Protein AF-0000000082410812 (afdb_homodimer)

Solvent-accessible surface area (backbone atoms only — not comparable to full-atom values): 37397 Å² total; per-residue (Å²): 118,30,39,42,39,27,34,66,45,66,64,83,30,23,78,47,32,60,33,93,83,22,49,48,76,76,46,41,68,58,47,40,52,38,39,37,50,42,36,74,34,64,33,52,24,26,42,24,51,59,56,39,42,32,26,64,50,54,48,31,41,26,45,66,68,47,85,70,40,26,38,31,32,47,42,56,70,76,71,50,49,39,64,60,51,23,28,41,50,34,37,49,21,53,49,58,69,60,34,55,31,34,27,48,40,79,65,75,78,70,58,47,46,77,61,73,43,82,67,60,76,76,54,44,55,61,51,38,50,54,39,51,52,49,22,52,50,44,33,68,69,31,46,58,24,88,37,85,44,34,71,42,60,45,54,48,55,86,96,56,74,69,49,32,29,28,60,42,84,49,73,68,33,24,46,47,34,21,70,65,37,34,25,48,41,42,51,47,63,43,55,71,58,47,32,53,53,49,52,54,39,51,50,27,7,48,75,59,75,41,71,62,81,39,31,33,32,32,34,28,47,40,65,29,93,37,45,67,57,13,46,50,53,56,42,44,58,52,62,71,52,28,44,68,52,51,37,49,55,48,23,52,51,38,19,62,74,49,73,61,78,33,37,47,84,66,55,79,45,90,45,69,67,40,34,49,54,45,50,38,30,63,72,64,38,75,82,53,63,79,76,30,55,73,46,76,60,28,27,52,33,72,40,53,74,26,53,62,52,46,74,71,80,58,50,60,9,28,21,40,60,18,18,48,65,61,49,49,51,37,51,49,52,38,25,73,71,53,59,49,33,32,37,39,36,40,42,68,31,51,58,65,41,46,52,44,40,30,71,53,38,43,66,55,35,49,62,41,115,118,31,39,41,38,26,34,67,45,66,65,83,29,24,77,46,32,59,34,92,83,22,49,49,75,76,48,40,68,58,47,39,52,40,39,39,50,42,36,74,33,63,34,52,23,26,40,26,50,52,59,40,43,33,26,64,50,54,48,30,40,27,46,67,68,46,86,70,41,26,38,32,32,47,41,55,72,77,71,52,49,38,64,61,52,23,28,40,50,34,39,51,21,53,49,57,69,59,34,54,30,34,27,49,41,83,61,77,78,69,58,46,46,77,61,74,45,81,67,60,76,76,56,44,56,61,50,34,49,53,40,52,53,49,22,53,51,44,32,70,70,31,45,58,25,87,36,85,43,34,70,41,60,44,53,49,54,87,95,56,76,68,50,33,28,29,58,44,84,49,73,68,33,23,45,46,32,22,68,64,36,35,24,47,40,42,51,46,63,42,55,70,58,46,32,52,52,50,50,52,41,51,50,28,6,47,74,59,75,40,72,62,80,40,31,34,31,34,34,30,48,38,68,28,95,36,47,68,56,14,44,51,54,56,41,46,57,51,62,71,51,28,45,68,52,52,37,50,54,48,23,52,50,39,19,63,76,48,71,60,78,32,39,49,85,67,56,80,45,89,45,69,68,41,33,47,54,44,51,38,30,64,73,64,36,74,82,54,63,78,76,31,53,72,46,77,61,28,26,52,31,73,39,55,76,27,53,62,48,50,75,71,78,59,46,61,8,29,22,42,60,18,18,48,65,62,49,50,51,39,50,50,52,38,26,74,69,51,58,49,35,31,38,38,35,41,42,66,31,51,59,65,39,46,52,43,42,28,72,53,38,44,67,55,33,50,62,41,115

Nearest PDB structures (foldseek):
  7k64-assembly2_H  TM=8.471E-01  e=2.464E-27  Pseudomonas fluorescens Pf0-1
  7k64-assembly2_F  TM=8.508E-01  e=7.189E-27  Pseudomonas fluorescens Pf0-1
  7k64-assembly1_B  TM=8.126E-01  e=2.945E-27  Pseudomonas fluorescens Pf0-1
  7k14-assembly2_H  TM=8.073E-01  e=6.014E-27  Pseudomonas fluorescens Pf0-1
  7jv3-assembly2_E  TM=8.345E-01  e=5.867E-25  Pseudomonas fluorescens Pf0-1

Structure (mmCIF, N/CA/C/O backbone):
data_AF-0000000082410812-model_v1
#
loop_
_entity.id
_entity.type
_entity.pdbx_description
1 polymer 'LLM class flavin-dependent oxidoreductase'
#
loop_
_atom_site.group_PDB
_atom_site.id
_atom_site.type_symbol
_atom_site.label_atom_id
_atom_site.label_alt_id
_atom_site.label_comp_id
_atom_site.label_asym_id
_atom_site.label_entity_id
_atom_site.label_seq_id
_atom_site.pdbx_PDB_ins_code
_atom_site.Cartn_x
_atom_site.Cartn_y
_atom_site.Cartn_z
_atom_site.occupancy
_atom_site.B_iso_or_equiv
_atom_site.auth_seq_id
_atom_site.auth_comp_id
_atom_site.auth_asym_id
_atom_site.auth_atom_id
_atom_site.pdbx_PDB_model_num
ATOM 1 N N . MET A 1 1 ? -19.688 15.008 23.188 1 74.69 1 MET A N 1
ATOM 2 C CA . MET A 1 1 ? -18.547 14.18 22.781 1 74.69 1 MET A CA 1
ATOM 3 C C . MET A 1 1 ? -17.266 15.008 22.719 1 74.69 1 MET A C 1
ATOM 5 O O . MET A 1 1 ? -17.312 16.219 22.516 1 74.69 1 MET A O 1
ATOM 9 N N . GLY A 1 2 ? -16.141 14.523 23.172 1 93 2 GLY A N 1
ATOM 10 C CA . GLY A 1 2 ? -14.859 15.211 23.281 1 93 2 GLY A CA 1
ATOM 11 C C . GLY A 1 2 ? -14.25 15.539 21.938 1 93 2 GLY A C 1
ATOM 12 O O . GLY A 1 2 ? -14.93 15.508 20.906 1 93 2 GLY A O 1
ATOM 13 N N . VAL A 1 3 ? -13.172 16.172 21.938 1 98.12 3 VAL A N 1
ATOM 14 C CA . VAL A 1 3 ? -12.414 16.516 20.734 1 98.12 3 VAL A CA 1
ATOM 15 C C . VAL A 1 3 ? -11.461 15.367 20.391 1 98.12 3 VAL A C 1
ATOM 17 O O . VAL A 1 3 ? -10.617 14.984 21.203 1 98.12 3 VAL A O 1
ATOM 20 N N . LYS A 1 4 ? -11.633 14.844 19.188 1 97.94 4 LYS A N 1
ATOM 21 C CA . LYS A 1 4 ? -10.734 13.805 18.703 1 97.94 4 LYS A CA 1
ATOM 22 C C . LYS A 1 4 ? -9.359 14.383 18.359 1 97.94 4 LYS A C 1
ATOM 24 O O . LYS A 1 4 ? -9.266 15.359 17.625 1 97.94 4 LYS A O 1
ATOM 29 N N . THR A 1 5 ? -8.367 13.766 18.875 1 98.81 5 THR A N 1
ATOM 30 C CA . THR A 1 5 ? -7.016 14.242 18.609 1 98.81 5 THR A CA 1
ATOM 31 C C . THR A 1 5 ? -6.324 13.344 17.578 1 98.81 5 THR A C 1
ATOM 33 O O . THR A 1 5 ? -6.238 12.133 17.766 1 98.81 5 THR A O 1
ATOM 36 N N . PHE A 1 6 ? -5.883 13.93 16.516 1 98.88 6 PHE A N 1
ATOM 37 C CA . PHE A 1 6 ? -5.047 13.289 15.516 1 98.88 6 PHE A CA 1
ATOM 38 C C . PHE A 1 6 ? -3.627 13.844 15.555 1 98.88 6 PHE A C 1
ATOM 40 O O . PHE A 1 6 ? -3.406 14.961 16.031 1 98.88 6 PHE A O 1
ATOM 47 N N . TRP A 1 7 ? -2.701 13.07 15.141 1 98.62 7 TRP A N 1
ATOM 48 C CA . TRP A 1 7 ? -1.301 13.453 15.016 1 98.62 7 TRP A CA 1
ATOM 49 C C . TRP A 1 7 ? -0.818 13.305 13.578 1 98.62 7 TRP A C 1
ATOM 51 O O . TRP A 1 7 ? -1.601 12.969 12.688 1 98.62 7 TRP A O 1
ATOM 61 N N . TYR A 1 8 ? 0.387 13.672 13.336 1 96.56 8 TYR A N 1
ATOM 62 C CA . TYR A 1 8 ? 0.984 13.469 12.016 1 96.56 8 TYR A CA 1
ATOM 63 C C . TYR A 1 8 ? 1.777 12.172 11.969 1 96.56 8 TYR A C 1
ATOM 65 O O . TYR A 1 8 ? 2.484 11.828 12.922 1 96.56 8 TYR A O 1
ATOM 73 N N . LEU A 1 9 ? 1.591 11.492 10.953 1 96.81 9 LEU A N 1
ATOM 74 C CA . LEU A 1 9 ? 2.43 10.352 10.602 1 96.81 9 LEU A CA 1
ATOM 75 C C . LEU A 1 9 ? 3.166 10.602 9.289 1 96.81 9 LEU A C 1
ATOM 77 O O . LEU A 1 9 ? 2.596 10.438 8.211 1 96.81 9 LEU A O 1
ATOM 81 N N . THR A 1 10 ? 4.418 11.047 9.383 1 92.88 10 THR A N 1
ATOM 82 C CA . THR A 1 10 ? 5.195 11.438 8.211 1 92.88 10 THR A CA 1
ATOM 83 C C . THR A 1 10 ? 6.688 11.211 8.453 1 92.88 10 THR A C 1
ATOM 85 O O . THR A 1 10 ? 7.137 11.164 9.594 1 92.88 10 THR A O 1
ATOM 88 N N . GLN A 1 11 ? 7.402 11.086 7.348 1 92 11 GLN A N 1
ATOM 89 C CA . GLN A 1 11 ? 8.852 10.953 7.398 1 92 11 GLN A CA 1
ATOM 90 C C . GLN A 1 11 ? 9.531 12.32 7.465 1 92 11 GLN A C 1
ATOM 92 O O . GLN A 1 11 ? 10.727 12.414 7.766 1 92 11 GLN A O 1
ATOM 97 N N . ALA A 1 12 ? 8.828 13.375 7.168 1 90.38 12 ALA A N 1
ATOM 98 C CA . ALA A 1 12 ? 9.375 14.727 7.273 1 90.38 12 ALA A CA 1
ATOM 99 C C . ALA A 1 12 ? 9.516 15.148 8.734 1 90.38 12 ALA A C 1
ATOM 101 O O . ALA A 1 12 ? 8.75 15.984 9.219 1 90.38 12 ALA A O 1
ATOM 102 N N . ASP A 1 13 ? 10.523 14.617 9.391 1 92 13 ASP A N 1
ATOM 103 C CA . ASP A 1 13 ? 10.711 14.758 10.828 1 92 13 ASP A CA 1
ATOM 104 C C . ASP A 1 13 ? 12.18 15.039 11.164 1 92 13 ASP A C 1
ATOM 106 O O . ASP A 1 13 ? 13.055 14.883 10.312 1 92 13 ASP A O 1
ATOM 110 N N . GLY A 1 14 ? 12.328 15.531 12.273 1 93.25 14 GLY A N 1
ATOM 111 C CA . GLY A 1 14 ? 13.625 15.898 12.805 1 93.25 14 GLY A CA 1
ATOM 112 C C . GLY A 1 14 ? 13.539 16.844 13.992 1 93.25 14 GLY A C 1
ATOM 113 O O . GLY A 1 14 ? 12.453 17.328 14.32 1 93.25 14 GLY A O 1
ATOM 114 N N . ASP A 1 15 ? 14.688 17.125 14.617 1 92.06 15 ASP A N 1
ATOM 115 C CA . ASP A 1 15 ? 14.703 18.078 15.719 1 92.06 15 ASP A CA 1
ATOM 116 C C . ASP A 1 15 ? 14.375 19.484 15.227 1 92.06 15 ASP A C 1
ATOM 118 O O . ASP A 1 15 ? 13.617 20.219 15.867 1 92.06 15 ASP A O 1
ATOM 122 N N . TYR A 1 16 ? 14.953 19.812 14.133 1 90.88 16 TYR A N 1
ATOM 123 C CA . TYR A 1 16 ? 14.719 21.047 13.398 1 90.88 16 TYR A CA 1
ATOM 124 C C . TYR A 1 16 ? 14.688 20.797 11.898 1 90.88 16 TYR A C 1
ATOM 126 O O . TYR A 1 16 ? 15.617 21.172 11.18 1 90.88 16 TYR A O 1
ATOM 134 N N . PRO A 1 17 ? 13.57 20.172 11.422 1 88.94 17 PRO A N 1
ATOM 135 C CA . PRO A 1 17 ? 13.562 19.594 10.07 1 88.94 17 PRO A CA 1
ATOM 136 C C . PRO A 1 17 ? 13.68 20.656 8.984 1 88.94 17 PRO A C 1
ATOM 138 O O . PRO A 1 17 ? 14.023 20.344 7.84 1 88.94 17 PRO A O 1
ATOM 141 N N . TRP A 1 18 ? 13.43 21.938 9.25 1 86.31 18 TRP A N 1
ATOM 142 C CA . TRP A 1 18 ? 13.516 23.031 8.273 1 86.31 18 TRP A CA 1
ATOM 143 C C . TRP A 1 18 ? 14.945 23.547 8.172 1 86.31 18 TRP A C 1
ATOM 145 O O . TRP A 1 18 ? 15.234 24.422 7.344 1 86.31 18 TRP A O 1
ATOM 155 N N . SER A 1 19 ? 15.844 23.031 8.984 1 87.94 19 SER A N 1
ATOM 156 C CA . SER A 1 19 ? 17.266 23.375 8.914 1 87.94 19 SER A CA 1
ATOM 157 C C . SER A 1 19 ? 18.016 22.453 7.961 1 87.94 19 SER A C 1
ATOM 159 O O . SER A 1 19 ? 17.609 21.312 7.762 1 87.94 19 SER A O 1
ATOM 161 N N . PRO A 1 20 ? 19.078 23.031 7.398 1 84.38 20 PRO A N 1
ATOM 162 C CA . PRO A 1 20 ? 19.891 22.141 6.57 1 84.38 20 PRO A CA 1
ATOM 163 C C . PRO A 1 20 ? 20.359 20.906 7.328 1 84.38 20 PRO A C 1
ATOM 165 O O . PRO A 1 20 ? 20.953 21.016 8.406 1 84.38 20 PRO A O 1
ATOM 168 N N . GLY A 1 21 ? 20.047 19.781 6.777 1 86.62 21 GLY A N 1
ATOM 169 C CA . GLY A 1 21 ? 20.453 18.531 7.41 1 86.62 21 GLY A CA 1
ATOM 170 C C . GLY A 1 21 ? 19.594 18.172 8.609 1 86.62 21 GLY A C 1
ATOM 171 O O . GLY A 1 21 ? 19.922 17.25 9.352 1 86.62 21 GLY A O 1
ATOM 172 N N . GLY A 1 22 ? 18.578 18.906 8.828 1 89.88 22 GLY A N 1
ATOM 173 C CA . GLY A 1 22 ? 17.781 18.734 10.023 1 89.88 22 GLY A CA 1
ATOM 174 C C . GLY A 1 22 ? 16.781 17.594 9.914 1 89.88 22 GLY A C 1
ATOM 175 O O . GLY A 1 22 ? 16.219 17.156 10.922 1 89.88 22 GLY A O 1
ATOM 176 N N . LEU A 1 23 ? 16.609 17 8.727 1 91.69 23 LEU A N 1
ATOM 177 C CA . LEU A 1 23 ? 15.68 15.891 8.516 1 91.69 23 LEU A CA 1
ATOM 178 C C . LEU A 1 23 ? 16.312 14.57 8.93 1 91.69 23 LEU A C 1
ATOM 180 O O . LEU A 1 23 ? 17.484 14.32 8.648 1 91.69 23 LEU A O 1
ATOM 184 N N . PHE A 1 24 ? 15.562 13.812 9.688 1 93.5 24 PHE A N 1
ATOM 185 C CA . PHE A 1 24 ? 15.961 12.422 9.867 1 93.5 24 PHE A CA 1
ATOM 186 C C . PHE A 1 24 ? 15.906 11.664 8.539 1 93.5 24 PHE A C 1
ATOM 188 O O . PHE A 1 24 ? 15.125 12.016 7.652 1 93.5 24 PHE A O 1
ATOM 195 N N . PRO A 1 25 ? 16.766 10.641 8.398 1 91.44 25 PRO A N 1
ATOM 196 C CA . PRO A 1 25 ? 16.625 9.797 7.215 1 91.44 25 PRO A CA 1
ATOM 197 C C . PRO A 1 25 ? 15.289 9.039 7.188 1 91.44 25 PRO A C 1
ATOM 199 O O . PRO A 1 25 ? 14.711 8.773 8.242 1 91.44 25 PRO A O 1
ATOM 202 N N . VAL A 1 26 ? 14.82 8.75 5.996 1 93.25 26 VAL A N 1
ATOM 203 C CA . VAL A 1 26 ? 13.664 7.883 5.855 1 93.25 26 VAL A CA 1
ATOM 204 C C . VAL A 1 26 ? 13.945 6.527 6.504 1 93.25 26 VAL A C 1
ATOM 206 O O . VAL A 1 26 ? 14.977 5.906 6.227 1 93.25 26 VAL A O 1
ATOM 209 N N . ASP A 1 27 ? 13.062 6.137 7.398 1 93.88 27 ASP A N 1
ATOM 210 C CA . ASP A 1 27 ? 13.32 4.953 8.211 1 93.88 27 ASP A CA 1
ATOM 211 C C . ASP A 1 27 ? 12.016 4.262 8.602 1 93.88 27 ASP A C 1
ATOM 213 O O . ASP A 1 27 ? 11.227 4.805 9.375 1 93.88 27 ASP A O 1
ATOM 217 N N . GLY A 1 28 ? 11.891 2.996 8.18 1 95.62 28 GLY A N 1
ATOM 218 C CA . GLY A 1 28 ? 10.688 2.234 8.492 1 95.62 28 GLY A CA 1
ATOM 219 C C . GLY A 1 28 ? 10.539 1.927 9.969 1 95.62 28 GLY A C 1
ATOM 220 O O . GLY A 1 28 ? 9.43 1.908 10.492 1 95.62 28 GLY A O 1
ATOM 221 N N . ALA A 1 29 ? 11.609 1.678 10.633 1 97.19 29 ALA A N 1
ATOM 222 C CA . ALA A 1 29 ? 11.562 1.378 12.062 1 97.19 29 ALA A CA 1
ATOM 223 C C . ALA A 1 29 ? 11.086 2.588 12.859 1 97.19 29 ALA A C 1
ATOM 225 O O . ALA A 1 29 ? 10.32 2.447 13.82 1 97.19 29 ALA A O 1
ATOM 226 N N . ARG A 1 30 ? 11.523 3.754 12.5 1 96.5 30 ARG A N 1
ATOM 227 C CA . ARG A 1 30 ? 11.07 4.965 13.18 1 96.5 30 ARG A CA 1
ATOM 228 C C . ARG A 1 30 ? 9.586 5.207 12.93 1 96.5 30 ARG A C 1
ATOM 230 O O . ARG A 1 30 ? 8.875 5.688 13.82 1 96.5 30 ARG A O 1
ATOM 237 N N . GLN A 1 31 ? 9.148 4.902 11.703 1 96.69 31 GLN A N 1
ATOM 238 C CA . GLN A 1 31 ? 7.73 5.016 11.398 1 96.69 31 GLN A CA 1
ATOM 239 C C . GLN A 1 31 ? 6.895 4.141 12.328 1 96.69 31 GLN A C 1
ATOM 241 O O . GLN A 1 31 ? 5.824 4.555 12.781 1 96.69 31 GLN A O 1
ATOM 246 N N . ILE A 1 32 ? 7.34 2.926 12.562 1 98.38 32 ILE A N 1
ATOM 247 C CA . ILE A 1 32 ? 6.648 2.004 13.453 1 98.38 32 ILE A CA 1
ATOM 248 C C . ILE A 1 32 ? 6.629 2.576 14.867 1 98.38 32 ILE A C 1
ATOM 250 O O . ILE A 1 32 ? 5.59 2.562 15.539 1 98.38 32 ILE A O 1
ATOM 254 N N . GLU A 1 33 ? 7.762 3.092 15.336 1 98.62 33 GLU A N 1
ATOM 255 C CA . GLU A 1 33 ? 7.832 3.676 16.672 1 98.62 33 GLU A CA 1
ATOM 256 C C . GLU A 1 33 ? 6.867 4.848 16.812 1 98.62 33 GLU A C 1
ATOM 258 O O . GLU A 1 33 ? 6.164 4.965 17.828 1 98.62 33 GLU A O 1
ATOM 263 N N . LEU A 1 34 ? 6.848 5.68 15.812 1 98.5 34 LEU A N 1
ATOM 264 C CA . LEU A 1 34 ? 5.922 6.809 15.82 1 98.5 34 LEU A CA 1
ATOM 265 C C . LEU A 1 34 ? 4.477 6.32 15.867 1 98.5 34 LEU A C 1
ATOM 267 O O . LEU A 1 34 ? 3.68 6.812 16.672 1 98.5 34 LEU A O 1
ATOM 271 N N . ALA A 1 35 ? 4.156 5.352 15.055 1 98.81 35 ALA A N 1
ATOM 272 C CA . ALA A 1 35 ? 2.801 4.812 15 1 98.81 35 ALA A CA 1
ATOM 273 C C . ALA A 1 35 ? 2.395 4.223 16.359 1 98.81 35 ALA A C 1
ATOM 275 O O . ALA A 1 35 ? 1.283 4.461 16.828 1 98.81 35 ALA A O 1
ATOM 276 N N . LYS A 1 36 ? 3.281 3.471 16.969 1 98.88 36 LYS A N 1
ATOM 277 C CA . LYS A 1 36 ? 3 2.877 18.266 1 98.88 36 LYS A CA 1
ATOM 278 C C . LYS A 1 36 ? 2.807 3.953 19.328 1 98.88 36 LYS A C 1
ATOM 280 O O . LYS A 1 36 ? 1.947 3.82 20.203 1 98.88 36 LYS A O 1
ATOM 285 N N . THR A 1 37 ? 3.631 4.988 19.25 1 98.88 37 THR A N 1
ATOM 286 C CA . THR A 1 37 ? 3.502 6.094 20.203 1 98.88 37 THR A CA 1
ATOM 287 C C . THR A 1 37 ? 2.129 6.746 20.078 1 98.88 37 THR A C 1
ATOM 289 O O . THR A 1 37 ? 1.483 7.031 21.094 1 98.88 37 THR A O 1
ATOM 292 N N . ILE A 1 38 ? 1.674 6.945 18.906 1 98.88 38 ILE A N 1
ATOM 293 C CA . ILE A 1 38 ? 0.365 7.539 18.656 1 98.88 38 ILE A CA 1
ATOM 294 C C . ILE A 1 38 ? -0.733 6.594 19.141 1 98.88 38 ILE A C 1
ATOM 296 O O . ILE A 1 38 ? -1.642 7.008 19.859 1 98.88 38 ILE A O 1
ATOM 300 N N . ASP A 1 39 ? -0.643 5.348 18.75 1 98.88 39 ASP A N 1
ATOM 301 C CA . ASP A 1 39 ? -1.636 4.332 19.094 1 98.88 39 ASP A CA 1
ATOM 302 C C . ASP A 1 39 ? -1.779 4.18 20.609 1 98.88 39 ASP A C 1
ATOM 304 O O . ASP A 1 39 ? -2.893 4.207 21.125 1 98.88 39 ASP A O 1
ATOM 308 N N . ASP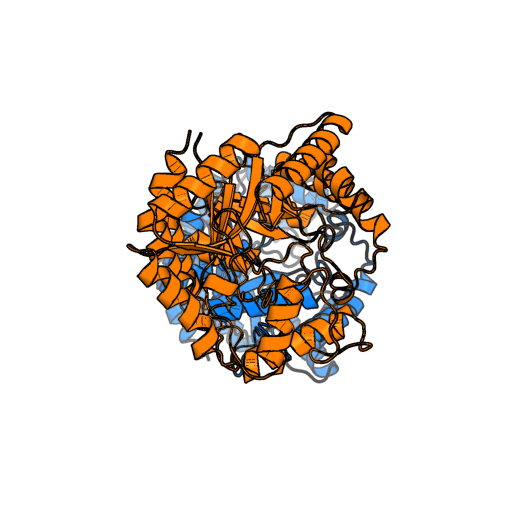 A 1 40 ? -0.657 4.094 21.312 1 98.69 40 ASP A N 1
ATOM 309 C CA . ASP A 1 40 ? -0.627 3.904 22.766 1 98.69 40 ASP A CA 1
ATOM 310 C C . ASP A 1 40 ? -1.013 5.188 23.5 1 98.69 40 ASP A C 1
ATOM 312 O O . ASP A 1 40 ? -1.482 5.145 24.625 1 98.69 40 ASP A O 1
ATOM 316 N N . GLY A 1 41 ? -0.809 6.289 22.781 1 98.81 41 GLY A N 1
ATOM 317 C CA . GLY A 1 41 ? -1.01 7.586 23.406 1 98.81 41 GLY A CA 1
ATOM 318 C C . GLY A 1 41 ? -2.467 8 23.469 1 98.81 41 GLY A C 1
ATOM 319 O O . GLY A 1 41 ? -2.801 9.047 24.031 1 98.81 41 GLY A O 1
ATOM 320 N N . GLY A 1 42 ? -3.32 7.242 22.797 1 98.38 42 GLY A N 1
ATOM 321 C CA . GLY A 1 42 ? -4.746 7.52 22.875 1 98.38 42 GLY A CA 1
ATOM 322 C C . GLY A 1 42 ? -5.23 8.445 21.781 1 98.38 42 GLY A C 1
ATOM 323 O O . GLY A 1 42 ? -6.379 8.898 21.797 1 98.38 42 GLY A O 1
ATOM 324 N N . PHE A 1 43 ? -4.418 8.781 20.859 1 98.88 43 PHE A N 1
ATOM 325 C CA . PHE A 1 43 ? -4.867 9.531 19.703 1 98.88 43 PHE A CA 1
ATOM 326 C C . PHE A 1 43 ? -5.926 8.758 18.922 1 98.88 43 PHE A C 1
ATOM 328 O O . PHE A 1 43 ? -5.879 7.527 18.859 1 98.88 43 PHE A O 1
ATOM 335 N N . GLU A 1 44 ? -6.848 9.523 18.344 1 98.56 44 GLU A N 1
ATOM 336 C CA . GLU A 1 44 ? -7.855 8.906 17.484 1 98.56 44 GLU A CA 1
ATOM 337 C C . GLU A 1 44 ? -7.23 8.367 16.203 1 98.56 44 GLU A C 1
ATOM 339 O O . GLU A 1 44 ? -7.664 7.336 15.688 1 98.56 44 GLU A O 1
ATOM 344 N N . GLY A 1 45 ? -6.262 9.055 15.703 1 98.75 45 GLY A N 1
ATOM 345 C CA . GLY A 1 45 ? -5.609 8.656 14.461 1 98.75 45 GLY A CA 1
ATOM 346 C C . GLY A 1 45 ? -4.465 9.57 14.07 1 98.75 45 GLY A C 1
ATOM 347 O O . GLY A 1 45 ? -3.955 10.328 14.891 1 98.75 45 GLY A O 1
ATOM 348 N N . ALA A 1 46 ? -4.059 9.422 12.812 1 98.75 46 ALA A N 1
ATOM 349 C CA . ALA A 1 46 ? -2.947 10.227 12.32 1 98.75 46 ALA A CA 1
ATOM 350 C C . ALA A 1 46 ? -3.141 10.578 10.852 1 98.75 46 ALA A C 1
ATOM 352 O O . ALA A 1 46 ? -3.617 9.758 10.062 1 98.75 46 ALA A O 1
ATOM 353 N N . LEU A 1 47 ? -2.752 11.797 10.531 1 97.69 47 LEU A N 1
ATOM 354 C CA . LEU A 1 47 ? -2.684 12.234 9.141 1 97.69 47 LEU A CA 1
ATOM 355 C C . LEU A 1 47 ? -1.433 11.688 8.461 1 97.69 47 LEU A C 1
ATOM 357 O O . LEU A 1 47 ? -0.315 11.938 8.914 1 97.69 47 LEU A O 1
ATOM 361 N N . VAL A 1 48 ? -1.677 10.938 7.426 1 96.44 48 VAL A N 1
ATOM 362 C CA . VAL A 1 48 ? -0.575 10.336 6.68 1 96.44 48 VAL A CA 1
ATOM 363 C C . VAL A 1 48 ? -0.265 11.18 5.445 1 96.44 48 VAL A C 1
ATOM 365 O O . VAL A 1 48 ? -1.084 11.273 4.531 1 96.44 48 VAL A O 1
ATOM 368 N N . ALA A 1 49 ? 0.88 11.773 5.496 1 84.19 49 ALA A N 1
ATOM 369 C CA . ALA A 1 49 ? 1.255 12.703 4.43 1 84.19 49 ALA A CA 1
ATOM 370 C C . ALA A 1 49 ? 1.679 11.953 3.174 1 84.19 49 ALA A C 1
ATOM 372 O O . ALA A 1 49 ? 2.115 10.797 3.248 1 84.19 49 ALA A O 1
ATOM 373 N N . THR A 1 50 ? 1.453 12.711 2.096 1 76 50 THR A N 1
ATOM 374 C CA . THR A 1 50 ? 1.949 12.211 0.817 1 76 50 THR A CA 1
ATOM 375 C C . THR A 1 50 ? 3.326 12.797 0.509 1 76 50 THR A C 1
ATOM 377 O O . THR A 1 50 ? 3.787 13.711 1.196 1 76 50 THR A O 1
ATOM 380 N N . TRP A 1 51 ? 4.121 12.297 -0.478 1 72.75 51 TRP A N 1
ATOM 381 C CA . TRP A 1 51 ? 5.367 12.625 -1.168 1 72.75 51 TRP A CA 1
ATOM 382 C C . TRP A 1 51 ? 6.469 12.961 -0.171 1 72.75 51 TRP A C 1
ATOM 384 O O . TRP A 1 51 ? 6.27 13.773 0.736 1 72.75 51 TRP A O 1
ATOM 394 N N . PRO A 1 52 ? 7.402 12.375 -0.353 1 81.25 52 PRO A N 1
ATOM 395 C CA . PRO A 1 52 ? 7.73 11.508 -1.485 1 81.25 52 PRO A CA 1
ATOM 396 C C . PRO A 1 52 ? 7.281 10.062 -1.271 1 81.25 52 PRO A C 1
ATOM 398 O O . PRO A 1 52 ? 7.344 9.25 -2.197 1 81.25 52 PRO A O 1
ATOM 401 N N . ASN A 1 53 ? 6.82 9.812 -0.064 1 88.38 53 ASN A N 1
ATOM 402 C CA . ASN A 1 53 ? 6.387 8.445 0.191 1 88.38 53 ASN A CA 1
ATOM 403 C C . ASN A 1 53 ? 4.977 8.188 -0.341 1 88.38 53 ASN A C 1
ATOM 405 O O . ASN A 1 53 ? 4.164 9.109 -0.411 1 88.38 53 ASN A O 1
ATOM 409 N N . ASP A 1 54 ? 4.711 6.969 -0.687 1 94.19 54 ASP A N 1
ATOM 410 C CA . ASP A 1 54 ? 3.338 6.547 -0.942 1 94.19 54 ASP A CA 1
ATOM 411 C C . ASP A 1 54 ? 2.541 6.453 0.357 1 94.19 54 ASP A C 1
ATOM 413 O O . ASP A 1 54 ? 2.934 5.738 1.282 1 94.19 54 ASP A O 1
ATOM 417 N N . PRO A 1 55 ? 1.459 7.113 0.424 1 95.31 55 PRO A N 1
ATOM 418 C CA . PRO A 1 55 ? 0.772 7.203 1.715 1 95.31 55 PRO A CA 1
ATOM 419 C C . PRO A 1 55 ? 0.126 5.887 2.135 1 95.31 55 PRO A C 1
ATOM 421 O O . PRO A 1 55 ? 0.047 5.586 3.33 1 95.31 55 PRO A O 1
ATOM 424 N N . PHE A 1 56 ? -0.351 5.051 1.178 1 97.19 56 PHE A N 1
ATOM 425 C CA . PHE A 1 56 ? -0.97 3.783 1.548 1 97.19 56 PHE A CA 1
ATOM 426 C C . PHE A 1 56 ? 0.073 2.805 2.074 1 97.19 56 PHE A C 1
ATOM 428 O O . PHE A 1 56 ? -0.19 2.057 3.02 1 97.19 56 PHE A O 1
ATOM 435 N N . ILE A 1 57 ? 1.212 2.811 1.429 1 97.69 57 ILE A N 1
ATOM 436 C CA . ILE A 1 57 ? 2.275 1.928 1.897 1 97.69 57 ILE A CA 1
ATOM 437 C C . ILE A 1 57 ? 2.734 2.365 3.287 1 97.69 57 ILE A C 1
ATOM 439 O O . ILE A 1 57 ? 2.885 1.537 4.188 1 97.69 57 ILE A O 1
ATOM 443 N N . SER A 1 58 ? 2.881 3.658 3.461 1 97.38 58 SER A N 1
ATOM 444 C CA . SER A 1 58 ? 3.264 4.207 4.758 1 97.38 58 SER A CA 1
ATOM 445 C C . SER A 1 58 ? 2.232 3.867 5.828 1 97.38 58 SER A C 1
ATOM 447 O O . SER A 1 58 ? 2.59 3.441 6.93 1 97.38 58 SER A O 1
ATOM 449 N N . ALA A 1 59 ? 1.011 4.062 5.523 1 98.62 59 ALA A N 1
ATOM 450 C CA . ALA A 1 59 ? -0.075 3.768 6.453 1 98.62 59 ALA A CA 1
ATOM 451 C C . ALA A 1 59 ? -0.133 2.275 6.773 1 98.62 59 ALA A C 1
ATOM 453 O O . ALA A 1 59 ? -0.309 1.888 7.93 1 98.62 59 ALA A O 1
ATOM 454 N N . THR A 1 60 ? 0.014 1.448 5.738 1 98.75 60 THR A N 1
ATOM 455 C CA . THR A 1 60 ? -0.066 0.004 5.926 1 98.75 60 THR A CA 1
ATOM 456 C C . THR A 1 60 ? 1.064 -0.488 6.824 1 98.75 60 THR A C 1
ATOM 458 O O . THR A 1 60 ? 0.838 -1.296 7.73 1 98.75 60 THR A O 1
ATOM 461 N N . TRP A 1 61 ? 2.277 0.002 6.57 1 98.62 61 TRP A N 1
ATOM 462 C CA . TRP A 1 61 ? 3.445 -0.332 7.379 1 98.62 61 TRP A CA 1
ATOM 463 C C . TRP A 1 61 ? 3.186 -0.045 8.852 1 98.62 61 TRP A C 1
ATOM 465 O O . TRP A 1 61 ? 3.494 -0.871 9.719 1 98.62 61 TRP A O 1
ATOM 475 N N . ALA A 1 62 ? 2.553 1.076 9.117 1 98.69 62 ALA A N 1
ATOM 476 C CA . ALA A 1 62 ? 2.232 1.49 10.477 1 98.69 62 ALA A CA 1
ATOM 477 C C . ALA A 1 62 ? 1.071 0.676 11.039 1 98.69 62 ALA A C 1
ATOM 479 O O . ALA A 1 62 ? 1.118 0.225 12.188 1 98.69 62 ALA A O 1
ATOM 480 N N . ALA A 1 63 ? 0.039 0.471 10.258 1 98.75 63 ALA A N 1
ATOM 481 C CA . ALA A 1 63 ? -1.176 -0.213 10.695 1 98.75 63 ALA A CA 1
ATOM 482 C C . ALA A 1 63 ? -0.872 -1.644 11.133 1 98.75 63 ALA A C 1
ATOM 484 O O . ALA A 1 63 ? -1.499 -2.16 12.062 1 98.75 63 ALA A O 1
ATOM 485 N N . ALA A 1 64 ? 0.088 -2.248 10.5 1 98.5 64 ALA A N 1
ATOM 486 C CA . ALA A 1 64 ? 0.449 -3.635 10.789 1 98.5 64 ALA A CA 1
ATOM 487 C C . ALA A 1 64 ? 0.997 -3.779 12.203 1 98.5 64 ALA A C 1
ATOM 489 O O . ALA A 1 64 ? 1.124 -4.895 12.719 1 98.5 64 ALA A O 1
ATOM 490 N N . HIS A 1 65 ? 1.287 -2.648 12.906 1 98.44 65 HIS A N 1
ATOM 491 C CA . HIS A 1 65 ? 1.87 -2.699 14.242 1 98.44 65 HIS A CA 1
ATOM 492 C C . HIS A 1 65 ? 1.012 -1.938 15.242 1 98.44 65 HIS A C 1
ATOM 494 O O . HIS A 1 65 ? 1.478 -1.6 16.328 1 98.44 65 HIS A O 1
ATOM 500 N N . THR A 1 66 ? -0.174 -1.517 14.859 1 98.62 66 THR A N 1
ATOM 501 C CA . THR A 1 66 ? -1.084 -0.787 15.742 1 98.62 66 THR A CA 1
ATOM 502 C C . THR A 1 66 ? -2.459 -1.448 15.766 1 98.62 66 THR A C 1
ATOM 504 O O . THR A 1 66 ? -2.754 -2.307 14.93 1 98.62 66 THR A O 1
ATOM 507 N N . VAL A 1 67 ? -3.363 -1.034 16.719 1 97.56 67 VAL A N 1
ATOM 508 C CA . VAL A 1 67 ? -4.609 -1.78 16.859 1 97.56 67 VAL A CA 1
ATOM 509 C C . VAL A 1 67 ? -5.785 -0.809 16.969 1 97.56 67 VAL A C 1
ATOM 511 O O . VAL A 1 67 ? -6.938 -1.195 16.766 1 97.56 67 VAL A O 1
ATOM 514 N N . ARG A 1 68 ? -5.57 0.501 17.25 1 98 68 ARG A N 1
ATOM 515 C CA . ARG A 1 68 ? -6.707 1.364 17.562 1 98 68 ARG A CA 1
ATOM 516 C C . ARG A 1 68 ? -6.734 2.58 16.641 1 98 68 ARG A C 1
ATOM 518 O O . ARG A 1 68 ? -7.797 2.955 16.141 1 98 68 ARG A O 1
ATOM 525 N N . MET A 1 69 ? -5.566 3.191 16.453 1 98.62 69 MET A N 1
ATOM 526 C CA . MET A 1 69 ? -5.539 4.477 15.758 1 98.62 69 MET A CA 1
ATOM 527 C C . MET A 1 69 ? -6.051 4.332 14.328 1 98.62 69 MET A C 1
ATOM 529 O O . MET A 1 69 ? -5.848 3.293 13.695 1 98.62 69 MET A O 1
ATOM 533 N N . LYS A 1 70 ? -6.684 5.305 13.852 1 98.75 70 LYS A N 1
ATOM 534 C CA . LYS A 1 70 ? -7.129 5.387 12.469 1 98.75 70 LYS A CA 1
ATOM 535 C C . LYS A 1 70 ? -6.102 6.105 11.602 1 98.75 70 LYS A C 1
ATOM 537 O O . LYS A 1 70 ? -5.191 6.758 12.117 1 98.75 70 LYS A O 1
ATOM 542 N N . PHE A 1 71 ? -6.238 5.902 10.328 1 98.81 71 PHE A N 1
ATOM 543 C CA . PHE A 1 71 ? -5.277 6.461 9.383 1 98.81 71 PHE A CA 1
ATOM 544 C C . PHE A 1 71 ? -5.973 7.379 8.383 1 98.81 71 PHE A C 1
ATOM 546 O O . PHE A 1 71 ? -6.762 6.922 7.559 1 98.81 71 PHE A O 1
ATOM 553 N N . LEU A 1 72 ? -5.746 8.656 8.469 1 98.75 72 LEU A N 1
ATOM 554 C CA . LEU A 1 72 ? -6.234 9.656 7.527 1 98.75 72 LEU A CA 1
ATOM 555 C C . LEU A 1 72 ? -5.273 9.82 6.355 1 98.75 72 LEU A C 1
ATOM 557 O O . LEU A 1 72 ? -4.348 10.633 6.418 1 98.75 72 LEU A O 1
ATOM 561 N N . VAL A 1 73 ? -5.539 9.047 5.305 1 98.06 73 VAL A N 1
ATOM 562 C CA . VAL A 1 73 ? -4.602 8.914 4.195 1 98.06 73 VAL A CA 1
ATOM 563 C C . VAL A 1 73 ? -4.891 9.984 3.145 1 98.06 73 VAL A C 1
ATOM 565 O O . VAL A 1 73 ? -6.008 10.078 2.637 1 98.06 73 VAL A O 1
ATOM 568 N N . ALA A 1 74 ? -3.889 10.773 2.809 1 94.75 74 ALA A N 1
ATOM 569 C CA . ALA A 1 74 ? -4.047 11.82 1.804 1 94.75 74 ALA A CA 1
ATOM 570 C C . ALA A 1 74 ? -4.137 11.227 0.401 1 94.75 74 ALA A C 1
ATOM 572 O O . ALA A 1 74 ? -3.285 10.43 0.004 1 94.75 74 ALA A O 1
ATOM 573 N N . VAL A 1 75 ? -5.168 11.602 -0.303 1 92.69 75 VAL A N 1
ATOM 574 C CA . VAL A 1 75 ? -5.402 11.086 -1.649 1 92.69 75 VAL A CA 1
ATOM 575 C C . VAL A 1 75 ? -5.797 12.234 -2.578 1 92.69 75 VAL A C 1
ATOM 577 O O . VAL A 1 75 ? -6.648 13.055 -2.234 1 92.69 75 VAL A O 1
ATOM 580 N N . TYR A 1 76 ? -5.152 12.336 -3.74 1 87.62 76 TYR A N 1
ATOM 581 C CA . TYR A 1 76 ? -5.586 13.227 -4.812 1 87.62 76 TYR A CA 1
ATOM 582 C C . TYR A 1 76 ? -6.605 12.539 -5.711 1 87.62 76 TYR A C 1
ATOM 584 O O . TYR A 1 76 ? -6.316 11.5 -6.309 1 87.62 76 TYR A O 1
ATOM 592 N N . ALA A 1 77 ? -7.734 13.18 -5.77 1 87.12 77 ALA A N 1
ATOM 593 C CA . ALA A 1 77 ? -8.766 12.617 -6.637 1 87.12 77 ALA A CA 1
ATOM 594 C C . ALA A 1 77 ? -8.273 12.508 -8.078 1 87.12 77 ALA A C 1
ATOM 596 O O . ALA A 1 77 ? -7.582 13.406 -8.57 1 87.12 77 ALA A O 1
ATOM 597 N N . ASN A 1 78 ? -8.57 11.461 -8.75 1 82.5 78 ASN A N 1
ATOM 598 C CA . ASN A 1 78 ? -8.359 11.219 -10.172 1 82.5 78 ASN A CA 1
ATOM 599 C C . ASN A 1 78 ? -6.91 10.867 -10.477 1 82.5 78 ASN A C 1
ATOM 601 O O . ASN A 1 78 ? -6.547 10.656 -11.633 1 82.5 78 ASN A O 1
ATOM 605 N N . MET A 1 79 ? -6.109 10.852 -9.453 1 83.69 79 MET A N 1
ATOM 606 C CA . MET A 1 79 ? -4.734 10.414 -9.68 1 83.69 79 MET A CA 1
ATOM 607 C C . MET A 1 79 ? -4.699 8.953 -10.133 1 83.69 79 MET A C 1
ATOM 609 O O . MET A 1 79 ? -3.838 8.562 -10.914 1 83.69 79 MET A O 1
ATOM 613 N N . THR A 1 80 ? -5.562 8.156 -9.617 1 86.75 80 THR A N 1
ATOM 614 C CA . THR A 1 80 ? -5.816 6.781 -10.031 1 86.75 80 THR A CA 1
ATOM 615 C C . THR A 1 80 ? -7.309 6.543 -10.234 1 86.75 80 THR A C 1
ATOM 617 O O . THR A 1 80 ? -8.141 7.309 -9.734 1 86.75 80 THR A O 1
ATOM 620 N N . PRO A 1 81 ? -7.629 5.48 -10.984 1 87.94 81 PRO A N 1
ATOM 621 C CA . PRO A 1 81 ? -9.055 5.191 -11.117 1 87.94 81 PRO A CA 1
ATOM 622 C C . PRO A 1 81 ? -9.734 4.934 -9.773 1 87.94 81 PRO A C 1
ATOM 624 O O . PRO A 1 81 ? -9.125 4.344 -8.875 1 87.94 81 PRO A O 1
ATOM 627 N N . ALA A 1 82 ? -11.008 5.383 -9.68 1 92.56 82 ALA A N 1
ATOM 628 C CA . ALA A 1 82 ? -11.773 5.227 -8.445 1 92.56 82 ALA A CA 1
ATOM 629 C C . ALA A 1 82 ? -11.828 3.768 -8.008 1 92.56 82 ALA A C 1
ATOM 631 O O . ALA A 1 82 ? -11.789 3.467 -6.812 1 92.56 82 ALA A O 1
ATOM 632 N N . ARG A 1 83 ? -11.883 2.875 -8.953 1 92.44 83 ARG A N 1
ATOM 633 C CA . ARG A 1 83 ? -11.945 1.452 -8.641 1 92.44 83 ARG A CA 1
ATOM 634 C C . ARG A 1 83 ? -10.664 0.986 -7.953 1 92.44 83 ARG A C 1
ATOM 636 O O . ARG A 1 83 ? -10.711 0.213 -6.996 1 92.44 83 ARG A O 1
ATOM 643 N N . LEU A 1 84 ? -9.5 1.423 -8.461 1 92.75 84 LEU A N 1
ATOM 644 C CA . LEU A 1 84 ? -8.227 1.053 -7.848 1 92.75 84 LEU A CA 1
ATOM 645 C C . LEU A 1 84 ? -8.148 1.572 -6.418 1 92.75 84 LEU A C 1
ATOM 647 O O . LEU A 1 84 ? -7.664 0.871 -5.527 1 92.75 84 LEU A O 1
ATOM 651 N N . LEU A 1 85 ? -8.633 2.805 -6.23 1 95.25 85 LEU A N 1
ATOM 652 C CA . LEU A 1 85 ? -8.641 3.34 -4.871 1 95.25 85 LEU A CA 1
ATOM 653 C C . LEU A 1 85 ? -9.547 2.516 -3.969 1 95.25 85 LEU A C 1
ATOM 655 O O . LEU A 1 85 ? -9.211 2.254 -2.811 1 95.25 85 LEU A O 1
ATOM 659 N N . ALA A 1 86 ? -10.695 2.146 -4.484 1 96.19 86 ALA A N 1
ATOM 660 C CA . ALA A 1 86 ? -11.625 1.34 -3.699 1 96.19 86 ALA A CA 1
ATOM 661 C C . ALA A 1 86 ? -11 -0.002 -3.322 1 96.19 86 ALA A C 1
ATOM 663 O O . ALA A 1 86 ? -11.164 -0.472 -2.193 1 96.19 86 ALA A O 1
ATOM 664 N N . GLU A 1 87 ? -10.297 -0.613 -4.246 1 94.62 87 GLU A N 1
ATOM 665 C CA . GLU A 1 87 ? -9.617 -1.876 -3.967 1 94.62 87 GLU A CA 1
ATOM 666 C C . GLU A 1 87 ? -8.562 -1.707 -2.879 1 94.62 87 GLU A C 1
ATOM 668 O O . GLU A 1 87 ? -8.438 -2.555 -1.993 1 94.62 87 GLU A O 1
ATOM 673 N N . LYS A 1 88 ? -7.859 -0.626 -2.943 1 96.56 88 LYS A N 1
ATOM 674 C CA . LYS A 1 88 ? -6.883 -0.311 -1.905 1 96.56 88 LYS A CA 1
ATOM 675 C C . LYS A 1 88 ? -7.559 -0.145 -0.547 1 96.56 88 LYS A C 1
ATOM 677 O O . LYS A 1 88 ? -7.109 -0.715 0.449 1 96.56 88 LYS A O 1
ATOM 682 N N . ALA A 1 89 ? -8.602 0.605 -0.587 1 98.19 89 ALA A N 1
ATOM 683 C CA . ALA A 1 89 ? -9.328 0.9 0.644 1 98.19 89 ALA A CA 1
ATOM 684 C C . ALA A 1 89 ? -9.898 -0.373 1.263 1 98.19 89 ALA A C 1
ATOM 686 O O . ALA A 1 89 ? -9.781 -0.591 2.471 1 98.19 89 ALA A O 1
ATOM 687 N N . LEU A 1 90 ? -10.492 -1.171 0.421 1 97.56 90 LEU A N 1
ATOM 688 C CA . LEU A 1 90 ? -11.086 -2.414 0.894 1 97.56 90 LEU A CA 1
ATOM 689 C C . LEU A 1 90 ? -10.023 -3.342 1.475 1 97.56 90 LEU A C 1
ATOM 691 O O . LEU A 1 90 ? -10.234 -3.941 2.531 1 97.56 90 LEU A O 1
ATOM 695 N N . THR A 1 91 ? -8.906 -3.457 0.793 1 96.94 91 THR A N 1
ATOM 696 C CA . THR A 1 91 ? -7.82 -4.297 1.291 1 96.94 91 THR A CA 1
ATOM 697 C C . THR A 1 91 ? -7.305 -3.777 2.631 1 96.94 91 THR A C 1
ATOM 699 O O . THR A 1 91 ? -7.176 -4.539 3.59 1 96.94 91 THR A O 1
ATOM 702 N N . PHE A 1 92 ? -7.023 -2.471 2.695 1 98.31 92 PHE A N 1
ATOM 703 C CA . PHE A 1 92 ? -6.52 -1.845 3.914 1 98.31 92 PHE A CA 1
ATOM 704 C C . PHE A 1 92 ? -7.484 -2.07 5.074 1 98.31 92 PHE A C 1
ATOM 706 O O . PHE A 1 92 ? -7.066 -2.465 6.164 1 98.31 92 PHE A O 1
ATOM 713 N N . ASP A 1 93 ? -8.766 -1.867 4.84 1 98.19 93 ASP A N 1
ATOM 714 C CA . ASP A 1 93 ? -9.766 -1.972 5.898 1 98.19 93 ASP A CA 1
ATOM 715 C C . ASP A 1 93 ? -9.977 -3.426 6.312 1 98.19 93 ASP A C 1
ATOM 717 O O . ASP A 1 93 ? -10.211 -3.713 7.488 1 98.19 93 ASP A O 1
ATOM 721 N N . ALA A 1 94 ? -9.891 -4.285 5.355 1 96.56 94 ALA A N 1
ATOM 722 C CA . ALA A 1 94 ? -10.016 -5.699 5.699 1 96.56 94 ALA A CA 1
ATOM 723 C C . ALA A 1 94 ? -8.891 -6.137 6.633 1 96.56 94 ALA A C 1
ATOM 725 O O . ALA A 1 94 ? -9.102 -6.949 7.535 1 96.56 94 ALA A O 1
ATOM 726 N N . PHE A 1 95 ? -7.711 -5.648 6.426 1 97.06 95 PHE A N 1
ATOM 727 C CA . PHE A 1 95 ? -6.551 -6.047 7.215 1 97.06 95 PHE A CA 1
ATOM 728 C C . PHE A 1 95 ? -6.5 -5.281 8.531 1 97.06 95 PHE A C 1
ATOM 730 O O . PHE A 1 95 ? -6.148 -5.84 9.57 1 97.06 95 PHE A O 1
ATOM 737 N N . SER A 1 96 ? -6.883 -4.004 8.531 1 97.25 96 SER A N 1
ATOM 738 C CA . SER A 1 96 ? -6.699 -3.152 9.703 1 97.25 96 SER A CA 1
ATOM 739 C C . SER A 1 96 ? -7.949 -3.139 10.578 1 97.25 96 SER A C 1
ATOM 741 O O . SER A 1 96 ? -7.914 -2.666 11.711 1 97.25 96 SER A O 1
ATOM 743 N N . GLY A 1 97 ? -9.07 -3.639 10.062 1 96 97 GLY A N 1
ATOM 744 C CA . GLY A 1 97 ? -10.32 -3.645 10.805 1 96 97 GLY A CA 1
ATOM 745 C C . GLY A 1 97 ? -11.102 -2.35 10.664 1 96 97 GLY A C 1
ATOM 746 O O . GLY A 1 97 ? -11.68 -1.865 11.641 1 96 97 GLY A O 1
ATOM 747 N N . GLY A 1 98 ? -11.062 -1.755 9.492 1 97.69 98 GLY A N 1
ATOM 748 C CA . GLY A 1 98 ? -11.883 -0.58 9.227 1 97.69 98 GLY A CA 1
ATOM 749 C C . GLY A 1 98 ? -11.297 0.694 9.805 1 97.69 98 GLY A C 1
ATOM 750 O O . GLY A 1 98 ? -12.016 1.501 10.398 1 97.69 98 GLY A O 1
ATOM 751 N N . ARG A 1 99 ? -10.031 0.953 9.633 1 98.31 99 ARG A N 1
ATOM 752 C CA . ARG A 1 99 ? -9.375 2.076 10.297 1 98.31 99 ARG A CA 1
ATOM 753 C C . ARG A 1 99 ? -9 3.162 9.297 1 98.31 99 ARG A C 1
ATOM 755 O O . ARG A 1 99 ? -8.305 4.117 9.641 1 98.31 99 ARG A O 1
ATOM 762 N N . LEU A 1 100 ? -9.508 3.047 8.016 1 98.69 100 LEU A N 1
ATOM 763 C CA . LEU A 1 100 ? -9.148 4.004 6.977 1 98.69 100 LEU A CA 1
ATOM 764 C C . LEU A 1 100 ? -10.055 5.227 7.023 1 98.69 100 LEU A C 1
ATOM 766 O O . LEU A 1 100 ? -11.273 5.094 7.145 1 98.69 100 LEU A O 1
ATOM 770 N N . LEU A 1 101 ? -9.5 6.391 7.023 1 98.75 101 LEU A N 1
ATOM 771 C CA . LEU A 1 101 ? -10.062 7.66 6.59 1 98.75 101 LEU A CA 1
ATOM 772 C C . LEU A 1 101 ? -9.305 8.211 5.383 1 98.75 101 LEU A C 1
ATOM 774 O O . LEU A 1 101 ? -8.148 7.844 5.152 1 98.75 101 LEU A O 1
ATOM 778 N N . ILE A 1 102 ? -9.961 9.023 4.609 1 98.38 102 ILE A N 1
ATOM 779 C CA . ILE A 1 102 ? -9.281 9.617 3.463 1 98.38 102 ILE A CA 1
ATOM 780 C C . ILE A 1 102 ? -9.297 11.141 3.582 1 98.38 102 ILE A C 1
ATOM 782 O O . ILE A 1 102 ? -10.336 11.734 3.871 1 98.38 102 ILE A O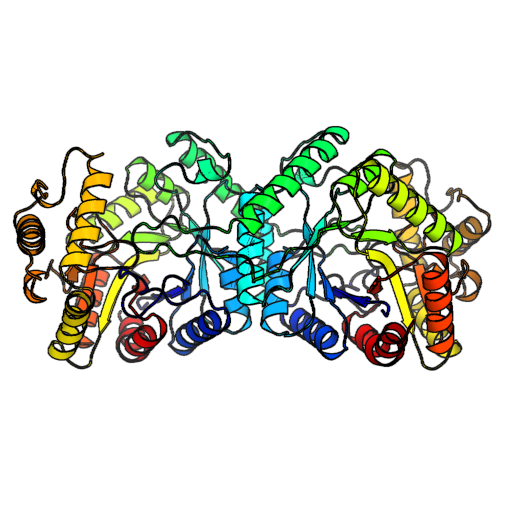 1
ATOM 786 N N . ASN A 1 103 ? -8.109 11.719 3.49 1 96.88 103 ASN A N 1
ATOM 787 C CA . ASN A 1 103 ? -7.98 13.164 3.305 1 96.88 103 ASN A CA 1
ATOM 788 C C . ASN A 1 103 ? -7.945 13.539 1.826 1 96.88 103 ASN A C 1
ATOM 790 O O . ASN A 1 103 ? -6.934 13.336 1.152 1 96.88 103 ASN A O 1
ATOM 794 N N . SER A 1 104 ? -9.102 14.008 1.387 1 94.25 104 SER A N 1
ATOM 795 C CA . SER A 1 104 ? -9.195 14.422 -0.011 1 94.25 104 SER A CA 1
ATOM 796 C C . SER A 1 104 ? -8.414 15.703 -0.263 1 94.25 104 SER A C 1
ATOM 798 O O . SER A 1 104 ? -8.797 16.766 0.224 1 94.25 104 SER A O 1
ATOM 800 N N . VAL A 1 105 ? -7.391 15.508 -1.032 1 86.38 105 VAL A N 1
ATOM 801 C CA . VAL A 1 105 ? -6.531 16.656 -1.298 1 86.38 105 VAL A CA 1
ATOM 802 C C . VAL A 1 105 ? -6.816 17.203 -2.693 1 86.38 105 VAL A C 1
ATOM 804 O O . VAL A 1 105 ? -6.973 16.438 -3.648 1 86.38 105 VAL A O 1
ATOM 807 N N . ASN A 1 106 ? -7.242 18.438 -2.814 1 70.06 106 ASN A N 1
ATOM 808 C CA . ASN A 1 106 ? -7.535 19.062 -4.102 1 70.06 106 ASN A CA 1
ATOM 809 C C . ASN A 1 106 ? -6.387 19.938 -4.574 1 70.06 106 ASN A C 1
ATOM 811 O O . ASN A 1 106 ? -6.117 20.984 -3.979 1 70.06 106 ASN A O 1
ATOM 815 N N . GLY A 1 107 ? -5.105 19.328 -4.426 1 57.03 107 GLY A N 1
ATOM 816 C CA . GLY A 1 107 ? -3.809 19.891 -4.762 1 57.03 107 GLY A CA 1
ATOM 817 C C . GLY A 1 107 ? -3.871 21.375 -5.098 1 57.03 107 GLY A C 1
ATOM 818 O O . GLY A 1 107 ? -4.941 21.906 -5.414 1 57.03 107 GLY A O 1
ATOM 819 N N . ARG A 1 108 ? -3.068 22.172 -4.43 1 50.97 108 ARG A N 1
ATOM 820 C CA . ARG A 1 108 ? -2.633 23.422 -5.047 1 50.97 108 ARG A CA 1
ATOM 821 C C . ARG A 1 108 ? -2.43 23.25 -6.547 1 50.97 108 ARG A C 1
ATOM 823 O O . ARG A 1 108 ? -2.699 22.188 -7.098 1 50.97 108 ARG A O 1
ATOM 830 N N . GLU A 1 109 ? -1.419 23.891 -7.062 1 52.19 109 GLU A N 1
ATOM 831 C CA . GLU A 1 109 ? -0.862 23.906 -8.414 1 52.19 109 GLU A CA 1
ATOM 832 C C . GLU A 1 109 ? -0.625 22.5 -8.93 1 52.19 109 GLU A C 1
ATOM 834 O O . GLU A 1 109 ? -0.85 21.516 -8.211 1 52.19 109 GLU A O 1
ATOM 839 N N . ASN A 1 110 ? 0.148 22.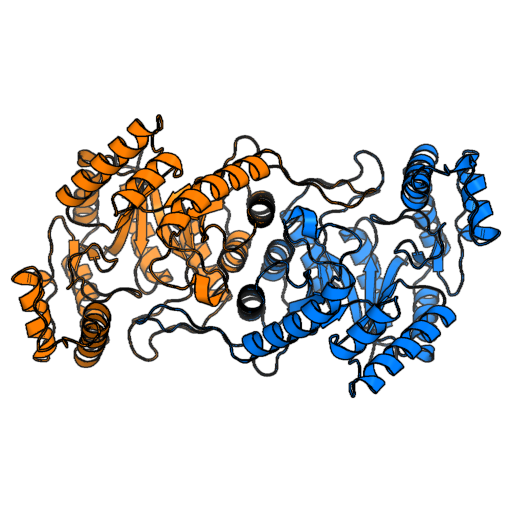188 -10.094 1 56.62 110 ASN A N 1
ATOM 840 C CA . ASN A 1 110 ? 0.376 21.312 -11.234 1 56.62 110 ASN A CA 1
ATOM 841 C C . ASN A 1 110 ? 1.016 19.984 -10.805 1 56.62 110 ASN A C 1
ATOM 843 O O . ASN A 1 110 ? 1.795 19.406 -11.555 1 56.62 110 ASN A O 1
ATOM 847 N N . ILE A 1 111 ? 0.562 19.484 -9.531 1 61.75 111 ILE A N 1
ATOM 848 C CA . ILE A 1 111 ? 1.253 18.234 -9.195 1 61.75 111 ILE A CA 1
ATOM 849 C C . ILE A 1 111 ? 0.796 17.125 -10.133 1 61.75 111 ILE A C 1
ATOM 851 O O . ILE A 1 111 ? 1.588 16.25 -10.508 1 61.75 111 ILE A O 1
ATOM 855 N N . LEU A 1 112 ? -0.455 17.203 -10.414 1 64.75 112 LEU A N 1
ATOM 856 C CA . LEU A 1 112 ? -0.997 16.156 -11.281 1 64.75 112 LEU A CA 1
ATOM 857 C C . LEU A 1 112 ? -0.308 16.172 -12.648 1 64.75 112 LEU A C 1
ATOM 859 O O . LEU A 1 112 ? -0.255 15.141 -13.328 1 64.75 112 LEU A O 1
ATOM 863 N N . THR A 1 113 ? 0.252 17.391 -12.781 1 67.75 113 THR A N 1
ATOM 864 C CA . THR A 1 113 ? 0.949 17.484 -14.062 1 67.75 113 THR A CA 1
ATOM 865 C C . THR A 1 113 ? 2.186 16.594 -14.07 1 67.75 113 THR A C 1
ATOM 867 O O . THR A 1 113 ? 2.578 16.078 -15.125 1 67.75 113 THR A O 1
ATOM 870 N N . LYS A 1 114 ? 2.668 16.406 -12.875 1 71 114 LYS A N 1
ATOM 871 C CA . LYS A 1 114 ? 3.84 15.555 -12.75 1 71 114 LYS A CA 1
ATOM 872 C C . LYS A 1 114 ? 3.494 14.102 -13.07 1 71 114 LYS A C 1
ATOM 874 O O . LYS A 1 114 ? 4.383 13.297 -13.352 1 71 114 LYS A O 1
ATOM 879 N N . TYR A 1 115 ? 2.211 13.891 -13.023 1 71.62 115 TYR A N 1
ATOM 880 C CA . TYR A 1 115 ? 1.762 12.523 -13.258 1 71.62 115 TYR A CA 1
ATOM 881 C C . TYR A 1 115 ? 0.989 12.414 -14.57 1 71.62 115 TYR A C 1
ATOM 883 O O . TYR A 1 115 ? 0.214 11.477 -14.766 1 71.62 115 TYR A O 1
ATOM 891 N N . ASP A 1 116 ? 1.13 13.438 -15.383 1 65.25 116 ASP A N 1
ATOM 892 C CA . ASP A 1 116 ? 0.577 13.547 -16.734 1 65.25 116 ASP A CA 1
ATOM 893 C C . ASP A 1 116 ? -0.943 13.688 -16.688 1 65.25 116 ASP A C 1
ATOM 895 O O . ASP A 1 116 ? -1.64 13.195 -17.578 1 65.25 116 ASP A O 1
ATOM 899 N N . MET A 1 117 ? -1.343 14.148 -15.594 1 68.12 117 MET A N 1
ATOM 900 C CA . MET A 1 117 ? -2.779 14.367 -15.453 1 68.12 117 MET A CA 1
ATOM 901 C C . MET A 1 117 ? -3.119 15.852 -15.562 1 68.12 117 MET A C 1
ATOM 903 O O . MET A 1 117 ? -3.104 16.562 -14.555 1 68.12 117 MET A O 1
ATOM 907 N N . ASN A 1 118 ? -3.271 16.234 -16.719 1 63.34 118 ASN A N 1
ATOM 908 C CA . ASN A 1 118 ? -3.5 17.656 -17 1 63.34 118 ASN A CA 1
ATOM 909 C C . ASN A 1 118 ? -4.988 17.984 -17.031 1 63.34 118 ASN A C 1
ATOM 911 O O . ASN A 1 118 ? -5.688 17.609 -17.984 1 63.34 118 ASN A O 1
ATOM 915 N N . VAL A 1 119 ? -5.559 18.188 -15.891 1 62.38 119 VAL A N 1
ATOM 916 C CA . VAL A 1 119 ? -6.953 18.625 -15.859 1 62.38 119 VAL A CA 1
ATOM 917 C C . VAL A 1 119 ? -7.035 20.094 -15.445 1 62.38 119 VAL A C 1
ATOM 919 O O . VAL A 1 119 ? -6.402 20.5 -14.469 1 62.38 119 VAL A O 1
ATOM 922 N N . PRO A 1 120 ? -7.789 20.906 -16.25 1 61.91 120 PRO A N 1
ATOM 923 C CA . PRO A 1 120 ? -7.969 22.297 -15.836 1 61.91 120 PRO A CA 1
ATOM 924 C C . PRO A 1 120 ? -8.57 22.422 -14.438 1 61.91 120 PRO A C 1
ATOM 926 O O . PRO A 1 120 ? -9.336 21.547 -14.008 1 61.91 120 PRO A O 1
ATOM 929 N N . HIS A 1 121 ? -8.289 23.484 -13.703 1 59.66 121 HIS A N 1
ATOM 930 C CA . HIS A 1 121 ? -8.586 23.75 -12.297 1 59.66 121 HIS A CA 1
ATOM 931 C C . HIS A 1 121 ? -10.07 23.531 -12.008 1 59.66 121 HIS A C 1
ATOM 933 O O . HIS A 1 121 ? -10.422 22.828 -11.062 1 59.66 121 HIS A O 1
ATOM 939 N N . ASP A 1 122 ? -10.914 24.172 -12.836 1 59.06 122 ASP A N 1
ATOM 940 C CA . ASP A 1 122 ? -12.336 24.141 -12.531 1 59.06 122 ASP A CA 1
ATOM 941 C C . ASP A 1 122 ? -12.945 22.781 -12.828 1 59.06 122 ASP A C 1
ATOM 943 O O . ASP A 1 122 ? -13.93 22.375 -12.203 1 59.06 122 ASP A O 1
ATOM 947 N N . ASP A 1 123 ? -12.312 22.094 -13.703 1 69.81 123 ASP A N 1
ATOM 948 C CA . ASP A 1 123 ? -12.836 20.781 -14.07 1 69.81 123 ASP A CA 1
ATOM 949 C C . ASP A 1 123 ? -12.492 19.734 -13.008 1 69.81 123 ASP A C 1
ATOM 951 O O . ASP A 1 123 ? -13.125 18.688 -12.938 1 69.81 123 ASP A O 1
ATOM 955 N N . ARG A 1 124 ? -11.68 20.25 -12.102 1 72.38 124 ARG A N 1
ATOM 956 C CA . ARG A 1 124 ? -11.203 19.312 -11.102 1 72.38 124 ARG A CA 1
ATOM 957 C C . ARG A 1 124 ? -12.281 19 -10.07 1 72.38 124 ARG A C 1
ATOM 959 O O . ARG A 1 124 ? -12.398 17.859 -9.602 1 72.38 124 ARG A O 1
ATOM 966 N N . TYR A 1 125 ? -13.117 20.031 -9.789 1 73.19 125 TYR A N 1
ATOM 967 C CA . TYR A 1 125 ? -14.133 19.828 -8.758 1 73.19 125 TYR A CA 1
ATOM 968 C C . TYR A 1 125 ? -15.25 18.922 -9.273 1 73.19 125 TYR A C 1
ATOM 970 O O . TYR A 1 125 ? -15.711 18.031 -8.555 1 73.19 125 TYR A O 1
ATOM 978 N N . GLU A 1 126 ? -15.609 19.203 -10.516 1 73.69 126 GLU A N 1
ATOM 979 C CA . GLU A 1 126 ? -16.641 18.328 -11.078 1 73.69 126 GLU A CA 1
ATOM 980 C C . GLU A 1 126 ? -16.141 16.891 -11.211 1 73.69 126 GLU A C 1
ATOM 982 O O . GLU A 1 126 ? -16.844 15.953 -10.859 1 73.69 126 GLU A O 1
ATOM 987 N N . LEU A 1 127 ? -14.945 16.797 -11.609 1 77.56 127 LEU A N 1
ATOM 988 C CA . LEU A 1 127 ? -14.344 15.484 -11.75 1 77.56 127 LEU A CA 1
ATOM 989 C C . LEU A 1 127 ? -14.141 14.828 -10.383 1 77.56 127 LEU A C 1
ATOM 991 O O . LEU A 1 127 ? -14.312 13.617 -10.234 1 77.56 127 LEU A O 1
ATOM 995 N N . GLY A 1 128 ? -13.93 15.664 -9.469 1 85.19 128 GLY A N 1
ATOM 996 C CA . GLY A 1 128 ? -13.758 15.156 -8.117 1 85.19 128 GLY A CA 1
ATOM 997 C C . GLY A 1 128 ? -15.047 14.633 -7.508 1 85.19 128 GLY A C 1
ATOM 998 O O . GLY A 1 128 ? -15.047 13.602 -6.84 1 85.19 128 GLY A O 1
ATOM 999 N N . GLU A 1 129 ? -16.125 15.359 -7.785 1 91.06 129 GLU A N 1
ATOM 1000 C CA . GLU A 1 129 ? -17.422 14.938 -7.27 1 91.06 129 GLU A CA 1
ATOM 1001 C C . GLU A 1 129 ? -17.797 13.547 -7.789 1 91.06 129 GLU A C 1
ATOM 1003 O O . GLU A 1 129 ? -18.156 12.672 -7.008 1 91.06 129 GLU A O 1
ATOM 1008 N N . GLN A 1 130 ? -17.688 13.398 -9.055 1 93 130 GLN A N 1
ATOM 1009 C CA . GLN A 1 130 ? -18 12.102 -9.641 1 93 130 GLN A CA 1
ATOM 1010 C C . GLN A 1 130 ? -17.031 11.023 -9.156 1 93 130 GLN A C 1
ATOM 1012 O O . GLN A 1 130 ? -17.453 9.891 -8.898 1 93 130 GLN A O 1
ATOM 1017 N N . TYR A 1 131 ? -15.812 11.359 -9.039 1 93 131 TYR A N 1
ATOM 1018 C CA . TYR A 1 131 ? -14.781 10.438 -8.586 1 93 131 TYR A CA 1
ATOM 1019 C C . TYR A 1 131 ? -15.117 9.867 -7.215 1 93 131 TYR A C 1
ATOM 1021 O O . TYR A 1 131 ? -15.102 8.648 -7.023 1 93 131 TYR A O 1
ATOM 1029 N N . TRP A 1 132 ? -15.477 10.68 -6.305 1 96.38 132 TRP A N 1
ATOM 1030 C CA . TRP A 1 132 ? -15.742 10.25 -4.938 1 96.38 132 TRP A CA 1
ATOM 1031 C C . TRP A 1 132 ? -17.062 9.492 -4.848 1 96.38 132 TRP A C 1
ATOM 1033 O O . TRP A 1 132 ? -17.203 8.562 -4.051 1 96.38 132 TRP A O 1
ATOM 1043 N N . ALA A 1 133 ? -18.016 9.906 -5.676 1 96.88 133 ALA A N 1
ATOM 1044 C CA . ALA A 1 133 ? -19.25 9.133 -5.754 1 96.88 133 ALA A CA 1
ATOM 1045 C C . ALA A 1 133 ? -18.969 7.707 -6.227 1 96.88 133 ALA A C 1
ATOM 1047 O O . ALA A 1 133 ? -19.5 6.746 -5.668 1 96.88 133 ALA A O 1
ATOM 1048 N N . ASP A 1 134 ? -18.156 7.602 -7.285 1 95.81 134 ASP A N 1
ATOM 1049 C CA . ASP A 1 134 ? -17.781 6.289 -7.805 1 95.81 134 ASP A CA 1
ATOM 1050 C C . ASP A 1 134 ? -17.031 5.48 -6.754 1 95.81 134 ASP A C 1
ATOM 1052 O O . ASP A 1 134 ? -17.297 4.293 -6.559 1 95.81 134 ASP A O 1
ATOM 1056 N N . PHE A 1 135 ? -16.094 6.109 -6.094 1 97.19 135 PHE A N 1
ATOM 1057 C CA . PHE A 1 135 ? -15.328 5.453 -5.035 1 97.19 135 PHE A CA 1
ATOM 1058 C C . PHE A 1 135 ? -16.266 4.879 -3.977 1 97.19 135 PHE A C 1
ATOM 1060 O O . PHE A 1 135 ? -16.156 3.701 -3.631 1 97.19 135 PHE A O 1
ATOM 1067 N N . ARG A 1 136 ? -17.188 5.699 -3.455 1 98 136 ARG A N 1
ATOM 1068 C CA . ARG A 1 136 ? -18.109 5.273 -2.406 1 98 136 ARG A CA 1
ATOM 1069 C C . ARG A 1 136 ? -18.969 4.109 -2.873 1 98 136 ARG A C 1
ATOM 1071 O O . ARG A 1 136 ? -19.203 3.156 -2.123 1 98 136 ARG A O 1
ATOM 1078 N N . ARG A 1 137 ? -19.422 4.23 -4.078 1 97.5 137 ARG A N 1
ATOM 1079 C CA . ARG A 1 137 ? -20.266 3.172 -4.629 1 97.5 137 ARG A CA 1
ATOM 1080 C C . ARG A 1 137 ? -19.5 1.854 -4.711 1 97.5 137 ARG A C 1
ATOM 1082 O O . ARG A 1 137 ? -19.984 0.821 -4.242 1 97.5 137 ARG A O 1
ATOM 1089 N N . ILE A 1 138 ? -18.328 1.871 -5.312 1 96.31 138 ILE A N 1
ATOM 1090 C CA . ILE A 1 138 ? -17.562 0.652 -5.516 1 96.31 138 ILE A CA 1
ATOM 1091 C C . ILE A 1 138 ? -17.125 0.082 -4.168 1 96.31 138 ILE A C 1
ATOM 1093 O O . ILE A 1 138 ? -17.188 -1.132 -3.953 1 96.31 138 ILE A O 1
ATOM 1097 N N . TYR A 1 139 ? -16.688 0.957 -3.27 1 98 139 TYR A N 1
ATOM 1098 C CA . TYR A 1 139 ? -16.328 0.512 -1.929 1 98 139 TYR A CA 1
ATOM 1099 C C . TYR A 1 139 ? -17.5 -0.206 -1.258 1 98 139 TYR A C 1
ATOM 1101 O O . TYR A 1 139 ? -17.312 -1.266 -0.653 1 98 139 TYR A O 1
ATOM 1109 N N . ALA A 1 140 ? -18.672 0.372 -1.331 1 97.62 140 ALA A N 1
ATOM 1110 C CA . ALA A 1 140 ? -19.859 -0.209 -0.709 1 97.62 140 ALA A CA 1
ATOM 1111 C C . ALA A 1 140 ? -20.219 -1.539 -1.361 1 97.62 140 ALA A C 1
ATOM 1113 O O . ALA A 1 140 ? -20.688 -2.463 -0.687 1 97.62 140 ALA A O 1
ATOM 1114 N N . GLU A 1 141 ? -20.031 -1.632 -2.646 1 96.25 141 GLU A N 1
ATOM 1115 C CA . GLU A 1 141 ? -20.359 -2.84 -3.396 1 96.25 141 GLU A CA 1
ATOM 1116 C C . GLU A 1 141 ? -19.375 -3.963 -3.104 1 96.25 141 GLU A C 1
ATOM 1118 O O . GLU A 1 141 ? -19.719 -5.141 -3.186 1 96.25 141 GLU A O 1
ATOM 1123 N N . GLY A 1 142 ? -18.188 -3.602 -2.732 1 95.44 142 GLY A N 1
ATOM 1124 C CA . GLY A 1 142 ? -17.109 -4.586 -2.625 1 95.44 142 GLY A CA 1
ATOM 1125 C C . GLY A 1 142 ? -16.5 -4.949 -3.963 1 95.44 142 GLY A C 1
ATOM 1126 O O . GLY A 1 142 ? -16.953 -4.473 -5.008 1 95.44 142 GLY A O 1
ATOM 1127 N N . THR A 1 143 ? -15.398 -5.652 -3.904 1 91.06 143 THR A N 1
ATOM 1128 C CA . THR A 1 143 ? -14.719 -6.082 -5.121 1 91.06 143 THR A CA 1
ATOM 1129 C C . THR A 1 143 ? -14.516 -7.594 -5.125 1 91.06 143 THR A C 1
ATOM 1131 O O . THR A 1 143 ? -14.461 -8.219 -4.062 1 91.06 143 THR A O 1
ATOM 1134 N N . GLU A 1 144 ? -14.422 -8.148 -6.289 1 88.31 144 GLU A N 1
ATOM 1135 C CA . GLU A 1 144 ? -14.25 -9.586 -6.449 1 88.31 144 GLU A CA 1
ATOM 1136 C C . GLU A 1 144 ? -13.102 -9.898 -7.41 1 88.31 144 GLU A C 1
ATOM 1138 O O . GLU A 1 144 ? -12.781 -9.094 -8.281 1 88.31 144 GLU A O 1
ATOM 1143 N N . SER A 1 145 ? -12.531 -11.078 -7.109 1 83.12 145 SER A N 1
ATOM 1144 C CA . SER A 1 145 ? -11.477 -11.531 -8.016 1 83.12 145 SER A CA 1
ATOM 1145 C C . SER A 1 145 ? -12.039 -11.906 -9.375 1 83.12 145 SER A C 1
ATOM 1147 O O . SER A 1 145 ? -13.242 -12.125 -9.523 1 83.12 145 SER A O 1
ATOM 1149 N N . ASN A 1 146 ? -11.086 -11.867 -10.297 1 71.81 146 ASN A N 1
ATOM 1150 C CA . ASN A 1 146 ? -11.469 -12.281 -11.641 1 71.81 146 ASN A CA 1
ATOM 1151 C C . ASN A 1 146 ? -11.156 -13.758 -11.883 1 71.81 146 ASN A C 1
ATOM 1153 O O . ASN A 1 146 ? -11.211 -14.234 -13.016 1 71.81 146 ASN A O 1
ATOM 1157 N N . PHE A 1 147 ? -10.828 -14.477 -10.828 1 71.81 147 PHE A N 1
ATOM 1158 C CA . PHE A 1 147 ? -10.523 -15.898 -10.992 1 71.81 147 PHE A CA 1
ATOM 1159 C C . PHE A 1 147 ? -11.797 -16.734 -10.898 1 71.81 147 PHE A C 1
ATOM 1161 O O . PHE A 1 147 ? -12.484 -16.719 -9.883 1 71.81 147 PHE A O 1
ATOM 1168 N N . PRO A 1 148 ? -12.062 -17.438 -11.914 1 68.75 148 PRO A N 1
ATOM 1169 C CA . PRO A 1 148 ? -13.359 -18.125 -11.977 1 68.75 148 PRO A CA 1
ATOM 1170 C C . PRO A 1 148 ? -13.5 -19.203 -10.914 1 68.75 148 PRO A C 1
ATOM 1172 O O . PRO A 1 148 ? -14.609 -19.484 -10.453 1 68.75 148 PRO A O 1
ATOM 1175 N N . ASN A 1 149 ? -12.391 -19.797 -10.547 1 74 149 ASN A N 1
ATOM 1176 C CA . ASN A 1 149 ? -12.5 -20.938 -9.641 1 74 149 ASN A CA 1
ATOM 1177 C C . ASN A 1 149 ? -12.375 -20.516 -8.18 1 74 149 ASN A C 1
ATOM 1179 O O . ASN A 1 149 ? -12.641 -21.297 -7.277 1 74 149 ASN A O 1
ATOM 1183 N N . THR A 1 150 ? -11.938 -19.281 -7.957 1 76.5 150 THR A N 1
ATOM 1184 C CA . THR A 1 150 ? -11.797 -18.734 -6.613 1 76.5 150 THR A CA 1
ATOM 1185 C C . THR A 1 150 ? -12.375 -17.328 -6.531 1 76.5 150 THR A C 1
ATOM 1187 O O . THR A 1 150 ? -11.625 -16.344 -6.488 1 76.5 150 THR A O 1
ATOM 1190 N N . PRO A 1 151 ? -13.688 -17.297 -6.422 1 80.81 151 PRO A N 1
ATOM 1191 C CA . PRO A 1 151 ? -14.344 -15.992 -6.41 1 80.81 151 PRO A CA 1
ATOM 1192 C C . PRO A 1 151 ? -14.133 -15.242 -5.098 1 80.81 151 PRO A C 1
ATOM 1194 O O . PRO A 1 151 ? -15.102 -14.922 -4.41 1 80.81 151 PRO A O 1
ATOM 1197 N N . LEU A 1 152 ? -12.859 -15.008 -4.824 1 88.62 152 LEU A N 1
ATOM 1198 C CA . LEU A 1 152 ? -12.508 -14.234 -3.639 1 88.62 152 LEU A CA 1
ATOM 1199 C C . LEU A 1 152 ? -13.102 -12.836 -3.701 1 88.62 152 LEU A C 1
ATOM 1201 O O . LEU A 1 152 ? -13.086 -12.195 -4.754 1 88.62 152 LEU A O 1
ATOM 1205 N N . ARG A 1 153 ? -13.68 -12.5 -2.629 1 91.5 153 ARG A N 1
ATOM 1206 C CA . ARG A 1 153 ? -14.289 -11.18 -2.539 1 91.5 153 ARG A CA 1
ATOM 1207 C C . ARG A 1 153 ? -13.828 -10.445 -1.281 1 91.5 153 ARG A C 1
ATOM 1209 O O . ARG A 1 153 ? -13.531 -11.078 -0.263 1 91.5 153 ARG A O 1
ATOM 1216 N N . ILE A 1 154 ? -13.688 -9.148 -1.418 1 95.06 154 ILE A N 1
ATOM 1217 C CA . ILE A 1 154 ? -13.453 -8.289 -0.263 1 95.06 154 ILE A CA 1
ATOM 1218 C C . ILE A 1 154 ? -14.594 -7.281 -0.126 1 95.06 154 ILE A C 1
ATOM 1220 O O . ILE A 1 154 ? -14.859 -6.508 -1.049 1 95.06 154 ILE A O 1
ATOM 1224 N N . ASP A 1 155 ? -15.25 -7.348 0.97 1 95.44 155 ASP A N 1
ATOM 1225 C CA . ASP A 1 155 ? -16.344 -6.43 1.279 1 95.44 155 ASP A CA 1
ATOM 1226 C C . ASP A 1 155 ? -15.93 -5.426 2.352 1 95.44 155 ASP A C 1
ATOM 1228 O O . ASP A 1 155 ? -15.008 -5.68 3.125 1 95.44 155 ASP A O 1
ATOM 1232 N N . ALA A 1 156 ? -16.625 -4.328 2.281 1 95.19 156 ALA A N 1
ATOM 1233 C CA . ALA A 1 156 ? -16.438 -3.367 3.365 1 95.19 156 ALA A CA 1
ATOM 1234 C C . ALA A 1 156 ? -16.797 -3.986 4.715 1 95.19 156 ALA A C 1
ATOM 1236 O O . ALA A 1 156 ? -17.75 -4.77 4.809 1 95.19 156 ALA A O 1
ATOM 1237 N N . PRO A 1 157 ? -16.016 -3.631 5.75 1 93.19 157 PRO A N 1
ATOM 1238 C CA . PRO A 1 157 ? -16.484 -4.039 7.078 1 93.19 157 PRO A CA 1
ATOM 1239 C C . PRO A 1 157 ? -17.906 -3.588 7.371 1 93.19 157 PRO A C 1
ATOM 1241 O O . PRO A 1 157 ? -18.344 -2.529 6.902 1 93.19 157 PRO A O 1
ATOM 1244 N N . ALA A 1 158 ? -18.594 -4.426 8.055 1 89.31 158 ALA A N 1
ATOM 1245 C CA . ALA A 1 158 ? -20 -4.195 8.32 1 89.31 158 ALA A CA 1
ATOM 1246 C C . ALA A 1 158 ? -20.234 -2.809 8.922 1 89.31 158 ALA A C 1
ATOM 1248 O O . ALA A 1 158 ? -19.625 -2.453 9.93 1 89.31 158 ALA A O 1
ATOM 1249 N N . GLY A 1 159 ? -21.062 -2.045 8.273 1 89.5 159 GLY A N 1
ATOM 1250 C CA . GLY A 1 159 ? -21.469 -0.744 8.781 1 89.5 159 GLY A CA 1
ATOM 1251 C C . GLY A 1 159 ? -20.375 0.309 8.648 1 89.5 159 GLY A C 1
ATOM 1252 O O . GLY A 1 159 ? -20.469 1.381 9.25 1 89.5 159 GLY A O 1
ATOM 1253 N N . HIS A 1 160 ? -19.391 -0.097 7.922 1 90.81 160 HIS A N 1
ATOM 1254 C CA . HIS A 1 160 ? -18.281 0.836 7.82 1 90.81 160 HIS A CA 1
ATOM 1255 C C . HIS A 1 160 ? -18.266 1.534 6.465 1 90.81 160 HIS A C 1
ATOM 1257 O O . HIS A 1 160 ? -18.562 0.915 5.441 1 90.81 160 HIS A O 1
ATOM 1263 N N . GLN A 1 161 ? -18.047 2.826 6.496 1 95.75 161 GLN A N 1
ATOM 1264 C CA . GLN A 1 161 ? -17.703 3.639 5.336 1 95.75 161 GLN A CA 1
ATOM 1265 C C . GLN A 1 161 ? -16.406 4.406 5.562 1 95.75 161 GLN A C 1
ATOM 1267 O O . GLN A 1 161 ? -15.984 4.594 6.703 1 95.75 161 GLN A O 1
ATOM 1272 N N . VAL A 1 162 ? -15.805 4.738 4.512 1 98.56 162 VAL A N 1
ATOM 1273 C CA . VAL A 1 162 ? -14.57 5.508 4.633 1 98.56 162 VAL A CA 1
ATOM 1274 C C . VAL A 1 162 ? -14.891 7 4.672 1 98.56 162 VAL A C 1
ATOM 1276 O O . VAL A 1 162 ? -15.258 7.59 3.652 1 98.56 162 VAL A O 1
ATOM 1279 N N . PRO A 1 163 ? -14.781 7.629 5.828 1 98.38 163 PRO A N 1
ATOM 1280 C CA . PRO A 1 163 ? -15.055 9.07 5.871 1 98.38 163 PRO A CA 1
ATOM 1281 C C . PRO A 1 163 ? -14.102 9.875 4.988 1 98.38 163 PRO A C 1
ATOM 1283 O O . PRO A 1 163 ? -12.906 9.57 4.922 1 98.38 163 PRO A O 1
ATOM 1286 N N . LEU A 1 164 ? -14.672 10.828 4.305 1 98.31 164 LEU A N 1
ATOM 1287 C CA . LEU A 1 164 ? -13.891 11.742 3.479 1 98.31 164 LEU A CA 1
ATOM 1288 C C . LEU A 1 164 ? -13.695 13.086 4.18 1 98.31 164 LEU A C 1
ATOM 1290 O O . LEU A 1 164 ? -14.672 13.789 4.457 1 98.31 164 LEU A O 1
ATOM 1294 N N . TRP A 1 165 ? -12.445 13.352 4.48 1 98.25 165 TRP A N 1
ATOM 1295 C CA . TRP A 1 165 ? -12.055 14.625 5.078 1 98.25 165 TRP A CA 1
ATOM 1296 C C . TRP A 1 165 ? -11.438 15.547 4.035 1 98.25 165 TRP A C 1
ATOM 1298 O O . TRP A 1 165 ? -11 15.094 2.975 1 98.25 165 TRP A O 1
ATOM 1308 N N . GLY A 1 166 ? -11.461 16.781 4.289 1 95.69 166 GLY A N 1
ATOM 1309 C CA . GLY A 1 166 ? -10.773 17.703 3.393 1 95.69 166 GLY A CA 1
ATOM 1310 C C . GLY A 1 166 ? -11.055 19.156 3.701 1 95.69 166 GLY A C 1
ATOM 1311 O O . GLY A 1 166 ? -11.75 19.469 4.672 1 95.69 166 GLY A O 1
ATOM 1312 N N . THR A 1 167 ? -10.422 19.922 2.871 1 91.31 167 THR A N 1
ATOM 1313 C CA . THR A 1 167 ? -10.594 21.359 2.994 1 91.31 167 THR A CA 1
ATOM 1314 C C . THR A 1 167 ? -11.312 21.938 1.771 1 91.31 167 THR A C 1
ATOM 1316 O O . THR A 1 167 ? -11.656 21.188 0.849 1 91.31 167 THR A O 1
ATOM 1319 N N . GLY A 1 168 ? -11.656 23.219 1.76 1 86.62 168 GLY A N 1
ATOM 1320 C CA . GLY A 1 168 ? -12.211 24.047 0.698 1 86.62 168 GLY A CA 1
ATOM 1321 C C . GLY A 1 168 ? -12.391 25.5 1.1 1 86.62 168 GLY A C 1
ATOM 1322 O O . GLY A 1 168 ? -13.375 25.859 1.742 1 86.62 168 GLY A O 1
ATOM 1323 N N . ASP A 1 169 ? -11.438 26.266 0.618 1 81.94 169 ASP A N 1
ATOM 1324 C CA . ASP A 1 169 ? -11.461 27.641 1.104 1 81.94 169 ASP A CA 1
ATOM 1325 C C . ASP A 1 169 ? -12.055 28.594 0.061 1 81.94 169 ASP A C 1
ATOM 1327 O O . ASP A 1 169 ? -12.75 29.547 0.407 1 81.94 169 ASP A O 1
ATOM 1331 N N . SER A 1 170 ? -11.781 28.344 -1.208 1 82.56 170 SER A N 1
ATOM 1332 C CA . SER A 1 170 ? -12.406 29.141 -2.26 1 82.56 170 SER A CA 1
ATOM 1333 C C . SER A 1 170 ? -13.906 28.875 -2.338 1 82.56 170 SER A C 1
ATOM 1335 O O . SER A 1 170 ? -14.391 27.859 -1.84 1 82.56 170 SER A O 1
ATOM 1337 N N . PRO A 1 171 ? -14.594 29.828 -2.891 1 87.38 171 PRO A N 1
ATOM 1338 C CA . PRO A 1 171 ? -16.031 29.578 -3.041 1 87.38 171 PRO A CA 1
ATOM 1339 C C . PRO A 1 171 ? -16.328 28.25 -3.725 1 87.38 171 PRO A C 1
ATOM 1341 O O . PRO A 1 171 ? -17.203 27.5 -3.271 1 87.38 171 PRO A O 1
ATOM 1344 N N . ALA A 1 172 ? -15.609 27.984 -4.738 1 86.12 172 ALA A N 1
ATOM 1345 C CA . ALA A 1 172 ? -15.789 26.703 -5.434 1 86.12 172 ALA A CA 1
ATOM 1346 C C . ALA A 1 172 ? -15.406 25.531 -4.535 1 86.12 172 ALA A C 1
ATOM 1348 O O . ALA A 1 172 ? -16.062 24.484 -4.547 1 86.12 172 ALA A O 1
ATOM 1349 N N . GLY A 1 173 ? -14.336 25.703 -3.799 1 89.44 173 GLY A N 1
ATOM 1350 C CA . GLY A 1 173 ? -13.891 24.688 -2.867 1 89.44 173 GLY A CA 1
ATOM 1351 C C . GLY A 1 173 ? -14.898 24.406 -1.761 1 89.44 173 GLY A C 1
ATOM 1352 O O . GLY A 1 173 ? -15.133 23.266 -1.4 1 89.44 173 GLY A O 1
ATOM 1353 N N . LEU A 1 174 ? -15.438 25.5 -1.324 1 92 174 LEU A N 1
ATOM 1354 C CA . LEU A 1 174 ? -16.438 25.391 -0.268 1 92 174 LEU A CA 1
ATOM 1355 C C . LEU A 1 174 ? -17.688 24.656 -0.771 1 92 174 LEU A C 1
ATOM 1357 O O . LEU A 1 174 ? -18.203 23.781 -0.091 1 92 174 LEU A O 1
ATOM 1361 N N . ALA A 1 175 ? -18.125 25.047 -1.888 1 92.56 175 ALA A N 1
ATOM 1362 C CA . ALA A 1 175 ? -19.297 24.406 -2.477 1 92.56 175 ALA A CA 1
ATOM 1363 C C . ALA A 1 175 ? -19.047 22.906 -2.682 1 92.56 175 ALA A C 1
ATOM 1365 O O . ALA A 1 175 ? -19.906 22.078 -2.367 1 92.56 175 ALA A O 1
ATOM 1366 N N . ASN A 1 176 ? -17.906 22.609 -3.189 1 92.06 176 ASN A N 1
ATOM 1367 C CA . ASN A 1 176 ? -17.547 21.203 -3.41 1 92.06 176 ASN A CA 1
ATOM 1368 C C . ASN A 1 176 ? -17.453 20.438 -2.096 1 92.06 176 ASN A C 1
ATOM 1370 O O . ASN A 1 176 ? -17.875 19.281 -2.021 1 92.06 176 ASN A O 1
ATOM 1374 N N . SER A 1 177 ? -16.875 21.047 -1.118 1 94.69 177 SER A N 1
ATOM 1375 C CA . SER A 1 177 ? -16.766 20.391 0.185 1 94.69 177 SER A CA 1
ATOM 1376 C C . SER A 1 177 ? -18.141 19.984 0.714 1 94.69 177 SER A C 1
ATOM 1378 O O . SER A 1 177 ? -18.297 18.891 1.251 1 94.69 177 SER A O 1
ATOM 1380 N N . GLY A 1 178 ? -19.078 20.828 0.56 1 96.62 178 GLY A N 1
ATOM 1381 C CA . GLY A 1 178 ? -20.422 20.531 1.021 1 96.62 178 GLY A CA 1
ATOM 1382 C C . GLY A 1 178 ? -21.047 19.344 0.323 1 96.62 178 GLY A C 1
ATOM 1383 O O . GLY A 1 178 ? -21.891 18.641 0.905 1 96.62 178 GLY A O 1
ATOM 1384 N N . LYS A 1 179 ? -20.625 19.141 -0.9 1 95.88 179 LYS A N 1
ATOM 1385 C CA . LYS A 1 179 ? -21.219 18.078 -1.709 1 95.88 179 LYS A CA 1
ATOM 1386 C C . LYS A 1 179 ? -20.531 16.75 -1.441 1 95.88 179 LYS A C 1
ATOM 1388 O O . LYS A 1 179 ? -21.141 15.688 -1.601 1 95.88 179 LYS A O 1
ATOM 1393 N N . VAL A 1 180 ? -19.266 16.766 -0.96 1 95.62 180 VAL A N 1
ATOM 1394 C CA . VAL A 1 180 ? -18.469 15.555 -1.088 1 95.62 180 VAL A CA 1
ATOM 1395 C C . VAL A 1 180 ? -17.969 15.125 0.286 1 95.62 180 VAL A C 1
ATOM 1397 O O . VAL A 1 180 ? -17.938 13.93 0.595 1 95.62 180 VAL A O 1
ATOM 1400 N N . LEU A 1 181 ? -17.641 16 1.151 1 97.31 181 LEU A N 1
ATOM 1401 C CA . LEU A 1 181 ? -16.875 15.68 2.348 1 97.31 181 LEU A CA 1
ATOM 1402 C C . LEU A 1 181 ? -17.797 15.305 3.502 1 97.31 181 LEU A C 1
ATOM 1404 O O . LEU A 1 181 ? -18.922 15.805 3.59 1 97.31 181 LEU A O 1
ATOM 1408 N N . ASP A 1 182 ? -17.297 14.445 4.34 1 98.31 182 ASP A N 1
ATOM 1409 C CA . ASP A 1 182 ? -17.953 14.141 5.609 1 98.31 182 ASP A CA 1
ATOM 1410 C C . ASP A 1 182 ? -17.422 15.039 6.727 1 98.31 182 ASP A C 1
ATOM 1412 O O . ASP A 1 182 ? -18.156 15.336 7.684 1 98.31 182 ASP A O 1
ATOM 1416 N N . THR A 1 183 ? -16.203 15.438 6.625 1 98.56 183 THR A N 1
ATOM 1417 C CA . THR A 1 183 ? -15.562 16.297 7.605 1 98.56 183 THR A CA 1
ATOM 1418 C C . THR A 1 183 ? -14.883 17.484 6.918 1 98.56 183 THR A C 1
ATOM 1420 O O . THR A 1 183 ? -14.125 17.312 5.965 1 98.56 183 THR A O 1
ATOM 1423 N N . TYR A 1 184 ? -15.164 18.656 7.402 1 98.25 184 TYR A N 1
ATOM 1424 C CA . TYR A 1 184 ? -14.516 19.859 6.91 1 98.25 184 TYR A CA 1
ATOM 1425 C C . TYR A 1 184 ? -13.312 20.234 7.781 1 98.25 184 TYR A C 1
ATOM 1427 O O . TYR A 1 184 ? -13.43 20.297 9.008 1 98.25 184 TYR A O 1
ATOM 1435 N N . LEU A 1 185 ? -12.203 20.422 7.125 1 97.12 185 LEU A N 1
ATOM 1436 C CA . LEU A 1 185 ? -10.969 20.766 7.816 1 97.12 185 LEU A CA 1
ATOM 1437 C C . LEU A 1 185 ? -10.562 22.203 7.5 1 97.12 185 LEU A C 1
ATOM 1439 O O . LEU A 1 185 ? -10.773 22.688 6.383 1 97.12 185 LEU A O 1
ATOM 1443 N N . ALA A 1 186 ? -9.914 22.875 8.484 1 94.62 186 ALA A N 1
ATOM 1444 C CA . ALA A 1 186 ? -9.32 24.188 8.297 1 94.62 186 ALA A CA 1
ATOM 1445 C C . ALA A 1 186 ? -7.977 24.297 9.016 1 94.62 186 ALA A C 1
ATOM 1447 O O . ALA A 1 186 ? -7.742 23.609 10.016 1 94.62 186 ALA A O 1
ATOM 1448 N N . MET A 1 187 ? -7.102 25.109 8.461 1 92.94 187 MET A N 1
ATOM 1449 C CA . MET A 1 187 ? -5.934 25.5 9.242 1 92.94 187 MET A CA 1
ATOM 1450 C C . MET A 1 187 ? -6.34 26.391 10.414 1 92.94 187 MET A C 1
ATOM 1452 O O . MET A 1 187 ? -7.098 27.359 10.234 1 92.94 187 MET A O 1
ATOM 1456 N N . LEU A 1 188 ? -5.824 26.094 11.5 1 94.06 188 LEU A N 1
ATOM 1457 C CA . LEU A 1 188 ? -6.285 26.797 12.688 1 94.06 188 LEU A CA 1
ATOM 1458 C C . LEU A 1 188 ? -5.844 28.266 12.664 1 94.06 188 LEU A C 1
ATOM 1460 O O . LEU A 1 188 ? -4.719 28.562 12.258 1 94.06 188 LEU A O 1
ATOM 1464 N N . ARG A 1 189 ? -6.738 29.031 13.164 1 92.88 189 ARG A N 1
ATOM 1465 C CA . ARG A 1 189 ? -6.566 30.453 13.422 1 92.88 189 ARG A CA 1
ATOM 1466 C C . ARG A 1 189 ? -7.406 30.906 14.617 1 92.88 189 ARG A C 1
ATOM 1468 O O . ARG A 1 189 ? -7.906 30.078 15.375 1 92.88 189 ARG A O 1
ATOM 1475 N N . GLU A 1 190 ? -7.441 32.25 14.719 1 92.62 190 GLU A N 1
ATOM 1476 C CA . GLU A 1 190 ? -8.25 32.75 15.812 1 92.62 190 GLU A CA 1
ATOM 1477 C C . GLU A 1 190 ? -9.68 32.219 15.75 1 92.62 190 GLU A C 1
ATOM 1479 O O . GLU A 1 190 ? -10.203 31.969 14.664 1 92.62 190 GLU A O 1
ATOM 1484 N N . THR A 1 191 ? -10.289 32.125 16.906 1 96.25 191 THR A N 1
ATOM 1485 C CA . THR A 1 191 ? -11.602 31.5 17.047 1 96.25 191 THR A CA 1
ATOM 1486 C C . THR A 1 191 ? -12.609 32.156 16.109 1 96.25 191 THR A C 1
ATOM 1488 O O . THR A 1 191 ? -13.414 31.469 15.484 1 96.25 191 THR A O 1
ATOM 1491 N N . SER A 1 192 ? -12.578 33.469 15.984 1 95.69 192 SER A N 1
ATOM 1492 C CA . SER A 1 192 ? -13.531 34.188 15.133 1 95.69 192 SER A CA 1
ATOM 1493 C C . SER A 1 192 ? -13.367 33.781 13.672 1 95.69 192 SER A C 1
ATOM 1495 O O . SER A 1 192 ? -14.352 33.625 12.945 1 95.69 192 SER A O 1
ATOM 1497 N N . PHE A 1 193 ? -12.148 33.594 13.273 1 92.62 193 PHE A N 1
ATOM 1498 C CA . PHE A 1 193 ? -11.852 33.156 11.914 1 92.62 193 PHE A CA 1
ATOM 1499 C C . PHE A 1 193 ? -12.422 31.781 11.641 1 92.62 193 PHE A C 1
ATOM 1501 O O . PHE A 1 193 ? -13.062 31.562 10.617 1 92.62 193 PHE A O 1
ATOM 1508 N N . ILE A 1 194 ? -12.234 30.891 12.547 1 95.81 194 ILE A N 1
ATOM 1509 C CA . ILE A 1 194 ? -12.703 29.516 12.398 1 95.81 194 ILE A CA 1
ATOM 1510 C C . ILE A 1 194 ? -14.227 29.484 12.445 1 95.81 194 ILE A C 1
ATOM 1512 O O . ILE A 1 194 ? -14.859 28.703 11.727 1 95.81 194 ILE A O 1
ATOM 1516 N N . GLU A 1 195 ? -14.789 30.297 13.266 1 97.38 195 GLU A N 1
ATOM 1517 C CA . GLU A 1 195 ? -16.25 30.406 13.336 1 97.38 195 GLU A CA 1
ATOM 1518 C C . GLU A 1 195 ? -16.828 30.766 11.977 1 97.38 195 GLU A C 1
ATOM 1520 O O . GLU A 1 195 ? -17.812 30.156 11.539 1 97.38 195 GLU A O 1
ATOM 1525 N N . ASP A 1 196 ? -16.234 31.75 11.352 1 95.81 196 ASP A N 1
ATOM 1526 C CA . ASP A 1 196 ? -16.703 32.188 10.031 1 95.81 196 ASP A CA 1
ATOM 1527 C C . ASP A 1 196 ? -16.516 31.047 9.008 1 95.81 196 ASP A C 1
ATOM 1529 O O . ASP A 1 196 ? -17.422 30.797 8.203 1 95.81 196 ASP A O 1
ATOM 1533 N N . LYS A 1 197 ? -15.383 30.406 9.07 1 94.88 197 LYS A N 1
ATOM 1534 C CA . LYS A 1 197 ? -15.078 29.344 8.125 1 94.88 197 LYS A CA 1
ATOM 1535 C C . LYS A 1 197 ? -16.047 28.172 8.273 1 94.88 197 LYS A C 1
ATOM 1537 O O . LYS A 1 197 ? -16.578 27.672 7.285 1 94.88 197 LYS A O 1
ATOM 1542 N N . PHE A 1 198 ? -16.297 27.75 9.492 1 97.94 198 PHE A N 1
ATOM 1543 C CA . PHE A 1 198 ? -17.188 26.625 9.734 1 97.94 198 PHE A CA 1
ATOM 1544 C C . PHE A 1 198 ? -18.625 26.984 9.398 1 97.94 198 PHE A C 1
ATOM 1546 O O . PHE A 1 198 ? -19.375 26.141 8.906 1 97.94 198 PHE A O 1
ATOM 1553 N N . SER A 1 199 ? -19.016 28.234 9.68 1 97.88 199 SER A N 1
ATOM 1554 C CA . SER A 1 199 ? -20.359 28.688 9.305 1 97.88 199 SER A CA 1
ATOM 1555 C C . SER A 1 199 ? -20.562 28.625 7.793 1 97.88 199 SER A C 1
ATOM 1557 O O . SER A 1 199 ? -21.594 28.156 7.32 1 97.88 199 SER A O 1
ATOM 1559 N N . ALA A 1 200 ? -19.562 29.094 7.098 1 97.69 200 ALA A N 1
ATOM 1560 C CA . ALA A 1 200 ? -19.625 29.047 5.637 1 97.69 200 ALA A CA 1
ATOM 1561 C C . ALA A 1 200 ? -19.688 27.609 5.137 1 97.69 200 ALA A C 1
ATOM 1563 O O . ALA A 1 200 ? -20.422 27.297 4.188 1 97.69 200 ALA A O 1
ATOM 1564 N N . ALA A 1 201 ? -18.938 26.734 5.73 1 98 201 ALA A N 1
ATOM 1565 C CA . ALA A 1 201 ? -18.953 25.328 5.363 1 98 201 ALA A CA 1
ATOM 1566 C C . ALA A 1 201 ? -20.312 24.688 5.625 1 98 201 ALA A C 1
ATOM 1568 O O . ALA A 1 201 ? -20.828 23.938 4.793 1 98 201 ALA A O 1
ATOM 1569 N N . ARG A 1 202 ? -20.891 24.984 6.777 1 98.19 202 ARG A N 1
ATOM 1570 C CA . ARG A 1 202 ? -22.219 24.469 7.102 1 98.19 202 ARG A CA 1
ATOM 1571 C C . ARG A 1 202 ? -23.234 24.922 6.062 1 98.19 202 ARG A C 1
ATOM 1573 O O . ARG A 1 202 ? -24.078 24.125 5.637 1 98.19 202 ARG A O 1
ATOM 1580 N N . ALA A 1 203 ? -23.141 26.125 5.723 1 98.06 203 ALA A N 1
ATOM 1581 C CA . ALA A 1 203 ? -24.062 26.656 4.723 1 98.06 203 ALA A CA 1
ATOM 1582 C C . ALA A 1 203 ? -23.906 25.922 3.391 1 98.06 203 ALA A C 1
ATOM 1584 O O . ALA A 1 203 ? -24.906 25.641 2.709 1 98.06 203 ALA A O 1
ATOM 1585 N N . ALA A 1 204 ? -22.688 25.719 3.02 1 97.38 204 ALA A N 1
ATOM 1586 C CA . ALA A 1 204 ? -22.422 25 1.77 1 97.38 204 ALA A CA 1
ATOM 1587 C C . ALA A 1 204 ? -23.016 23.609 1.795 1 97.38 204 ALA A C 1
ATOM 1589 O O . ALA A 1 204 ? -23.609 23.156 0.809 1 97.38 204 ALA A O 1
ATOM 1590 N N . ALA A 1 205 ? -22.859 22.875 2.895 1 98 205 ALA A N 1
ATOM 1591 C CA . ALA A 1 205 ? -23.422 21.531 3.031 1 98 205 ALA A CA 1
ATOM 1592 C C . ALA A 1 205 ? -24.938 21.578 3.008 1 98 205 ALA A C 1
ATOM 1594 O O . ALA A 1 205 ? -25.578 20.75 2.361 1 98 205 ALA A O 1
ATOM 1595 N N . GLU A 1 206 ? -25.516 22.531 3.701 1 98.31 206 GLU A N 1
ATOM 1596 C CA . GLU A 1 206 ? -26.953 22.703 3.711 1 98.31 206 GLU A CA 1
ATOM 1597 C C . GLU A 1 206 ? -27.5 22.922 2.301 1 98.31 206 GLU A C 1
ATOM 1599 O O . GLU A 1 206 ? -28.547 22.359 1.938 1 98.31 206 GLU A O 1
ATOM 1604 N N . ALA A 1 207 ? -26.812 23.75 1.57 1 97.81 207 ALA A N 1
ATOM 1605 C CA . ALA A 1 207 ? -27.219 24.031 0.194 1 97.81 207 ALA A CA 1
ATOM 1606 C C . ALA A 1 207 ? -27.219 22.75 -0.645 1 97.81 207 ALA A C 1
ATOM 1608 O O . ALA A 1 207 ? -27.984 22.625 -1.593 1 97.81 207 ALA A O 1
ATOM 1609 N N . ALA A 1 208 ? -26.375 21.844 -0.284 1 96.88 208 ALA A N 1
ATOM 1610 C CA . ALA A 1 208 ? -26.297 20.578 -1.004 1 96.88 208 ALA A CA 1
ATOM 1611 C C . ALA A 1 208 ? -27.219 19.531 -0.386 1 96.88 208 ALA A C 1
ATOM 1613 O O . ALA A 1 208 ? -27.219 18.375 -0.811 1 96.88 208 ALA A O 1
ATOM 1614 N N . GLY A 1 209 ? -27.938 19.859 0.671 1 98.19 209 GLY A N 1
ATOM 1615 C CA . GLY A 1 209 ? -28.844 18.953 1.348 1 98.19 209 GLY A CA 1
ATOM 1616 C C . GLY A 1 209 ? -28.141 17.969 2.254 1 98.19 209 GLY A C 1
ATOM 1617 O O . GLY A 1 209 ? -28.609 16.844 2.459 1 98.19 209 GLY A O 1
ATOM 1618 N N . ARG A 1 210 ? -26.938 18.344 2.727 1 98 210 ARG A N 1
ATOM 1619 C CA . ARG A 1 210 ? -26.109 17.469 3.545 1 98 210 ARG A CA 1
ATOM 1620 C C . ARG A 1 210 ? -25.688 18.172 4.836 1 98 210 ARG A C 1
ATOM 1622 O O . ARG A 1 210 ? -26.047 19.312 5.074 1 98 210 ARG A O 1
ATOM 1629 N N . GLU A 1 211 ? -25.094 17.453 5.734 1 98.06 211 GLU A N 1
ATOM 1630 C CA . GLU A 1 211 ? -24.438 17.953 6.938 1 98.06 211 GLU A CA 1
ATOM 1631 C C . GLU A 1 211 ? -23.078 17.281 7.137 1 98.06 211 GLU A C 1
ATOM 1633 O O . GLU A 1 211 ? -22.922 16.094 6.855 1 98.06 211 GLU A O 1
ATOM 1638 N N . PHE A 1 212 ? -22.156 18.016 7.594 1 98.19 212 PHE A N 1
ATOM 1639 C CA . PHE A 1 212 ? -20.891 17.422 7.996 1 98.19 212 PHE A CA 1
ATOM 1640 C C . PHE A 1 212 ? -21.047 16.641 9.289 1 98.19 212 PHE A C 1
ATOM 1642 O O . PHE A 1 212 ? -21.766 17.047 10.195 1 98.19 212 PHE A O 1
ATOM 1649 N N . THR A 1 213 ? -20.344 15.562 9.336 1 96.38 213 THR A N 1
ATOM 1650 C CA . THR A 1 213 ? -20.328 14.789 10.57 1 96.38 213 THR A CA 1
ATOM 1651 C C . THR A 1 213 ? -19.359 15.406 11.578 1 96.38 213 THR A C 1
ATOM 1653 O O . THR A 1 213 ? -19.547 15.273 12.789 1 96.38 213 THR A O 1
ATOM 1656 N N . ASP A 1 214 ? -18.312 16.047 11.055 1 97.94 214 ASP A N 1
ATOM 1657 C CA . ASP A 1 214 ? -17.25 16.594 11.914 1 97.94 214 ASP A CA 1
ATOM 1658 C C . ASP A 1 214 ? -16.656 17.859 11.312 1 97.94 214 ASP A C 1
ATOM 1660 O O . ASP A 1 214 ? -16.766 18.094 10.102 1 97.94 214 ASP A O 1
ATOM 1664 N N . PHE A 1 215 ? -16.141 18.656 12.188 1 98.5 215 PHE A N 1
ATOM 1665 C CA . PHE A 1 215 ? -15.32 19.828 11.867 1 98.5 215 PHE A CA 1
ATOM 1666 C C . PHE A 1 215 ? -13.969 19.734 12.555 1 98.5 215 PHE A C 1
ATOM 1668 O O . PHE A 1 215 ? -13.891 19.469 13.758 1 98.5 215 PHE A O 1
ATOM 1675 N N . GLY A 1 216 ? -12.938 19.859 11.758 1 98.19 216 GLY A N 1
ATOM 1676 C CA . GLY A 1 216 ? -11.602 19.734 12.32 1 98.19 216 GLY A CA 1
ATOM 1677 C C . GLY A 1 216 ? -10.688 20.891 11.961 1 98.19 216 GLY A C 1
ATOM 1678 O O . GLY A 1 216 ? -11.008 21.688 11.078 1 98.19 216 GLY A O 1
ATOM 1679 N N . ALA A 1 217 ? -9.594 21 12.688 1 96.88 217 ALA A N 1
ATOM 1680 C CA . ALA A 1 217 ? -8.562 22 12.414 1 96.88 217 ALA A CA 1
ATOM 1681 C C . ALA A 1 217 ? -7.168 21.438 12.656 1 96.88 217 ALA A C 1
ATOM 1683 O O . ALA A 1 217 ? -7 20.484 13.43 1 96.88 217 ALA A O 1
ATOM 1684 N N . LEU A 1 218 ? -6.223 21.953 11.977 1 96.06 218 LEU A N 1
ATOM 1685 C CA . LEU A 1 218 ? -4.828 21.547 12.102 1 96.06 218 LEU A CA 1
ATOM 1686 C C . LEU A 1 218 ? -4 22.656 12.75 1 96.06 218 LEU A C 1
ATOM 1688 O O . LEU A 1 218 ? -4.172 23.828 12.438 1 96.06 218 LEU A O 1
ATOM 1692 N N . THR A 1 219 ? -3.113 22.312 13.633 1 95.5 219 THR A N 1
ATOM 1693 C CA . THR A 1 219 ? -2.191 23.281 14.242 1 95.5 219 THR A CA 1
ATOM 1694 C C . THR A 1 219 ? -1.009 22.547 14.883 1 95.5 219 THR A C 1
ATOM 1696 O O . THR A 1 219 ? -1.106 21.375 15.227 1 95.5 219 THR A O 1
ATOM 1699 N N . GLY A 1 220 ? 0.092 23.234 14.977 1 96.12 220 GLY A N 1
ATOM 1700 C CA . GLY A 1 220 ? 1.163 22.766 15.844 1 96.12 220 GLY A CA 1
ATOM 1701 C C . GLY A 1 220 ? 0.84 22.906 17.328 1 96.12 220 GLY A C 1
ATOM 1702 O O . GLY A 1 220 ? -0.095 23.625 17.688 1 96.12 220 GLY A O 1
ATOM 1703 N N . VAL A 1 221 ? 1.665 22.234 18.125 1 98.19 221 VAL A N 1
ATOM 1704 C CA . VAL A 1 221 ? 1.445 22.344 19.562 1 98.19 221 VAL A CA 1
ATOM 1705 C C . VAL A 1 221 ? 2.76 22.109 20.297 1 98.19 221 VAL A C 1
ATOM 1707 O O . VAL A 1 221 ? 3.572 21.281 19.891 1 98.19 221 VAL A O 1
ATOM 1710 N N . ILE A 1 222 ? 3 22.875 21.281 1 98.44 222 ILE A N 1
ATOM 1711 C CA . ILE A 1 222 ? 4.039 22.672 22.281 1 98.44 222 ILE A CA 1
ATOM 1712 C C . ILE A 1 222 ? 3.432 22.766 23.672 1 98.44 222 ILE A C 1
ATOM 1714 O O . ILE A 1 222 ? 3.133 23.859 24.156 1 98.44 222 ILE A O 1
ATOM 1718 N N . VAL A 1 223 ? 3.25 21.641 24.312 1 98.94 223 VAL A N 1
ATOM 1719 C CA . VAL A 1 223 ? 2.725 21.594 25.672 1 98.94 223 VAL A CA 1
ATOM 1720 C C . VAL A 1 223 ? 3.83 21.188 26.641 1 98.94 223 VAL A C 1
ATOM 1722 O O . VAL A 1 223 ? 4.637 20.297 26.328 1 98.94 223 VAL A O 1
ATOM 1725 N N . ARG A 1 224 ? 3.898 21.859 27.75 1 98.88 224 ARG A N 1
ATOM 1726 C CA . ARG A 1 224 ? 4.766 21.547 28.891 1 98.88 224 ARG A CA 1
ATOM 1727 C C . ARG A 1 224 ? 4.043 21.781 30.219 1 98.88 224 ARG A C 1
ATOM 1729 O O . ARG A 1 224 ? 2.969 22.391 30.234 1 98.88 224 ARG A O 1
ATOM 1736 N N . PRO A 1 225 ? 4.668 21.328 31.312 1 98.62 225 PRO A N 1
ATOM 1737 C CA . PRO A 1 225 ? 4.012 21.516 32.625 1 98.62 225 PRO A CA 1
ATOM 1738 C C . PRO A 1 225 ? 3.76 22.984 32.938 1 98.62 225 PRO A C 1
ATOM 1740 O O . PRO A 1 225 ? 2.771 23.312 33.594 1 98.62 225 PRO A O 1
ATOM 1743 N N . THR A 1 226 ? 4.676 23.906 32.406 1 98.56 226 THR A N 1
ATOM 1744 C CA . THR A 1 226 ? 4.469 25.328 32.625 1 98.56 226 THR A CA 1
ATOM 1745 C C . THR A 1 226 ? 4.562 26.094 31.312 1 98.56 226 THR A C 1
ATOM 1747 O O . THR A 1 226 ? 5.227 25.656 30.375 1 98.56 226 THR A O 1
ATOM 1750 N N . LYS A 1 227 ? 3.924 27.234 31.391 1 97.56 227 LYS A N 1
ATOM 1751 C CA . LYS A 1 227 ? 3.984 28.109 30.219 1 97.56 227 LYS A CA 1
ATOM 1752 C C . LYS A 1 227 ? 5.426 28.516 29.906 1 97.56 227 LYS A C 1
ATOM 1754 O O . LYS A 1 227 ? 5.812 28.594 28.734 1 97.56 227 LYS A O 1
ATOM 1759 N N . ALA A 1 228 ? 6.184 28.75 30.953 1 98.19 228 ALA A N 1
ATOM 1760 C CA . ALA A 1 228 ? 7.578 29.156 30.781 1 98.19 228 ALA A CA 1
ATOM 1761 C C . ALA A 1 228 ? 8.375 28.078 30.047 1 98.19 228 ALA A C 1
ATOM 1763 O O . ALA A 1 228 ? 9.148 28.375 29.141 1 98.19 228 ALA A O 1
ATOM 1764 N N . GLN A 1 229 ? 8.172 26.859 30.422 1 98.62 229 GLN A N 1
ATOM 1765 C CA . GLN A 1 229 ? 8.867 25.734 29.797 1 98.62 229 GLN A CA 1
ATOM 1766 C C . GLN A 1 229 ? 8.445 25.578 28.344 1 98.62 229 GLN A C 1
ATOM 1768 O O . GLN A 1 229 ? 9.266 25.25 27.484 1 98.62 229 GLN A O 1
ATOM 1773 N N . ALA A 1 230 ? 7.16 25.734 28.078 1 98.62 230 ALA A N 1
ATOM 1774 C CA . ALA A 1 230 ? 6.672 25.672 26.703 1 98.62 230 ALA A CA 1
ATOM 1775 C C . ALA A 1 230 ? 7.285 26.766 25.828 1 98.62 230 ALA A C 1
ATOM 1777 O O . ALA A 1 230 ? 7.707 26.516 24.703 1 98.62 230 ALA A O 1
ATOM 1778 N N . HIS A 1 231 ? 7.352 27.953 26.406 1 98.25 231 HIS A N 1
ATOM 1779 C CA . HIS A 1 231 ? 7.934 29.078 25.688 1 98.25 231 HIS A CA 1
ATOM 1780 C C . HIS A 1 231 ? 9.422 28.859 25.438 1 98.25 231 HIS A C 1
ATOM 1782 O O . HIS A 1 231 ? 9.953 29.266 24.391 1 98.25 231 HIS A O 1
ATOM 1788 N N . ASP A 1 232 ? 10.07 28.25 26.391 1 98.25 232 ASP A N 1
ATOM 1789 C CA . ASP A 1 232 ? 11.484 27.938 26.219 1 98.25 232 ASP A CA 1
ATOM 1790 C C . ASP A 1 232 ? 11.688 26.984 25.031 1 98.25 232 ASP A C 1
ATOM 1792 O O . ASP A 1 232 ? 12.602 27.172 24.234 1 98.25 232 ASP A O 1
ATOM 1796 N N . ARG A 1 233 ? 10.844 26.016 24.984 1 97.75 233 ARG A N 1
ATOM 1797 C CA . ARG A 1 233 ? 10.93 25.078 23.875 1 97.75 233 ARG A CA 1
ATOM 1798 C C . ARG A 1 233 ? 10.609 25.766 22.547 1 97.75 233 ARG A C 1
ATOM 1800 O O . ARG A 1 233 ? 11.289 25.547 21.547 1 97.75 233 ARG A O 1
ATOM 1807 N N . PHE A 1 234 ? 9.609 26.562 22.562 1 97.25 234 PHE A N 1
ATOM 1808 C CA . PHE A 1 234 ? 9.219 27.312 21.391 1 97.25 234 PHE A CA 1
ATOM 1809 C C . PHE A 1 234 ? 10.352 28.219 20.922 1 97.25 234 PHE A C 1
ATOM 1811 O O . PHE A 1 234 ? 10.688 28.234 19.734 1 97.25 234 PHE A O 1
ATOM 1818 N N . ARG A 1 235 ? 10.938 28.906 21.844 1 96.44 235 ARG A N 1
ATOM 1819 C CA . ARG A 1 235 ? 12.086 29.766 21.578 1 96.44 235 ARG A CA 1
ATOM 1820 C C . ARG A 1 235 ? 13.242 28.953 20.969 1 96.44 235 ARG A C 1
ATOM 1822 O O . ARG A 1 235 ? 13.914 29.422 20.047 1 96.44 235 ARG A O 1
ATOM 1829 N N . SER A 1 236 ? 13.469 27.812 21.5 1 95.38 236 SER A N 1
ATOM 1830 C CA . SER A 1 236 ? 14.586 27 21.062 1 95.38 236 SER A CA 1
ATOM 1831 C C . SER A 1 236 ? 14.453 26.594 19.609 1 95.38 236 SER A C 1
ATOM 1833 O O . SER A 1 236 ? 15.461 26.391 18.922 1 95.38 236 SER A O 1
ATOM 1835 N N . LEU A 1 237 ? 13.219 26.484 19.078 1 93.31 237 LEU A N 1
ATOM 1836 C CA . LEU A 1 237 ? 13.016 26.172 17.672 1 93.31 237 LEU A CA 1
ATOM 1837 C C . LEU A 1 237 ? 13.633 27.25 16.781 1 93.31 237 LEU A C 1
ATOM 1839 O O . LEU A 1 237 ? 14.242 26.938 15.75 1 93.31 237 LEU A O 1
ATOM 1843 N N . PHE A 1 238 ? 13.516 28.453 17.156 1 93.19 238 PHE A N 1
ATOM 1844 C CA . PHE A 1 238 ? 14.055 29.578 16.406 1 93.19 238 PHE A CA 1
ATOM 1845 C C . PHE A 1 238 ? 15.562 29.688 16.594 1 93.19 238 PHE A C 1
ATOM 1847 O O . PHE A 1 238 ? 16.312 29.828 15.625 1 93.19 238 PHE A O 1
ATOM 1854 N N . GLU A 1 239 ? 15.961 29.562 17.844 1 94.75 239 GLU A N 1
ATOM 1855 C CA . GLU A 1 239 ? 17.375 29.75 18.172 1 94.75 239 GLU A CA 1
ATOM 1856 C C . GLU A 1 239 ? 18.234 28.688 17.516 1 94.75 239 GLU A C 1
ATOM 1858 O O . GLU A 1 239 ? 19.312 29 16.969 1 94.75 239 GLU A O 1
ATOM 1863 N N . LYS A 1 240 ? 17.75 27.516 17.594 1 93.38 240 LYS A N 1
ATOM 1864 C CA . LYS A 1 240 ? 18.562 26.422 17.062 1 93.38 240 LYS A CA 1
ATOM 1865 C C . LYS A 1 240 ? 18.531 26.422 15.531 1 93.38 240 LYS A C 1
ATOM 1867 O O . LYS A 1 240 ? 19.516 26.016 14.891 1 93.38 240 LYS A O 1
ATOM 1872 N N . THR A 1 241 ? 17.469 26.828 14.961 1 91.62 241 THR A N 1
ATOM 1873 C CA . THR A 1 241 ? 17.422 27 13.508 1 91.62 241 THR A CA 1
ATOM 1874 C C . THR A 1 241 ? 18.344 28.125 13.07 1 91.62 241 THR A C 1
ATOM 1876 O O . THR A 1 241 ? 19.047 28 12.07 1 91.62 241 THR A O 1
ATOM 1879 N N . GLY A 1 242 ? 18.359 29.156 13.781 1 93.19 242 GLY A N 1
ATOM 1880 C CA . GLY A 1 242 ? 19.203 30.312 13.492 1 93.19 242 GLY A CA 1
ATOM 1881 C C . GLY A 1 242 ? 18.531 31.328 12.594 1 93.19 242 GLY A C 1
ATOM 1882 O O . GLY A 1 242 ? 17.766 30.953 11.688 1 93.19 242 GLY A O 1
ATOM 1883 N N . VAL A 1 243 ? 18.891 32.531 12.789 1 95 243 VAL A N 1
ATOM 1884 C CA . VAL A 1 243 ? 18.219 33.625 12.117 1 95 243 VAL A CA 1
ATOM 1885 C C . VAL A 1 243 ? 18.531 33.594 10.625 1 95 243 VAL A C 1
ATOM 1887 O O . VAL A 1 243 ? 17.688 33.969 9.805 1 95 243 VAL A O 1
ATOM 1890 N N . GLU A 1 244 ? 19.703 33.219 10.281 1 95.25 244 GLU A N 1
ATOM 1891 C CA . GLU A 1 244 ? 20.094 33.188 8.875 1 95.25 244 GLU A CA 1
ATOM 1892 C C . GLU A 1 244 ? 19.234 32.188 8.094 1 95.25 244 GLU A C 1
ATOM 1894 O O . GLU A 1 244 ? 18.766 32.5 7 1 95.25 244 GLU A O 1
ATOM 1899 N N . GLN A 1 245 ? 19.062 31.047 8.703 1 92.19 245 GLN A N 1
ATOM 1900 C CA . GLN A 1 245 ? 18.266 30.016 8.055 1 92.19 245 GLN A CA 1
ATOM 1901 C C . GLN A 1 245 ? 16.797 30.438 7.973 1 92.19 245 GLN A C 1
ATOM 1903 O O . GLN A 1 245 ? 16.141 30.203 6.957 1 92.19 245 GLN A O 1
ATOM 1908 N N . ILE A 1 246 ? 16.266 30.984 9.016 1 92.81 246 ILE A N 1
ATOM 1909 C CA . ILE A 1 246 ? 14.883 31.438 9.023 1 92.81 246 ILE A CA 1
ATOM 1910 C C . ILE A 1 246 ? 14.695 32.5 7.957 1 92.81 246 ILE A C 1
ATOM 1912 O O . ILE A 1 246 ? 13.711 32.5 7.211 1 92.81 246 ILE A O 1
ATOM 1916 N N . ALA A 1 247 ? 15.633 33.406 7.906 1 94.38 247 ALA A N 1
ATOM 1917 C CA . ALA A 1 247 ? 15.586 34.469 6.895 1 94.38 247 ALA A CA 1
ATOM 1918 C C . ALA A 1 247 ? 15.602 33.875 5.488 1 94.38 247 ALA A C 1
ATOM 1920 O O . ALA A 1 247 ? 14.883 34.344 4.602 1 94.38 247 ALA A O 1
ATOM 1921 N N . HIS A 1 248 ? 16.406 32.938 5.367 1 92 248 HIS A N 1
ATOM 1922 C CA . HIS A 1 248 ? 16.516 32.281 4.07 1 92 248 HIS A CA 1
ATOM 1923 C C . HIS A 1 248 ? 15.188 31.641 3.676 1 92 248 HIS A C 1
ATOM 1925 O O . HIS A 1 248 ? 14.734 31.781 2.539 1 92 248 HIS A O 1
ATOM 1931 N N . VAL A 1 249 ? 14.578 30.906 4.578 1 89.38 249 VAL A N 1
ATOM 1932 C CA . VAL A 1 249 ? 13.312 30.219 4.336 1 89.38 249 VAL A CA 1
ATOM 1933 C C . VAL A 1 249 ? 12.227 31.234 3.998 1 89.38 249 VAL A C 1
ATOM 1935 O O . VAL A 1 249 ? 11.453 31.031 3.062 1 89.38 249 VAL A O 1
ATOM 1938 N N . LEU A 1 250 ? 12.18 32.312 4.75 1 92 250 LEU A N 1
ATOM 1939 C CA . LEU A 1 250 ? 11.18 33.344 4.523 1 92 250 LEU A CA 1
ATOM 1940 C C . LEU A 1 250 ? 11.406 34.062 3.188 1 92 250 LEU A C 1
ATOM 1942 O O . LEU A 1 250 ? 10.445 34.375 2.475 1 92 250 LEU A O 1
ATOM 1946 N N . ASP A 1 251 ? 12.609 34.312 2.889 1 93.81 251 ASP A N 1
ATOM 1947 C CA . ASP A 1 251 ? 12.945 34.969 1.624 1 93.81 251 ASP A CA 1
ATOM 1948 C C . ASP A 1 251 ? 12.461 34.125 0.437 1 93.81 251 ASP A C 1
ATOM 1950 O O . ASP A 1 251 ? 11.859 34.656 -0.493 1 93.81 251 ASP A O 1
ATOM 1954 N N . ASN A 1 252 ? 12.758 32.844 0.52 1 89.44 252 ASN A N 1
ATOM 1955 C CA . ASN A 1 252 ? 12.312 31.953 -0.542 1 89.44 252 ASN A CA 1
ATOM 1956 C C . ASN A 1 252 ? 10.797 31.938 -0.658 1 89.44 252 ASN A C 1
ATOM 1958 O O . ASN A 1 252 ? 10.25 31.906 -1.765 1 89.44 252 ASN A O 1
ATOM 1962 N N . ALA A 1 253 ? 10.125 31.906 0.475 1 88.44 253 ALA A N 1
ATOM 1963 C CA . ALA A 1 253 ? 8.664 31.906 0.48 1 88.44 253 ALA A CA 1
ATOM 1964 C C . ALA A 1 253 ? 8.102 33.188 -0.147 1 88.44 253 ALA A C 1
ATOM 1966 O O . ALA A 1 253 ? 7.156 33.125 -0.938 1 88.44 253 ALA A O 1
ATOM 1967 N N . VAL A 1 254 ? 8.672 34.312 0.18 1 91.69 254 VAL A N 1
ATOM 1968 C CA . VAL A 1 254 ? 8.227 35.594 -0.335 1 91.69 254 VAL A CA 1
ATOM 1969 C C . VAL A 1 254 ? 8.445 35.656 -1.846 1 91.69 254 VAL A C 1
ATOM 1971 O O . VAL A 1 254 ? 7.551 36.062 -2.59 1 91.69 254 VAL A O 1
ATOM 1974 N N . ARG A 1 255 ? 9.562 35.188 -2.281 1 93.31 255 ARG A N 1
ATOM 1975 C CA . ARG A 1 255 ? 9.859 35.188 -3.709 1 93.31 255 ARG A CA 1
ATOM 1976 C C . ARG A 1 255 ? 8.891 34.312 -4.473 1 93.31 255 ARG A C 1
ATOM 1978 O O . ARG A 1 255 ? 8.414 34.688 -5.547 1 93.31 255 ARG A O 1
ATOM 1985 N N . ARG A 1 256 ? 8.641 33.156 -3.916 1 86.5 256 ARG A N 1
ATOM 1986 C CA . ARG A 1 256 ? 7.711 32.219 -4.562 1 86.5 256 ARG A CA 1
ATOM 1987 C C . ARG A 1 256 ? 6.309 32.812 -4.633 1 86.5 256 ARG A C 1
ATOM 1989 O O . ARG A 1 256 ? 5.668 32.781 -5.688 1 86.5 256 ARG A O 1
ATOM 1996 N N . ARG A 1 257 ? 5.859 33.406 -3.557 1 85.81 257 ARG A N 1
ATOM 1997 C CA . ARG A 1 257 ? 4.504 33.938 -3.455 1 85.81 257 ARG A CA 1
ATOM 1998 C C . ARG A 1 257 ? 4.328 35.156 -4.355 1 85.81 257 ARG A C 1
ATOM 2000 O O . ARG A 1 257 ? 3.248 35.375 -4.906 1 85.81 257 ARG A O 1
ATOM 2007 N N . THR A 1 258 ? 5.406 35.906 -4.535 1 91.38 258 THR A N 1
ATOM 2008 C CA . THR A 1 258 ? 5.305 37.156 -5.281 1 91.38 258 THR A CA 1
ATOM 2009 C C . THR A 1 258 ? 5.867 37 -6.691 1 91.38 258 THR A C 1
ATOM 2011 O O . THR A 1 258 ? 6.055 37.969 -7.41 1 91.38 258 THR A O 1
ATOM 2014 N N . GLN A 1 259 ? 6.227 35.812 -7.023 1 92.62 259 GLN A N 1
ATOM 2015 C CA . GLN A 1 259 ? 6.781 35.469 -8.336 1 92.62 259 GLN A CA 1
ATOM 2016 C C . GLN A 1 259 ? 8.039 36.312 -8.617 1 92.62 259 GLN A C 1
ATOM 2018 O O . GLN A 1 259 ? 8.188 36.844 -9.711 1 92.62 259 GLN A O 1
ATOM 2023 N N . GLY A 1 260 ? 8.773 36.469 -7.594 1 93.25 260 GLY A N 1
ATOM 2024 C CA . GLY A 1 260 ? 10.07 37.125 -7.742 1 93.25 260 GLY A CA 1
ATOM 2025 C C . GLY A 1 260 ? 10.008 38.625 -7.621 1 93.25 260 GLY A C 1
ATOM 2026 O O . GLY A 1 260 ? 11.039 39.312 -7.625 1 93.25 260 GLY A O 1
ATOM 2027 N N . LYS A 1 261 ? 8.898 39.281 -7.461 1 93.81 261 LYS A N 1
ATOM 2028 C CA . LYS A 1 261 ? 8.758 40.75 -7.414 1 93.81 261 LYS A CA 1
ATOM 2029 C C . LYS A 1 261 ? 9.32 41.312 -6.113 1 93.81 261 LYS A C 1
ATOM 2031 O O . LYS A 1 261 ? 9.758 42.438 -6.07 1 93.81 261 LYS A O 1
ATOM 2036 N N . GLN A 1 262 ? 9.195 40.438 -5.031 1 96.44 262 GLN A N 1
ATOM 2037 C CA . GLN A 1 262 ? 9.711 40.875 -3.736 1 96.44 262 GLN A CA 1
ATOM 2038 C C . GLN A 1 262 ? 10.633 39.812 -3.127 1 96.44 262 GLN A C 1
ATOM 2040 O O . GLN A 1 262 ? 10.617 38.656 -3.541 1 96.44 262 GLN A O 1
ATOM 2045 N N . ASP A 1 263 ? 11.484 40.344 -2.277 1 96.75 263 ASP A N 1
ATOM 2046 C CA . ASP A 1 263 ? 12.234 39.5 -1.354 1 96.75 263 ASP A CA 1
ATOM 2047 C C . ASP A 1 263 ? 11.922 39.844 0.098 1 96.75 263 ASP A C 1
ATOM 2049 O O . ASP A 1 263 ? 11.039 40.656 0.364 1 96.75 263 ASP A O 1
ATOM 2053 N N . LEU A 1 264 ? 12.555 39.188 1.068 1 96.5 264 LEU A N 1
ATOM 2054 C CA . LEU A 1 264 ? 12.219 39.406 2.471 1 96.5 264 LEU A CA 1
ATOM 2055 C C . LEU A 1 264 ? 12.422 40.844 2.861 1 96.5 264 LEU A C 1
ATOM 2057 O O . LEU A 1 264 ? 11.617 41.406 3.615 1 96.5 264 LEU A O 1
ATOM 2061 N N . LYS A 1 265 ? 13.367 41.5 2.307 1 95.69 265 LYS A N 1
ATOM 2062 C CA . LYS A 1 265 ? 13.703 42.875 2.656 1 95.69 265 LYS A CA 1
ATOM 2063 C C . LYS A 1 265 ? 12.656 43.844 2.123 1 95.69 265 LYS A C 1
ATOM 2065 O O . LYS A 1 265 ? 12.406 44.906 2.732 1 95.69 265 LYS A O 1
ATOM 2070 N N . THR A 1 266 ? 12.078 43.469 1.055 1 96.5 266 THR A N 1
ATOM 2071 C CA . THR A 1 266 ? 11.133 44.375 0.42 1 96.5 266 THR A CA 1
ATOM 2072 C C . THR A 1 266 ? 9.695 43.906 0.631 1 96.5 266 THR A C 1
ATOM 2074 O O . THR A 1 266 ? 8.766 44.469 0.046 1 96.5 266 THR A O 1
ATOM 2077 N N . PHE A 1 267 ? 9.562 42.906 1.417 1 95.25 267 PHE A N 1
ATOM 2078 C CA . PHE A 1 267 ? 8.258 42.281 1.653 1 95.25 267 PHE A CA 1
ATOM 2079 C C . PHE A 1 267 ? 7.34 43.25 2.387 1 95.25 267 PHE A C 1
ATOM 2081 O O . PHE A 1 267 ? 7.762 43.938 3.324 1 95.25 267 PHE A O 1
ATOM 2088 N N . THR A 1 268 ? 6.086 43.375 1.906 1 94.5 268 THR A N 1
ATOM 2089 C CA . THR A 1 268 ? 5.027 44.094 2.588 1 94.5 268 THR A CA 1
ATOM 2090 C C . THR A 1 268 ? 3.938 43.156 3.072 1 94.5 268 THR A C 1
ATOM 2092 O O . THR A 1 268 ? 3.211 42.562 2.264 1 94.5 268 THR A O 1
ATOM 2095 N N . ALA A 1 269 ? 3.83 43.031 4.395 1 92.69 269 ALA A N 1
ATOM 2096 C CA . ALA A 1 269 ? 2.854 42.094 4.98 1 92.69 269 ALA A CA 1
ATOM 2097 C C . ALA A 1 269 ? 1.468 42.75 5.027 1 92.69 269 ALA A C 1
ATOM 2099 O O . ALA A 1 269 ? 1.309 43.938 4.711 1 92.69 269 ALA A O 1
ATOM 2100 N N . ARG A 1 270 ? 0.513 41.969 5.352 1 89.5 270 ARG A N 1
ATOM 2101 C CA . ARG A 1 270 ? -0.887 42.375 5.367 1 89.5 270 ARG A CA 1
ATOM 2102 C C . ARG A 1 270 ? -1.19 43.25 6.582 1 89.5 270 ARG A C 1
ATOM 2104 O O . ARG A 1 270 ? -2.17 44 6.59 1 89.5 270 ARG A O 1
ATOM 2111 N N . ASP A 1 271 ? -0.39 43.125 7.652 1 91.44 271 ASP A N 1
ATOM 2112 C CA . ASP A 1 271 ? -0.603 43.906 8.859 1 91.44 271 ASP A CA 1
ATOM 2113 C C . ASP A 1 271 ? 0.724 44.25 9.539 1 91.44 271 ASP A C 1
ATOM 2115 O O . ASP A 1 271 ? 1.768 43.688 9.18 1 91.44 271 ASP A O 1
ATOM 2119 N N . ALA A 1 272 ? 0.643 45.094 10.547 1 94.62 272 ALA A N 1
ATOM 2120 C CA . ALA A 1 272 ? 1.84 45.656 11.18 1 94.62 272 ALA A CA 1
ATOM 2121 C C . ALA A 1 272 ? 2.58 44.594 11.977 1 94.62 272 ALA A C 1
ATOM 2123 O O . ALA A 1 272 ? 3.812 44.594 12.055 1 94.62 272 ALA A O 1
ATOM 2124 N N . GLN A 1 273 ? 1.876 43.75 12.555 1 93.56 273 GLN A N 1
ATOM 2125 C CA . GLN A 1 273 ? 2.498 42.719 13.359 1 93.56 273 GLN A CA 1
ATOM 2126 C C . GLN A 1 273 ? 3.377 41.812 12.508 1 93.56 273 GLN A C 1
ATOM 2128 O O . GLN A 1 273 ? 4.551 41.594 12.82 1 93.56 273 GLN A O 1
ATOM 2133 N N . ARG A 1 274 ? 2.889 41.281 11.438 1 94.12 274 ARG A N 1
ATOM 2134 C CA . ARG A 1 274 ? 3.625 40.406 10.539 1 94.12 274 ARG A CA 1
ATOM 2135 C C . ARG A 1 274 ? 4.773 41.156 9.867 1 94.12 274 ARG A C 1
ATOM 2137 O O . ARG A 1 274 ? 5.84 40.562 9.633 1 94.12 274 ARG A O 1
ATOM 2144 N N . GLN A 1 275 ? 4.461 42.406 9.562 1 95.38 275 GLN A N 1
ATOM 2145 C CA . GLN A 1 275 ? 5.551 43.219 9.031 1 95.38 275 GLN A CA 1
ATOM 2146 C C . GLN A 1 275 ? 6.695 43.344 10.031 1 95.38 275 GLN A C 1
ATOM 2148 O O . GLN A 1 275 ? 7.867 43.281 9.648 1 95.38 275 GLN A O 1
ATOM 2153 N N . GLY A 1 276 ? 6.34 43.531 11.258 1 95.81 276 GLY A N 1
ATOM 2154 C CA . GLY A 1 276 ? 7.34 43.594 12.312 1 95.81 276 GLY A CA 1
ATOM 2155 C C . GLY A 1 276 ? 8.195 42.344 12.391 1 95.81 276 GLY A C 1
ATOM 2156 O O . GLY A 1 276 ? 9.414 42.406 12.586 1 95.81 276 GLY A O 1
ATOM 2157 N N . TRP A 1 277 ? 7.574 41.125 12.312 1 95.06 277 TRP A N 1
ATOM 2158 C CA . TRP A 1 277 ? 8.32 39.875 12.312 1 95.06 277 TRP A CA 1
ATOM 2159 C C . TRP A 1 277 ? 9.297 39.812 11.141 1 95.06 277 TRP A C 1
ATOM 2161 O O . TRP A 1 277 ? 10.461 39.469 11.32 1 95.06 277 TRP A O 1
ATOM 2171 N N . ALA A 1 278 ? 8.773 40.156 9.961 1 95 278 ALA A N 1
ATOM 2172 C CA . ALA A 1 278 ? 9.586 40.125 8.742 1 95 278 ALA A CA 1
ATOM 2173 C C . ALA A 1 278 ? 10.789 41.031 8.859 1 95 278 ALA A C 1
ATOM 2175 O O . ALA A 1 278 ? 11.914 40.656 8.531 1 95 278 ALA A O 1
ATOM 2176 N N . ASP A 1 279 ? 10.523 42.25 9.328 1 96.75 279 ASP A N 1
ATOM 2177 C CA . ASP A 1 279 ? 11.586 43.219 9.453 1 96.75 279 ASP A CA 1
ATOM 2178 C C . ASP A 1 279 ? 12.641 42.781 10.461 1 96.75 279 ASP A C 1
ATOM 2180 O O . ASP A 1 279 ? 13.844 42.938 10.227 1 96.75 279 ASP A O 1
ATOM 2184 N N . LYS A 1 280 ? 12.164 42.312 11.531 1 96.69 280 LYS A N 1
ATOM 2185 C CA . LYS A 1 280 ? 13.078 41.875 12.578 1 96.69 280 LYS A CA 1
ATOM 2186 C C . LYS A 1 280 ? 13.984 40.75 12.07 1 96.69 280 LYS A C 1
ATOM 2188 O O . LYS A 1 280 ? 15.203 40.781 12.273 1 96.69 280 LYS A O 1
ATOM 2193 N N . ILE A 1 281 ? 13.445 39.781 11.453 1 96.06 281 ILE A N 1
ATOM 2194 C CA . ILE A 1 281 ? 14.219 38.656 10.93 1 96.06 281 ILE A CA 1
ATOM 2195 C C . ILE A 1 281 ? 15.164 39.156 9.828 1 96.06 281 ILE A C 1
ATOM 2197 O O . ILE A 1 281 ? 16.328 38.719 9.773 1 96.06 281 ILE A O 1
ATOM 2201 N N . ALA A 1 282 ? 14.672 40.031 8.977 1 96.25 282 ALA A N 1
ATOM 2202 C CA . ALA A 1 282 ? 15.5 40.594 7.906 1 96.25 282 ALA A CA 1
ATOM 2203 C C . ALA A 1 282 ? 16.703 41.344 8.477 1 96.25 282 ALA A C 1
ATOM 2205 O O . ALA A 1 282 ? 17.75 41.406 7.84 1 96.25 282 ALA A O 1
ATOM 2206 N N . SER A 1 283 ? 16.547 41.875 9.648 1 97.19 283 SER A N 1
ATOM 2207 C CA . SER A 1 283 ? 17.625 42.625 10.273 1 97.19 283 SER A CA 1
ATOM 2208 C C . SER A 1 283 ? 18.562 41.719 11.07 1 97.19 283 SER A C 1
ATOM 2210 O O . SER A 1 283 ? 19.484 42.188 11.719 1 97.19 283 SER A O 1
ATOM 2212 N N . GLY A 1 284 ? 18.234 40.406 11.109 1 96.56 284 GLY A N 1
ATOM 2213 C CA . GLY A 1 284 ? 19.125 39.469 11.742 1 96.56 284 GLY A CA 1
ATOM 2214 C C . GLY A 1 284 ? 18.781 39.188 13.195 1 96.56 284 GLY A C 1
ATOM 2215 O O . GLY A 1 284 ? 19.625 38.75 13.969 1 96.56 284 GLY A O 1
ATOM 2216 N N . ARG A 1 285 ? 17.562 39.531 13.555 1 97.19 285 ARG A N 1
ATOM 2217 C CA . ARG A 1 285 ? 17.125 39.312 14.93 1 97.19 285 ARG A CA 1
ATOM 2218 C C . ARG A 1 285 ? 15.938 38.375 14.977 1 97.19 285 ARG A C 1
ATOM 2220 O O . ARG A 1 285 ? 15.078 38.406 14.094 1 97.19 285 ARG A O 1
ATOM 2227 N N . LEU A 1 286 ? 15.914 37.531 16 1 96.06 286 LEU A N 1
ATOM 2228 C CA . LEU A 1 286 ? 14.812 36.594 16.188 1 96.06 286 LEU A CA 1
ATOM 2229 C C . LEU A 1 286 ? 13.719 37.219 17.047 1 96.06 286 LEU A C 1
ATOM 2231 O O . LEU A 1 286 ? 14.016 37.906 18.031 1 96.06 286 LEU A O 1
ATOM 2235 N N . PRO A 1 287 ? 12.531 37 16.656 1 94.69 287 PRO A N 1
ATOM 2236 C CA . PRO A 1 287 ? 11.469 37.406 17.562 1 94.69 287 PRO A CA 1
ATOM 2237 C C . PRO A 1 287 ? 11.414 36.594 18.844 1 94.69 287 PRO A C 1
ATOM 2239 O O . PRO A 1 287 ? 11.734 35.406 18.828 1 94.69 287 PRO A O 1
ATOM 2242 N N . GLU A 1 288 ? 11 37.25 19.906 1 95 288 GLU A N 1
ATOM 2243 C CA . GLU A 1 288 ? 10.703 36.531 21.156 1 95 288 GLU A CA 1
ATOM 2244 C C . GLU A 1 288 ? 9.328 35.875 21.078 1 95 288 GLU A C 1
ATOM 2246 O O . GLU A 1 288 ? 8.438 36.344 20.359 1 95 288 GLU A O 1
ATOM 2251 N N . PRO A 1 289 ? 9.109 34.812 21.812 1 94.69 289 PRO A N 1
ATOM 2252 C CA . PRO A 1 289 ? 7.832 34.094 21.781 1 94.69 289 PRO A CA 1
ATOM 2253 C C . PRO A 1 289 ? 6.637 35.031 21.984 1 94.69 289 PRO A C 1
ATOM 2255 O O . PRO A 1 289 ? 5.637 34.906 21.281 1 94.69 289 PRO A O 1
ATOM 2258 N N . GLU A 1 290 ? 6.77 35.969 22.844 1 94.75 290 GLU A N 1
ATOM 2259 C CA . GLU A 1 290 ? 5.656 36.875 23.156 1 94.75 290 GLU A CA 1
ATOM 2260 C C . GLU A 1 290 ? 5.277 37.719 21.953 1 94.75 290 GLU A C 1
ATOM 2262 O O . GLU A 1 290 ? 4.113 38.094 21.781 1 94.75 290 GLU A O 1
ATOM 2267 N N . GLU A 1 291 ? 6.207 38 21.156 1 95.62 291 GLU A N 1
ATOM 2268 C CA . GLU A 1 291 ? 5.98 38.844 19.969 1 95.62 291 GLU A CA 1
ATOM 2269 C C . GLU A 1 291 ? 5.23 38.031 18.891 1 95.62 291 GLU A C 1
ATOM 2271 O O . GLU A 1 291 ? 4.684 38.625 17.953 1 95.62 291 GLU A O 1
ATOM 2276 N N . LEU A 1 292 ? 5.223 36.75 19.047 1 95.62 292 LEU A N 1
ATOM 2277 C CA . LEU A 1 292 ? 4.672 35.875 18 1 95.62 292 LEU A CA 1
ATOM 2278 C C . LEU A 1 292 ? 3.248 35.469 18.344 1 95.62 292 LEU A C 1
ATOM 2280 O O . LEU A 1 292 ? 2.648 34.656 17.625 1 95.62 292 LEU A O 1
ATOM 2284 N N . TYR A 1 293 ? 2.732 36 19.453 1 95.44 293 TYR A N 1
ATOM 2285 C CA . TYR A 1 293 ? 1.363 35.688 19.844 1 95.44 293 TYR A CA 1
ATOM 2286 C C . TYR A 1 293 ? 0.363 36.25 18.844 1 95.44 293 TYR A C 1
ATOM 2288 O O . TYR A 1 293 ? 0.41 37.438 18.516 1 95.44 293 TYR A O 1
ATOM 2296 N N . VAL A 1 294 ? -0.58 35.438 18.344 1 92.56 294 VAL A N 1
ATOM 2297 C CA . VAL A 1 294 ? -1.496 35.906 17.312 1 92.56 294 VAL A CA 1
ATOM 2298 C C . VAL A 1 294 ? -2.928 35.906 17.844 1 92.56 294 VAL A C 1
ATOM 2300 O O . VAL A 1 294 ? -3.854 36.344 17.172 1 92.56 294 VAL A O 1
ATOM 2303 N N . GLY A 1 295 ? -3.154 35.375 19.078 1 93 295 GLY A N 1
ATOM 2304 C CA . GLY A 1 295 ? -4.473 35.406 19.688 1 93 295 GLY A CA 1
ATOM 2305 C C . GLY A 1 295 ? -5.004 34.031 20.016 1 93 295 GLY A C 1
ATOM 2306 O O . GLY A 1 295 ? -4.672 33.062 19.344 1 93 295 GLY A O 1
ATOM 2307 N N . ASP A 1 296 ? -5.797 33.906 21.078 1 96.25 296 ASP A N 1
ATOM 2308 C CA . ASP A 1 296 ? -6.543 32.719 21.453 1 96.25 296 ASP A CA 1
ATOM 2309 C C . ASP A 1 296 ? -5.602 31.562 21.75 1 96.25 296 ASP A C 1
ATOM 2311 O O . ASP A 1 296 ? -5.883 30.422 21.375 1 96.25 296 ASP A O 1
ATOM 2315 N N . GLY A 1 297 ? -4.41 31.891 22.344 1 95.56 297 GLY A N 1
ATOM 2316 C CA . GLY A 1 297 ? -3.455 30.875 22.734 1 95.56 297 GLY A CA 1
ATOM 2317 C C . GLY A 1 297 ? -2.535 30.438 21.609 1 95.56 297 GLY A C 1
ATOM 2318 O O . GLY A 1 297 ? -1.674 29.578 21.797 1 95.56 297 GLY A O 1
ATOM 2319 N N . LEU A 1 298 ? -2.641 31.109 20.453 1 96.12 298 LEU A N 1
ATOM 2320 C CA . LEU A 1 298 ? -1.886 30.688 19.281 1 96.12 298 LEU A CA 1
ATOM 2321 C C . LEU A 1 298 ? -0.678 31.594 19.062 1 96.12 298 LEU A C 1
ATOM 2323 O O . LEU A 1 298 ? -0.733 32.781 19.359 1 96.12 298 LEU A O 1
ATOM 2327 N N . TYR A 1 299 ? 0.342 30.953 18.562 1 95.81 299 TYR A N 1
ATOM 2328 C CA . TYR A 1 299 ? 1.591 31.625 18.234 1 95.81 299 TYR A CA 1
ATOM 2329 C C . TYR A 1 299 ? 2.027 31.297 16.812 1 95.81 299 TYR A C 1
ATOM 2331 O O . TYR A 1 299 ? 1.899 30.156 16.359 1 95.81 299 TYR A O 1
ATOM 2339 N N . ALA A 1 300 ? 2.52 32.312 16.125 1 94.06 300 ALA A N 1
ATOM 2340 C CA . ALA A 1 300 ? 3.119 32.062 14.82 1 94.06 300 ALA A CA 1
ATOM 2341 C C . ALA A 1 300 ? 4.441 31.297 14.961 1 94.06 300 ALA A C 1
ATOM 2343 O O . ALA A 1 300 ? 5.293 31.672 15.773 1 94.06 300 ALA A O 1
ATOM 2344 N N . GLY A 1 301 ? 4.582 30.234 14.258 1 92.06 301 GLY A N 1
ATOM 2345 C CA . GLY A 1 301 ? 5.793 29.438 14.359 1 92.06 301 GLY A CA 1
ATOM 2346 C C . GLY A 1 301 ? 6.25 28.875 13.031 1 92.06 301 GLY A C 1
ATOM 2347 O O . GLY A 1 301 ? 5.906 29.406 11.977 1 92.06 301 GLY A O 1
ATOM 2348 N N . ILE A 1 302 ? 7.191 27.953 13.156 1 86.12 302 ILE A N 1
ATOM 2349 C CA . ILE A 1 302 ? 7.77 27.312 11.984 1 86.12 302 ILE A CA 1
ATOM 2350 C C . ILE A 1 302 ? 7.363 25.844 11.953 1 86.12 302 ILE A C 1
ATOM 2352 O O . ILE A 1 302 ? 7.398 25.156 12.977 1 86.12 302 ILE A O 1
ATOM 2356 N N . THR A 1 303 ? 6.844 25.406 10.828 1 82.62 303 THR A N 1
ATOM 2357 C CA . THR A 1 303 ? 6.547 23.984 10.633 1 82.62 303 THR A CA 1
ATOM 2358 C C . THR A 1 303 ? 7.363 23.422 9.469 1 82.62 303 THR A C 1
ATOM 2360 O O . THR A 1 303 ? 8.125 24.141 8.828 1 82.62 303 THR A O 1
ATOM 2363 N N . ALA A 1 304 ? 7.176 22.141 9.281 1 72.06 304 ALA A N 1
ATOM 2364 C CA . ALA A 1 304 ? 7.867 21.484 8.164 1 72.06 304 ALA A CA 1
ATOM 2365 C C . ALA A 1 304 ? 7.383 22.047 6.828 1 72.06 304 ALA A C 1
ATOM 2367 O O . ALA A 1 304 ? 8.094 21.953 5.82 1 72.06 304 ALA A O 1
ATOM 2368 N N . TRP A 1 305 ? 6.277 22.703 6.824 1 74.38 305 TRP A N 1
ATOM 2369 C CA . TRP A 1 305 ? 5.645 23.078 5.566 1 74.38 305 TRP A CA 1
ATOM 2370 C C . TRP A 1 305 ? 5.625 24.594 5.402 1 74.38 305 TRP A C 1
ATOM 2372 O O . TRP A 1 305 ? 5.574 25.109 4.281 1 74.38 305 TRP A O 1
ATOM 2382 N N . SER A 1 306 ? 5.543 25.156 6.512 1 72.81 306 SER A N 1
ATOM 2383 C CA . SER A 1 306 ? 5.379 26.609 6.473 1 72.81 306 SER A CA 1
ATOM 2384 C C . SER A 1 306 ? 6.305 27.297 7.473 1 72.81 306 SER A C 1
ATOM 2386 O O . SER A 1 306 ? 6.484 26.812 8.594 1 72.81 306 SER A O 1
ATOM 2388 N N . PRO A 1 307 ? 6.918 28.203 7.004 1 73.44 307 PRO A N 1
ATOM 2389 C CA . PRO A 1 307 ? 7.793 28.844 7.98 1 73.44 307 PRO A CA 1
ATOM 2390 C C . PRO A 1 307 ? 7.023 29.703 8.984 1 73.44 307 PRO A C 1
ATOM 2392 O O . PRO A 1 307 ? 6.461 29.172 9.945 1 73.44 307 PRO A O 1
ATOM 2395 N N . LEU A 1 308 ? 6.949 30.938 8.781 1 83.31 308 LEU A N 1
ATOM 2396 C CA . LEU A 1 308 ? 6.328 31.906 9.664 1 83.31 308 LEU A CA 1
ATOM 2397 C C . LEU A 1 308 ? 5.055 32.469 9.047 1 83.31 308 LEU A C 1
ATOM 2399 O O . LEU A 1 308 ? 4.961 32.625 7.824 1 83.31 308 LEU A O 1
ATOM 2403 N N . ASP A 1 309 ? 3.9 32.406 9.656 1 84.88 309 ASP A N 1
ATOM 2404 C CA . ASP A 1 309 ? 2.6 32.875 9.172 1 84.88 309 ASP A CA 1
ATOM 2405 C C . ASP A 1 309 ? 2.65 34.344 8.758 1 84.88 309 ASP A C 1
ATOM 2407 O O . ASP A 1 309 ? 1.776 35.125 9.125 1 84.88 309 ASP A O 1
ATOM 2411 N N . ILE A 1 310 ? 3.684 34.656 7.926 1 85.12 310 ILE A N 1
ATOM 2412 C CA . ILE A 1 310 ? 3.859 36.062 7.582 1 85.12 310 ILE A CA 1
ATOM 2413 C C . ILE A 1 310 ? 2.838 36.438 6.523 1 85.12 310 ILE A C 1
ATOM 2415 O O . ILE A 1 310 ? 2.619 37.656 6.285 1 85.12 310 ILE A O 1
ATOM 2419 N N . PHE A 1 311 ? 2.205 35.5 5.902 1 83.25 311 PHE A N 1
ATOM 2420 C CA . PHE A 1 311 ? 1.249 35.812 4.848 1 83.25 311 PHE A CA 1
ATOM 2421 C C . PHE A 1 311 ? -0.162 35.938 5.414 1 83.25 311 PHE A C 1
ATOM 2423 O O . PHE A 1 311 ? -1.042 36.531 4.785 1 83.25 311 PHE A O 1
ATOM 2430 N N . GLY A 1 312 ? -0.447 35.312 6.469 1 74.38 312 GLY A N 1
ATOM 2431 C CA . GLY A 1 312 ? -1.726 35.438 7.152 1 74.38 312 GLY A CA 1
ATOM 2432 C C . GLY A 1 312 ? -2.857 34.719 6.414 1 74.38 312 GLY A C 1
ATOM 2433 O O . GLY A 1 312 ? -4.016 35.156 6.512 1 74.38 312 GLY A O 1
ATOM 2434 N N . THR A 1 313 ? -2.631 33.844 5.52 1 66.5 313 THR A N 1
ATOM 2435 C CA . THR A 1 313 ? -3.672 33.25 4.691 1 66.5 313 THR A CA 1
ATOM 2436 C C . THR A 1 313 ? -4.016 31.844 5.184 1 66.5 313 THR A C 1
ATOM 2438 O O . THR A 1 313 ? -4.574 31.047 4.438 1 66.5 313 THR A O 1
ATOM 2441 N N . GLY A 1 314 ? -3.781 31.562 6.457 1 64.31 314 GLY A N 1
ATOM 2442 C CA . GLY A 1 314 ? -4.16 30.234 6.938 1 64.31 314 GLY A CA 1
ATOM 2443 C C . GLY A 1 314 ? -3.111 29.172 6.66 1 64.31 314 GLY A C 1
ATOM 2444 O O . GLY A 1 314 ? -3.422 28.125 6.105 1 64.31 314 GLY A O 1
ATOM 2445 N N . SER A 1 315 ? -1.97 29.375 7.062 1 67.44 315 SER A N 1
ATOM 2446 C CA . SER A 1 315 ? -0.895 28.391 6.898 1 67.44 315 SER A CA 1
ATOM 2447 C C . SER A 1 315 ? -0.793 27.469 8.109 1 67.44 315 SER A C 1
ATOM 2449 O O . SER A 1 315 ? -1.451 27.703 9.133 1 67.44 315 SER A O 1
ATOM 2451 N N . SER A 1 316 ? -0.076 26.438 7.961 1 73.75 316 SER A N 1
ATOM 2452 C CA . SER A 1 316 ? 0.147 25.469 9.039 1 73.75 316 SER A CA 1
ATOM 2453 C C . SER A 1 316 ? 1.115 26.031 10.078 1 73.75 316 SER A C 1
ATOM 2455 O O . SER A 1 316 ? 1.426 25.359 11.07 1 73.75 316 SER A O 1
ATOM 2457 N N . ALA A 1 317 ? 1.406 27.297 10.008 1 87.25 317 ALA A N 1
ATOM 2458 C CA . ALA A 1 317 ? 2.527 27.812 10.797 1 87.25 317 ALA A CA 1
ATOM 2459 C C . ALA A 1 317 ? 2.041 28.453 12.086 1 87.25 317 ALA A C 1
ATOM 2461 O O . ALA A 1 317 ? 2.496 29.547 12.453 1 87.25 317 ALA A O 1
ATOM 2462 N N . VAL A 1 318 ? 1.075 27.875 12.711 1 92.69 318 VAL A N 1
ATOM 2463 C CA . VAL A 1 318 ? 0.623 28.328 14.023 1 92.69 318 VAL A CA 1
ATOM 2464 C C . VAL A 1 318 ? 0.668 27.172 15.016 1 92.69 318 VAL A C 1
ATOM 2466 O O . VAL A 1 318 ? 0.546 26 14.633 1 92.69 318 VAL A O 1
ATOM 2469 N N . TYR A 1 319 ? 0.871 27.594 16.312 1 96.12 319 TYR A N 1
ATOM 2470 C CA . TYR A 1 319 ? 1.011 26.625 17.406 1 96.12 319 TYR A CA 1
ATOM 2471 C C . TYR A 1 319 ? 0.151 27.031 18.594 1 96.12 319 TYR A C 1
ATOM 2473 O O . TYR A 1 319 ? 0.065 28.203 18.938 1 96.12 319 TYR A O 1
ATOM 2481 N N . TYR A 1 320 ? -0.467 26.078 19.219 1 98 320 TYR A N 1
ATOM 2482 C CA . TYR A 1 320 ? -0.716 26.25 20.641 1 98 320 TYR A CA 1
ATOM 2483 C C . TYR A 1 320 ? 0.57 26.078 21.453 1 98 320 TYR A C 1
ATOM 2485 O O . TYR A 1 320 ? 1.279 25.094 21.297 1 98 320 TYR A O 1
ATOM 2493 N N . VAL A 1 321 ? 0.917 27.078 22.281 1 98.44 321 VAL A N 1
ATOM 2494 C CA . VAL A 1 321 ? 2.102 27.016 23.141 1 98.44 321 VAL A CA 1
ATOM 2495 C C . VAL A 1 321 ? 1.722 27.328 24.578 1 98.44 321 VAL A C 1
ATOM 2497 O O . VAL A 1 321 ? 1.278 28.438 24.875 1 98.44 321 VAL A O 1
ATOM 2500 N N . GLY A 1 322 ? 1.925 26.375 25.453 1 98.62 322 GLY A N 1
ATOM 2501 C CA . GLY A 1 322 ? 1.569 26.688 26.828 1 98.62 322 GLY A CA 1
ATOM 2502 C C . GLY A 1 322 ? 1.482 25.453 27.719 1 98.62 322 GLY A C 1
ATOM 2503 O O . GLY A 1 322 ? 2.012 24.391 27.375 1 98.62 322 GLY A O 1
ATOM 2504 N N . ASP A 1 323 ? 0.94 25.688 28.953 1 98.75 323 ASP A N 1
ATOM 2505 C CA . ASP A 1 323 ? 0.673 24.594 29.875 1 98.75 323 ASP A CA 1
ATOM 2506 C C . ASP A 1 323 ? -0.648 23.906 29.547 1 98.75 323 ASP A C 1
ATOM 2508 O O . ASP A 1 323 ? -1.44 24.422 28.75 1 98.75 323 ASP A O 1
ATOM 2512 N N . PRO A 1 324 ? -0.928 22.719 30.094 1 98.69 324 PRO A N 1
ATOM 2513 C CA . PRO A 1 324 ? -2.111 21.938 29.734 1 98.69 324 PRO A CA 1
ATOM 2514 C C . PRO A 1 324 ? -3.416 22.688 29.969 1 98.69 324 PRO A C 1
ATOM 2516 O O . PRO A 1 324 ? -4.324 22.641 29.141 1 98.69 324 PRO A O 1
ATOM 2519 N N . ASP A 1 325 ? -3.496 23.453 31.031 1 98.5 325 ASP A N 1
ATOM 2520 C CA . ASP A 1 325 ? -4.73 24.156 31.359 1 98.5 325 ASP A CA 1
ATOM 2521 C C . ASP A 1 325 ? -5.031 25.25 30.328 1 98.5 325 ASP A C 1
ATOM 2523 O O . ASP A 1 325 ? -6.168 25.375 29.875 1 98.5 325 ASP A O 1
ATOM 2527 N N . SER A 1 326 ? -4.047 26.047 30.047 1 98.25 326 SER A N 1
ATOM 2528 C CA . SER A 1 326 ? -4.262 27.156 29.141 1 98.25 326 SER A CA 1
ATOM 2529 C C . SER A 1 326 ? -4.637 26.656 27.75 1 98.25 326 SER A C 1
ATOM 2531 O O . SER A 1 326 ? -5.527 27.219 27.094 1 98.25 326 SER A O 1
ATOM 2533 N N . ILE A 1 327 ? -3.959 25.625 27.234 1 98.69 327 ILE A N 1
ATOM 2534 C CA . ILE A 1 327 ? -4.27 25.078 25.922 1 98.69 327 ILE A CA 1
ATOM 2535 C C . ILE A 1 327 ? -5.672 24.484 25.922 1 98.69 327 ILE A C 1
ATOM 2537 O O . ILE A 1 327 ? -6.465 24.734 25 1 98.69 327 ILE A O 1
ATOM 2541 N N . THR A 1 328 ? -5.992 23.734 26.969 1 98.56 328 THR A N 1
ATOM 2542 C CA . THR A 1 328 ? -7.312 23.109 27.078 1 98.56 328 THR A CA 1
ATOM 2543 C C . THR A 1 328 ? -8.406 24.172 27.094 1 98.56 328 THR A C 1
ATOM 2545 O O . THR A 1 328 ? -9.453 24 26.469 1 98.56 328 THR A O 1
ATOM 2548 N N . ASP A 1 329 ? -8.148 25.25 27.812 1 98 329 ASP A N 1
ATOM 2549 C CA . ASP A 1 329 ? -9.117 26.328 27.875 1 98 329 ASP A CA 1
ATOM 2550 C C . ASP A 1 329 ? -9.336 26.953 26.484 1 98 329 ASP A C 1
ATOM 2552 O O . ASP A 1 329 ? -10.469 27.281 26.125 1 98 329 ASP A O 1
ATOM 2556 N N . SER A 1 330 ? -8.25 27.156 25.781 1 98.12 330 SER A N 1
ATOM 2557 C CA . SER A 1 330 ? -8.359 27.688 24.422 1 98.12 330 SER A CA 1
ATOM 2558 C C . SER A 1 330 ? -9.18 26.766 23.531 1 98.12 330 SER A C 1
ATOM 2560 O O . SER A 1 330 ? -10.031 27.234 22.766 1 98.12 330 SER A O 1
ATOM 2562 N N . VAL A 1 331 ? -8.969 25.453 23.594 1 98.5 331 VAL A N 1
ATOM 2563 C CA . VAL A 1 331 ? -9.672 24.484 22.766 1 98.5 331 VAL A CA 1
ATOM 2564 C C . VAL A 1 331 ? -11.133 24.406 23.203 1 98.5 331 VAL A C 1
ATOM 2566 O O . VAL A 1 331 ? -12.023 24.25 22.359 1 98.5 331 VAL A O 1
ATOM 2569 N N . ARG A 1 332 ? -11.406 24.484 24.5 1 98 332 ARG A N 1
ATOM 2570 C CA . ARG A 1 332 ? -12.773 24.516 25 1 98 332 ARG A CA 1
ATOM 2571 C C . ARG A 1 332 ? -13.555 25.688 24.406 1 98 332 ARG A C 1
ATOM 2573 O O . ARG A 1 332 ? -14.68 25.5 23.938 1 98 332 ARG A O 1
ATOM 2580 N N . THR A 1 333 ? -12.93 26.859 24.484 1 97.81 333 THR A N 1
ATOM 2581 C CA . THR A 1 333 ? -13.562 28.047 23.922 1 97.81 333 THR A CA 1
ATOM 2582 C C . THR A 1 333 ? -13.812 27.875 22.422 1 97.81 333 THR A C 1
ATOM 2584 O O . THR A 1 333 ? -14.898 28.172 21.922 1 97.81 333 THR A O 1
ATOM 2587 N N . LEU A 1 334 ? -12.797 27.406 21.688 1 98 334 LEU A N 1
ATOM 2588 C CA . LEU A 1 334 ? -12.906 27.172 20.266 1 98 334 LEU A CA 1
ATOM 2589 C C . LEU A 1 334 ? -14.062 26.219 19.953 1 98 334 LEU A C 1
ATOM 2591 O O . LEU A 1 334 ? -14.891 26.5 19.094 1 98 334 LEU A O 1
ATOM 2595 N N . ARG A 1 335 ? -14.07 25.125 20.656 1 98.06 335 ARG A N 1
ATOM 2596 C CA . ARG A 1 335 ? -15.125 24.141 20.469 1 98.06 335 ARG A CA 1
ATOM 2597 C C . ARG A 1 335 ? -16.5 24.734 20.75 1 98.06 335 ARG A C 1
ATOM 2599 O O . ARG A 1 335 ? -17.438 24.531 19.984 1 98.06 335 ARG A O 1
ATOM 2606 N N . GLY A 1 336 ? -16.641 25.406 21.844 1 97.5 336 GLY A N 1
ATOM 2607 C CA . GLY A 1 336 ? -17.922 26 22.219 1 97.5 336 GLY A CA 1
ATOM 2608 C C . GLY A 1 336 ? -18.469 26.953 21.172 1 97.5 336 GLY A C 1
ATOM 2609 O O . GLY A 1 336 ? -19.672 27 20.938 1 97.5 336 GLY A O 1
ATOM 2610 N N . ARG A 1 337 ? -17.609 27.609 20.547 1 97.75 337 ARG A N 1
ATOM 2611 C CA . ARG A 1 337 ? -18.031 28.672 19.625 1 97.75 337 ARG A CA 1
ATOM 2612 C C . ARG A 1 337 ? -18.188 28.125 18.219 1 97.75 337 ARG A C 1
ATOM 2614 O O . ARG A 1 337 ? -18.953 28.672 17.422 1 97.75 337 ARG A O 1
ATOM 2621 N N . THR A 1 338 ? -17.547 27.094 17.859 1 97.94 338 THR A N 1
ATOM 2622 C CA . THR A 1 338 ? -17.484 26.703 16.453 1 97.94 338 THR A CA 1
ATOM 2623 C C . THR A 1 338 ? -18.078 25.312 16.25 1 97.94 338 THR A C 1
ATOM 2625 O O . THR A 1 338 ? -18.391 24.938 15.117 1 97.94 338 THR A O 1
ATOM 2628 N N . GLY A 1 339 ? -18.125 24.516 17.312 1 97.12 339 GLY A N 1
ATOM 2629 C CA . GLY A 1 339 ? -18.547 23.141 17.172 1 97.12 339 GLY A CA 1
ATOM 2630 C C . GLY A 1 339 ? -17.438 22.219 16.703 1 97.12 339 GLY A C 1
ATOM 2631 O O . GLY A 1 339 ? -17.703 21.109 16.219 1 97.12 339 GLY A O 1
ATOM 2632 N N . LEU A 1 340 ? -16.203 22.594 16.844 1 98.12 340 LEU A N 1
ATOM 2633 C CA . LEU A 1 340 ? -15.055 21.766 16.469 1 98.12 340 LEU A CA 1
ATOM 2634 C C . LEU A 1 340 ? -15.094 20.422 17.188 1 98.12 340 LEU A C 1
ATOM 2636 O O . LEU A 1 340 ? -15.383 20.375 18.391 1 98.12 340 LEU A O 1
ATOM 2640 N N . THR A 1 341 ? -14.812 19.359 16.406 1 98.31 341 THR A N 1
ATOM 2641 C CA . THR A 1 341 ? -14.891 18.031 17.016 1 98.31 341 THR A CA 1
ATOM 2642 C C . THR A 1 341 ? -13.57 17.281 16.844 1 98.31 341 THR A C 1
ATOM 2644 O O . THR A 1 341 ? -13.391 16.203 17.406 1 98.31 341 THR A O 1
ATOM 2647 N N . ALA A 1 342 ? -12.586 17.828 16.078 1 98.62 342 ALA A N 1
ATOM 2648 C CA . ALA A 1 342 ? -11.305 17.141 15.883 1 98.62 342 ALA A CA 1
ATOM 2649 C C . ALA A 1 342 ? -10.164 18.156 15.742 1 98.62 342 ALA A C 1
ATOM 2651 O O . ALA A 1 342 ? -10.344 19.219 15.148 1 98.62 342 ALA A O 1
ATOM 2652 N N . LEU A 1 343 ? -9.047 17.766 16.25 1 98.56 343 LEU A N 1
ATOM 2653 C CA . LEU A 1 343 ? -7.805 18.516 16.047 1 98.56 343 LEU A CA 1
ATOM 2654 C C . LEU A 1 343 ? -6.711 17.609 15.484 1 98.56 343 LEU A C 1
ATOM 2656 O O . LEU A 1 343 ? -6.496 16.5 15.984 1 98.56 343 LEU A O 1
ATOM 2660 N N . ILE A 1 344 ? -6.086 18 14.422 1 98 344 ILE A N 1
ATOM 2661 C CA . ILE A 1 344 ? -4.871 17.375 13.914 1 98 344 ILE A CA 1
ATOM 2662 C C . ILE A 1 344 ? -3.648 18.172 14.367 1 98 344 ILE A C 1
ATOM 2664 O O . ILE A 1 344 ? -3.398 19.281 13.883 1 98 344 ILE A O 1
ATOM 2668 N N . LEU A 1 345 ? -2.914 17.594 15.266 1 97.88 345 LEU A N 1
ATOM 2669 C CA . LEU A 1 345 ? -1.8 18.297 15.898 1 97.88 345 LEU A CA 1
ATOM 2670 C C . LEU A 1 345 ? -0.465 17.75 15.398 1 97.88 345 LEU A C 1
ATOM 2672 O O . LEU A 1 345 ? -0.393 16.641 14.891 1 97.88 345 LEU A O 1
ATOM 2676 N N . ALA A 1 346 ? 0.543 18.594 15.539 1 95.88 346 ALA A N 1
ATOM 2677 C CA . ALA A 1 346 ? 1.908 18.188 15.219 1 95.88 346 ALA A CA 1
ATOM 2678 C C . ALA A 1 346 ? 2.922 18.922 16.094 1 95.88 346 ALA A C 1
ATOM 2680 O O . ALA A 1 346 ? 2.631 20 16.625 1 95.88 346 ALA A O 1
ATOM 2681 N N . GLY A 1 347 ? 4.047 18.391 16.25 1 95.5 347 GLY A N 1
ATOM 2682 C CA . GLY A 1 347 ? 5.246 18.938 16.859 1 95.5 347 GLY A CA 1
ATOM 2683 C C . GLY A 1 347 ? 6.52 18.234 16.422 1 95.5 347 GLY A C 1
ATOM 2684 O O . GLY A 1 347 ? 6.465 17.203 15.75 1 95.5 347 GLY A O 1
ATOM 2685 N N . TRP A 1 348 ? 7.555 18.844 16.781 1 93.81 348 TRP A N 1
ATOM 2686 C CA . TRP A 1 348 ? 8.828 18.281 16.328 1 93.81 348 TRP A CA 1
ATOM 2687 C C . TRP A 1 348 ? 9.812 18.188 17.484 1 93.81 348 TRP A C 1
ATOM 2689 O O . TRP A 1 348 ? 10 19.156 18.234 1 93.81 348 TRP A O 1
ATOM 2699 N N . PRO A 1 349 ? 10.492 17.047 17.672 1 96.31 349 PRO A N 1
ATOM 2700 C CA . PRO A 1 349 ? 10.289 15.852 16.844 1 96.31 349 PRO A CA 1
ATOM 2701 C C . PRO A 1 349 ? 8.953 15.164 17.125 1 96.31 349 PRO A C 1
ATOM 2703 O O . PRO A 1 349 ? 8.453 15.211 18.25 1 96.31 349 PRO A O 1
ATOM 2706 N N . LEU A 1 350 ? 8.477 14.43 16.125 1 97.31 350 LEU A N 1
ATOM 2707 C CA . LEU A 1 350 ? 7.113 13.906 16.156 1 97.31 350 LEU A CA 1
ATOM 2708 C C . LEU A 1 350 ? 6.93 12.93 17.312 1 97.31 350 LEU A C 1
ATOM 2710 O O . LEU A 1 350 ? 5.941 13.016 18.047 1 97.31 350 LEU A O 1
ATOM 2714 N N . ILE A 1 351 ? 7.879 11.992 17.562 1 98.69 351 ILE A N 1
ATOM 2715 C CA . ILE A 1 351 ? 7.723 10.969 18.594 1 98.69 351 ILE A CA 1
ATOM 2716 C C . ILE A 1 351 ? 7.75 11.617 19.969 1 98.69 351 ILE A C 1
ATOM 2718 O O . ILE A 1 351 ? 6.863 11.367 20.797 1 98.69 351 ILE A O 1
ATOM 2722 N N . GLU A 1 352 ? 8.68 12.461 20.25 1 98.44 352 GLU A N 1
ATOM 2723 C CA . GLU A 1 352 ? 8.852 13.102 21.547 1 98.44 352 GLU A CA 1
ATOM 2724 C C . GLU A 1 352 ? 7.672 14.008 21.875 1 98.44 352 GLU A C 1
ATOM 2726 O O . GLU A 1 352 ? 7.145 13.969 23 1 98.44 352 GLU A O 1
ATOM 2731 N N . GLU A 1 353 ? 7.281 14.742 20.922 1 98.62 353 GLU A N 1
ATOM 2732 C CA . GLU A 1 353 ? 6.18 15.672 21.156 1 98.62 353 GLU A CA 1
ATOM 2733 C C . GLU A 1 353 ? 4.852 14.93 21.297 1 98.62 353 GLU A C 1
ATOM 2735 O O . GLU A 1 353 ? 3.969 15.359 22.047 1 98.62 353 GLU A O 1
ATOM 2740 N N . ALA A 1 354 ? 4.73 13.852 20.594 1 98.88 354 ALA A N 1
ATOM 2741 C CA . ALA A 1 354 ? 3.523 13.047 20.75 1 98.88 354 ALA A CA 1
ATOM 2742 C C . ALA A 1 354 ? 3.373 12.57 22.203 1 98.88 354 ALA A C 1
ATOM 2744 O O . ALA A 1 354 ? 2.258 12.5 22.719 1 98.88 354 ALA A O 1
ATOM 2745 N N . LYS A 1 355 ? 4.488 12.227 22.844 1 98.88 355 LYS A N 1
ATOM 2746 C CA . LYS A 1 355 ? 4.449 11.766 24.234 1 98.88 355 LYS A CA 1
ATOM 2747 C C . LYS A 1 355 ? 3.938 12.867 25.156 1 98.88 355 LYS A C 1
ATOM 2749 O O . LYS A 1 355 ? 3.141 12.602 26.062 1 98.88 355 LYS A O 1
ATOM 2754 N N . TRP A 1 356 ? 4.371 14.086 24.922 1 98.88 356 TRP A N 1
ATOM 2755 C CA . TRP A 1 356 ? 3.895 15.219 25.703 1 98.88 356 TRP A CA 1
ATOM 2756 C C . TRP A 1 356 ? 2.391 15.406 25.531 1 98.88 356 TRP A C 1
ATOM 2758 O O . TRP A 1 356 ? 1.666 15.602 26.5 1 98.88 356 TRP A O 1
ATOM 2768 N N . VAL A 1 357 ? 1.933 15.352 24.328 1 98.94 357 VAL A N 1
ATOM 2769 C CA . VAL A 1 357 ? 0.529 15.594 24 1 98.94 357 VAL A CA 1
ATOM 2770 C C . VAL A 1 357 ? -0.331 14.469 24.578 1 98.94 357 VAL A C 1
ATOM 2772 O O . VAL A 1 357 ? -1.401 14.719 25.125 1 98.94 357 VAL A O 1
ATOM 2775 N N . ALA A 1 358 ? 0.128 13.258 24.406 1 98.88 358 ALA A N 1
ATOM 2776 C CA . ALA A 1 358 ? -0.583 12.094 24.922 1 98.88 358 ALA A CA 1
ATOM 2777 C C . ALA A 1 358 ? -0.789 12.203 26.438 1 98.88 358 ALA A C 1
ATOM 2779 O O . ALA A 1 358 ? -1.861 11.875 26.938 1 98.88 358 ALA A O 1
ATOM 2780 N N . GLU A 1 359 ? 0.226 12.672 27.109 1 98.62 359 GLU A N 1
ATOM 2781 C CA . GLU A 1 359 ? 0.188 12.758 28.562 1 98.62 359 GLU A CA 1
ATOM 2782 C C . GLU A 1 359 ? -0.668 13.93 29.031 1 98.62 359 GLU A C 1
ATOM 2784 O O . GLU A 1 359 ? -1.45 13.805 29.969 1 98.62 359 GLU A O 1
ATOM 2789 N N . HIS A 1 360 ? -0.611 15.023 28.312 1 98.69 360 HIS A N 1
ATOM 2790 C CA . HIS A 1 360 ? -1.082 16.25 28.938 1 98.69 360 HIS A CA 1
ATOM 2791 C C . HIS A 1 360 ? -2.355 16.766 28.266 1 98.69 360 HIS A C 1
ATOM 2793 O O . HIS A 1 360 ? -3.086 17.562 28.859 1 98.69 360 HIS A O 1
ATOM 2799 N N . LEU A 1 361 ? -2.611 16.312 27.031 1 98.88 361 LEU A N 1
ATOM 2800 C CA . LEU A 1 361 ? -3.699 16.969 26.328 1 98.88 361 LEU A CA 1
ATOM 2801 C C . LEU A 1 361 ? -4.781 15.984 25.922 1 98.88 361 LEU A C 1
ATOM 2803 O O . LEU A 1 361 ? -5.973 16.281 26.031 1 98.88 361 LEU A O 1
ATOM 2807 N N . VAL A 1 362 ? -4.449 14.75 25.469 1 98.69 362 VAL A N 1
ATOM 2808 C CA . VAL A 1 362 ? -5.41 13.812 24.906 1 98.69 362 VAL A CA 1
ATOM 2809 C C . VAL A 1 362 ? -6.512 13.516 25.922 1 98.69 362 VAL A C 1
ATOM 2811 O O . VAL A 1 362 ? -7.699 13.664 25.625 1 98.69 362 VAL A O 1
ATOM 2814 N N . PRO A 1 363 ? -6.16 13.172 27.219 1 98 363 PRO A N 1
ATOM 2815 C CA . PRO A 1 363 ? -7.23 12.898 28.172 1 98 363 PRO A CA 1
ATOM 2816 C C . PRO A 1 363 ? -8.117 14.117 28.422 1 98 363 PRO A C 1
ATOM 2818 O O . PRO A 1 363 ? -9.328 13.969 28.625 1 98 363 PRO A O 1
ATOM 2821 N N . ARG A 1 364 ? -7.527 15.297 28.406 1 98.19 364 ARG A N 1
ATOM 2822 C CA . ARG A 1 364 ? -8.273 16.531 28.656 1 98.19 364 ARG A CA 1
ATOM 2823 C C . ARG A 1 364 ? -9.227 16.828 27.5 1 98.19 364 ARG A C 1
ATOM 2825 O O . ARG A 1 364 ? -10.367 17.25 27.719 1 98.19 364 ARG A O 1
ATOM 2832 N N . PHE A 1 365 ? -8.727 16.672 26.297 1 98.62 365 PHE A N 1
ATOM 2833 C CA . PHE A 1 365 ? -9.555 16.922 25.125 1 98.62 365 PHE A CA 1
ATOM 2834 C C . PHE A 1 365 ? -10.719 15.945 25.047 1 98.62 365 PHE A C 1
ATOM 2836 O O . PHE A 1 365 ? -11.82 16.312 24.641 1 98.62 365 PHE A O 1
ATOM 2843 N N . ASP A 1 366 ? -10.5 14.695 25.484 1 96.44 366 ASP A N 1
ATOM 2844 C CA . ASP A 1 366 ? -11.531 13.664 25.5 1 96.44 366 ASP A CA 1
ATOM 2845 C C . ASP A 1 366 ? -12.688 14.055 26.422 1 96.44 366 ASP A C 1
ATOM 2847 O O . ASP A 1 366 ? -13.828 13.648 26.203 1 96.44 366 ASP A O 1
ATOM 2851 N N . GLU A 1 367 ? -12.414 14.867 27.359 1 94.56 367 GLU A N 1
ATOM 2852 C CA . GLU A 1 367 ? -13.391 15.195 28.391 1 94.56 367 GLU A CA 1
ATOM 2853 C C . GLU A 1 367 ? -14.102 16.516 28.078 1 94.56 367 GLU A C 1
ATOM 2855 O O . GLU A 1 367 ? -15.047 16.891 28.766 1 94.56 367 GLU A O 1
ATOM 2860 N N . LEU A 1 368 ? -13.547 17.094 27.062 1 92.56 368 LEU A N 1
ATOM 2861 C CA . LEU A 1 368 ? -14.164 18.375 26.734 1 92.56 368 LEU A CA 1
ATOM 2862 C C . LEU A 1 368 ? -15.609 18.188 26.297 1 92.56 368 LEU A C 1
ATOM 2864 O O . LEU A 1 368 ? -15.898 17.297 25.484 1 92.56 368 LEU A O 1
ATOM 2868 N N . SER A 1 369 ? -16.672 18.594 27.047 1 77.44 369 SER A N 1
ATOM 2869 C CA . SER A 1 369 ? -1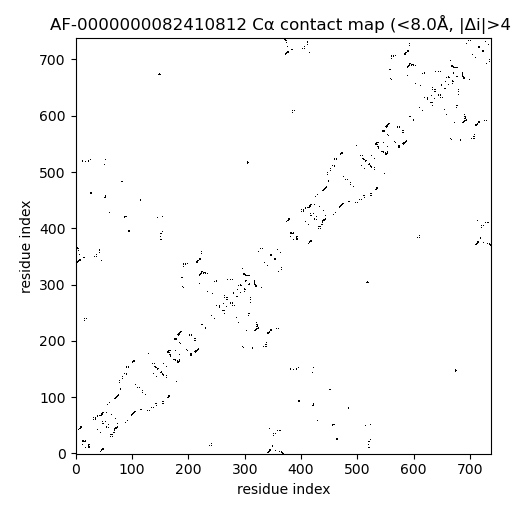8.094 18.578 26.734 1 77.44 369 SER A CA 1
ATOM 2870 C C . SER A 1 369 ? -18.562 19.906 26.172 1 77.44 369 SER A C 1
ATOM 2872 O O . SER A 1 369 ? -18 20.969 26.5 1 77.44 369 SER A O 1
ATOM 2874 N N . MET B 1 1 ? 25.047 -21.969 -8.211 1 74.69 1 MET B N 1
ATOM 2875 C CA . MET B 1 1 ? 24.078 -21.391 -7.301 1 74.69 1 MET B CA 1
ATOM 2876 C C . MET B 1 1 ? 22.781 -22.188 -7.301 1 74.69 1 MET B C 1
ATOM 2878 O O . MET B 1 1 ? 22.453 -22.844 -8.289 1 74.69 1 MET B O 1
ATOM 2882 N N . GLY B 1 2 ? 22.156 -22.469 -6.191 1 92.94 2 GLY B N 1
ATOM 2883 C CA . GLY B 1 2 ? 20.969 -23.281 -6.012 1 92.94 2 GLY B CA 1
ATOM 2884 C C . GLY B 1 2 ? 19.719 -22.703 -6.645 1 92.94 2 GLY B C 1
ATOM 2885 O O . GLY B 1 2 ? 19.812 -21.797 -7.484 1 92.94 2 GLY B O 1
ATOM 2886 N N . VAL B 1 3 ? 18.656 -23.359 -6.586 1 98.19 3 VAL B N 1
ATOM 2887 C CA . VAL B 1 3 ? 17.359 -22.906 -7.078 1 98.19 3 VAL B CA 1
ATOM 2888 C C . VAL B 1 3 ? 16.641 -22.109 -5.988 1 98.19 3 VAL B C 1
ATOM 2890 O O . VAL B 1 3 ? 16.406 -22.625 -4.891 1 98.19 3 VAL B O 1
ATOM 2893 N N . LYS B 1 4 ? 16.344 -20.875 -6.336 1 97.94 4 LYS B N 1
ATOM 2894 C CA . LYS B 1 4 ? 15.57 -20.031 -5.41 1 97.94 4 LYS B CA 1
ATOM 2895 C C . LYS B 1 4 ? 14.117 -20.5 -5.336 1 97.94 4 LYS B C 1
ATOM 2897 O O . LYS B 1 4 ? 13.453 -20.656 -6.363 1 97.94 4 LYS B O 1
ATOM 2902 N N . THR B 1 5 ? 13.672 -20.656 -4.145 1 98.81 5 THR B N 1
ATOM 2903 C CA . THR B 1 5 ? 12.289 -21.094 -3.963 1 98.81 5 THR B CA 1
ATOM 2904 C C . THR B 1 5 ? 11.406 -19.922 -3.531 1 98.81 5 THR B C 1
ATOM 2906 O O . THR B 1 5 ? 11.703 -19.25 -2.539 1 98.81 5 THR B O 1
ATOM 2909 N N . PHE B 1 6 ? 10.391 -19.672 -4.277 1 98.88 6 PHE B N 1
ATOM 2910 C CA . PHE B 1 6 ? 9.336 -18.719 -3.941 1 98.88 6 PHE B CA 1
ATOM 2911 C C . PHE B 1 6 ? 8.031 -19.438 -3.623 1 98.88 6 PHE B C 1
ATOM 2913 O O . PHE B 1 6 ? 7.816 -20.562 -4.07 1 98.88 6 PHE B O 1
ATOM 2920 N N . TRP B 1 7 ? 7.23 -18.828 -2.842 1 98.62 7 TRP B N 1
ATOM 2921 C CA . TRP B 1 7 ? 5.898 -19.312 -2.502 1 98.62 7 TRP B CA 1
ATOM 2922 C C . TRP B 1 7 ? 4.828 -18.312 -2.912 1 98.62 7 TRP B C 1
ATOM 2924 O O . TRP B 1 7 ? 5.133 -17.281 -3.52 1 98.62 7 TRP B O 1
ATOM 2934 N N . TYR B 1 8 ? 3.609 -18.641 -2.703 1 96.5 8 TYR B N 1
ATOM 2935 C CA . TYR B 1 8 ? 2.512 -17.719 -2.955 1 96.5 8 TYR B CA 1
ATOM 2936 C C . TYR B 1 8 ? 2.111 -16.984 -1.677 1 96.5 8 TYR B C 1
ATOM 2938 O O . TYR B 1 8 ? 2.047 -17.594 -0.604 1 96.5 8 TYR B O 1
ATOM 2946 N N . LEU B 1 9 ? 1.931 -15.773 -1.813 1 96.75 9 LEU B N 1
ATOM 2947 C CA . LEU B 1 9 ? 1.312 -14.953 -0.784 1 96.75 9 LEU B CA 1
ATOM 2948 C C . LEU B 1 9 ? -0.003 -14.359 -1.281 1 96.75 9 LEU B C 1
ATOM 2950 O O . LEU B 1 9 ? -0.006 -13.352 -1.989 1 96.75 9 LEU B O 1
ATOM 2954 N N . THR B 1 10 ? -1.123 -15.016 -0.95 1 92.81 10 THR B N 1
ATOM 2955 C CA . THR B 1 10 ? -2.434 -14.617 -1.454 1 92.81 10 THR B CA 1
ATOM 2956 C C . THR B 1 10 ? -3.527 -14.977 -0.45 1 92.81 10 THR B C 1
ATOM 2958 O O . THR B 1 10 ? -3.34 -15.852 0.398 1 92.81 10 THR B O 1
ATOM 2961 N N . GLN B 1 11 ? -4.629 -14.266 -0.586 1 91.94 11 GLN B N 1
ATOM 2962 C CA . GLN B 1 11 ? -5.805 -14.539 0.237 1 91.94 11 GLN B CA 1
ATOM 2963 C C . GLN B 1 11 ? -6.652 -15.656 -0.361 1 91.94 11 GLN B C 1
ATOM 2965 O O . GLN B 1 11 ? -7.535 -16.203 0.306 1 91.94 11 GLN B O 1
ATOM 2970 N N . ALA B 1 12 ? -6.445 -16 -1.604 1 90.19 12 ALA B N 1
ATOM 2971 C CA . ALA B 1 12 ? -7.16 -17.109 -2.234 1 90.19 12 ALA B CA 1
ATOM 2972 C C . ALA B 1 12 ? -6.664 -18.453 -1.711 1 90.19 12 ALA B C 1
ATOM 2974 O O . ALA B 1 12 ? -5.965 -19.188 -2.418 1 90.19 12 ALA B O 1
ATOM 2975 N N . ASP B 1 13 ? -7.074 -18.781 -0.518 1 91.81 13 ASP B N 1
ATOM 2976 C CA . ASP B 1 13 ? -6.57 -19.922 0.224 1 91.81 13 ASP B CA 1
ATOM 2977 C C . ASP B 1 13 ? -7.711 -20.688 0.904 1 91.81 13 ASP B C 1
ATOM 2979 O O . ASP B 1 13 ? -8.828 -20.172 1.002 1 91.81 13 ASP B O 1
ATOM 2983 N N . GLY B 1 14 ? -7.414 -21.828 1.209 1 93 14 GLY B N 1
ATOM 2984 C CA . GLY B 1 14 ? -8.336 -22.75 1.85 1 93 14 GLY B CA 1
ATOM 2985 C C . GLY B 1 14 ? -7.902 -24.203 1.746 1 93 14 GLY B C 1
ATOM 2986 O O . GLY B 1 14 ? -6.938 -24.516 1.045 1 93 14 GLY B O 1
ATOM 2987 N N . ASP B 1 15 ? -8.641 -25.094 2.432 1 91.94 15 ASP B N 1
ATOM 2988 C CA . ASP B 1 15 ? -8.336 -26.516 2.326 1 91.94 15 ASP B CA 1
ATOM 2989 C C . ASP B 1 15 ? -8.609 -27.047 0.917 1 91.94 15 ASP B C 1
ATOM 2991 O O . ASP B 1 15 ? -7.824 -27.812 0.37 1 91.94 15 ASP B O 1
ATOM 2995 N N . TYR B 1 16 ? -9.703 -26.609 0.403 1 90.5 16 TYR B N 1
ATOM 2996 C CA . TYR B 1 16 ? -10.141 -26.859 -0.965 1 90.5 16 TYR B CA 1
ATOM 2997 C C . TYR B 1 16 ? -10.773 -25.625 -1.576 1 90.5 16 TYR B C 1
ATOM 2999 O O . TYR B 1 16 ? -11.992 -25.578 -1.78 1 90.5 16 TYR B O 1
ATOM 3007 N N . PRO B 1 17 ? -9.914 -24.609 -1.914 1 88.5 17 PRO B N 1
ATOM 3008 C CA . PRO B 1 17 ? -10.43 -23.281 -2.215 1 88.5 17 PRO B CA 1
ATOM 3009 C C . PRO B 1 17 ? -11.289 -23.25 -3.479 1 88.5 17 PRO B C 1
ATOM 3011 O O . PRO B 1 17 ? -12.062 -22.312 -3.682 1 88.5 17 PRO B O 1
ATOM 3014 N N . TRP B 1 18 ? -11.234 -24.234 -4.359 1 85.81 18 TRP B N 1
ATOM 3015 C CA . TRP B 1 18 ? -12.023 -24.297 -5.59 1 85.81 18 TRP B CA 1
ATOM 3016 C C . TRP B 1 18 ? -13.398 -24.906 -5.332 1 85.81 18 TRP B C 1
ATOM 3018 O O . TRP B 1 18 ? -14.234 -24.969 -6.234 1 85.81 18 TRP B O 1
ATOM 3028 N N . SER B 1 19 ? -13.648 -25.328 -4.109 1 87.38 19 SER B N 1
ATOM 3029 C CA . SER B 1 19 ? -14.961 -25.828 -3.715 1 87.38 19 SER B CA 1
ATOM 3030 C C . SER B 1 19 ? -15.852 -24.703 -3.188 1 87.38 19 SER B C 1
ATOM 3032 O O . SER B 1 19 ? -15.352 -23.703 -2.67 1 87.38 19 SER B O 1
ATOM 3034 N N . PRO B 1 20 ? -17.156 -24.938 -3.379 1 83.94 20 PRO B N 1
ATOM 3035 C CA . PRO B 1 20 ? -18.047 -23.938 -2.781 1 83.94 20 PRO B CA 1
ATOM 3036 C C . PRO B 1 20 ? -17.797 -23.75 -1.286 1 83.94 20 PRO B C 1
ATOM 3038 O O . PRO B 1 20 ? -17.797 -24.719 -0.528 1 83.94 20 PRO B O 1
ATOM 3041 N N . GLY B 1 21 ? -17.562 -22.547 -0.928 1 86.19 21 GLY B N 1
ATOM 3042 C CA . GLY B 1 21 ? -17.312 -22.25 0.475 1 86.19 21 GLY B CA 1
ATOM 3043 C C . GLY B 1 21 ? -15.93 -22.656 0.941 1 86.19 21 GLY B C 1
ATOM 3044 O O . GLY B 1 21 ? -15.641 -22.641 2.139 1 86.19 21 GLY B O 1
ATOM 3045 N N . GLY B 1 22 ? -15.133 -23.078 0.049 1 89.56 22 GLY B N 1
ATOM 3046 C CA . GLY B 1 22 ? -13.836 -23.625 0.405 1 89.56 22 GLY B CA 1
ATOM 3047 C C . GLY B 1 22 ? -12.789 -22.562 0.675 1 89.56 22 GLY B C 1
ATOM 3048 O O . GLY B 1 22 ? -11.727 -22.859 1.229 1 89.56 22 GLY B O 1
ATOM 3049 N N . LEU B 1 23 ? -13.094 -21.281 0.4 1 91.44 23 LEU B N 1
ATOM 3050 C CA . LEU B 1 23 ? -12.164 -20.188 0.625 1 91.44 23 LEU B CA 1
ATOM 3051 C C . LEU B 1 23 ? -12.195 -19.719 2.08 1 91.44 23 LEU B C 1
ATOM 3053 O O . LEU B 1 23 ? -13.273 -19.609 2.674 1 91.44 23 LEU B O 1
ATOM 3057 N N . PHE B 1 24 ? -11.016 -19.594 2.645 1 93.38 24 PHE B N 1
ATOM 3058 C CA . PHE B 1 24 ? -10.953 -18.875 3.914 1 93.38 24 PHE B CA 1
ATOM 3059 C C . PHE B 1 24 ? -11.375 -17.422 3.734 1 93.38 24 PHE B C 1
ATOM 3061 O O . PHE B 1 24 ? -11.219 -16.844 2.65 1 93.38 24 PHE B O 1
ATOM 3068 N N . PRO B 1 25 ? -11.945 -16.828 4.797 1 91.38 25 PRO B N 1
ATOM 3069 C CA . PRO B 1 25 ? -12.211 -15.391 4.707 1 91.38 25 PRO B CA 1
ATOM 3070 C C . PRO B 1 25 ? -10.93 -14.562 4.59 1 91.38 25 PRO B C 1
ATOM 3072 O O . PRO B 1 25 ? -9.867 -14.992 5.043 1 91.38 25 PRO B O 1
ATOM 3075 N N . VAL B 1 26 ? -11.047 -13.422 3.953 1 93.25 26 VAL B N 1
ATOM 3076 C CA . VAL B 1 26 ? -9.938 -12.477 3.934 1 93.25 26 VAL B CA 1
ATOM 3077 C C . VAL B 1 26 ? -9.562 -12.086 5.359 1 93.25 26 VAL B C 1
ATOM 3079 O O . VAL B 1 26 ? -10.43 -11.711 6.156 1 93.25 26 VAL B O 1
ATOM 3082 N N . ASP B 1 27 ? -8.297 -12.25 5.676 1 93.75 27 ASP B N 1
ATOM 3083 C CA . ASP B 1 27 ? -7.852 -12.086 7.059 1 93.75 27 ASP B CA 1
ATOM 3084 C C . ASP B 1 27 ? -6.406 -11.602 7.113 1 93.75 27 ASP B C 1
ATOM 3086 O O . ASP B 1 27 ? -5.484 -12.336 6.758 1 93.75 27 ASP B O 1
ATOM 3090 N N . GLY B 1 28 ? -6.219 -10.43 7.723 1 95.56 28 GLY B N 1
ATOM 3091 C CA . GLY B 1 28 ? -4.883 -9.867 7.836 1 95.56 28 GLY B CA 1
ATOM 3092 C C . GLY B 1 28 ? -3.973 -10.672 8.75 1 95.56 28 GLY B C 1
ATOM 3093 O O . GLY B 1 28 ? -2.771 -10.781 8.492 1 95.56 28 GLY B O 1
ATOM 3094 N N . ALA B 1 29 ? -4.492 -11.219 9.789 1 97.19 29 ALA B N 1
ATOM 3095 C CA . ALA B 1 29 ? -3.689 -12.016 10.719 1 97.19 29 ALA B CA 1
ATOM 3096 C C . ALA B 1 29 ? -3.176 -13.281 10.047 1 97.19 29 ALA B C 1
ATOM 3098 O O . ALA B 1 29 ? -2.033 -13.695 10.266 1 97.19 29 ALA B O 1
ATOM 3099 N N . ARG B 1 30 ? -3.982 -13.898 9.242 1 96.44 30 ARG B N 1
ATOM 3100 C CA . ARG B 1 30 ? -3.541 -15.094 8.516 1 96.44 30 ARG B CA 1
ATOM 3101 C C . ARG B 1 30 ? -2.459 -14.75 7.504 1 96.44 30 ARG B C 1
ATOM 3103 O O . ARG B 1 30 ? -1.537 -15.531 7.277 1 96.44 30 ARG B O 1
ATOM 3110 N N . GLN B 1 31 ? -2.619 -13.586 6.871 1 96.62 31 GLN B N 1
ATOM 3111 C CA . GLN B 1 31 ? -1.592 -13.117 5.945 1 96.62 31 GLN B CA 1
ATOM 3112 C C . GLN B 1 31 ? -0.238 -13 6.637 1 96.62 31 GLN B C 1
ATOM 3114 O O . GLN B 1 31 ? 0.793 -13.359 6.066 1 96.62 31 GLN B O 1
ATOM 3119 N N . ILE B 1 32 ? -0.236 -12.453 7.836 1 98.31 32 ILE B N 1
ATOM 3120 C CA . ILE B 1 32 ? 0.989 -12.312 8.617 1 98.31 32 ILE B CA 1
ATOM 3121 C C . ILE B 1 32 ? 1.563 -13.695 8.93 1 98.31 32 ILE B C 1
ATOM 3123 O O . ILE B 1 32 ? 2.766 -13.922 8.781 1 98.31 32 ILE B O 1
ATOM 3127 N N . GLU B 1 33 ? 0.72 -14.625 9.359 1 98.62 33 GLU B N 1
ATOM 3128 C CA . GLU B 1 33 ? 1.175 -15.977 9.672 1 98.62 33 GLU B CA 1
ATOM 3129 C C . GLU B 1 33 ? 1.797 -16.641 8.453 1 98.62 33 GLU B C 1
ATOM 3131 O O . GLU B 1 33 ? 2.852 -17.281 8.555 1 98.62 33 GLU B O 1
ATOM 3136 N N . LEU B 1 34 ? 1.142 -16.5 7.336 1 98.5 34 LEU B N 1
ATOM 3137 C CA . LEU B 1 34 ? 1.675 -17.047 6.094 1 98.5 34 LEU B CA 1
ATOM 3138 C C . LEU B 1 34 ? 3.031 -16.438 5.766 1 98.5 34 LEU B C 1
ATOM 3140 O O . LEU B 1 34 ? 3.982 -17.156 5.449 1 98.5 34 LEU B O 1
ATOM 3144 N N . ALA B 1 35 ? 3.119 -15.133 5.871 1 98.81 35 ALA B N 1
ATOM 3145 C CA . ALA B 1 35 ? 4.363 -14.43 5.57 1 98.81 35 ALA B CA 1
ATOM 3146 C C . ALA B 1 35 ? 5.492 -14.898 6.484 1 98.81 35 ALA B C 1
ATOM 3148 O O . ALA B 1 35 ? 6.609 -15.141 6.023 1 98.81 35 ALA B O 1
ATOM 3149 N N . LYS B 1 36 ? 5.215 -15.023 7.758 1 98.88 36 LYS B N 1
ATOM 3150 C CA . LYS B 1 36 ? 6.219 -15.477 8.719 1 98.88 36 LYS B CA 1
ATOM 3151 C C . LYS B 1 36 ? 6.656 -16.906 8.414 1 98.88 36 LYS B C 1
ATOM 3153 O O . LYS B 1 36 ? 7.836 -17.25 8.539 1 98.88 36 LYS B O 1
ATOM 3158 N N . THR B 1 37 ? 5.68 -17.734 8.047 1 98.88 37 THR B N 1
ATOM 3159 C CA . THR B 1 37 ? 5.996 -19.109 7.691 1 98.88 37 THR B CA 1
ATOM 3160 C C . THR B 1 37 ? 6.953 -19.156 6.504 1 98.88 37 THR B C 1
ATOM 3162 O O . THR B 1 37 ? 7.926 -19.922 6.512 1 98.88 37 THR B O 1
ATOM 3165 N N . ILE B 1 38 ? 6.727 -18.359 5.535 1 98.88 38 ILE B N 1
ATOM 3166 C CA . ILE B 1 38 ? 7.574 -18.281 4.352 1 98.88 38 ILE B CA 1
ATOM 3167 C C . ILE B 1 38 ? 8.953 -17.734 4.734 1 98.88 38 ILE B C 1
ATOM 3169 O O . ILE B 1 38 ? 9.977 -18.328 4.375 1 98.88 38 ILE B O 1
ATOM 3173 N N . ASP B 1 39 ? 8.969 -16.656 5.457 1 98.88 39 ASP B N 1
ATOM 3174 C CA . ASP B 1 39 ? 10.195 -15.984 5.863 1 98.88 39 ASP B CA 1
ATOM 3175 C C . ASP B 1 39 ? 11.086 -16.906 6.688 1 98.88 39 ASP B C 1
ATOM 3177 O O . ASP B 1 39 ? 12.281 -17.047 6.402 1 98.88 39 ASP B O 1
ATOM 3181 N N . ASP B 1 40 ? 10.492 -17.609 7.66 1 98.69 40 ASP B N 1
ATOM 3182 C CA . ASP B 1 40 ? 11.219 -18.516 8.555 1 98.69 40 ASP B CA 1
ATOM 3183 C C . ASP B 1 40 ? 11.602 -19.812 7.844 1 98.69 40 ASP B C 1
ATOM 3185 O O . ASP B 1 40 ? 12.555 -20.484 8.242 1 98.69 40 ASP B O 1
ATOM 3189 N N . GLY B 1 41 ? 10.852 -20.094 6.801 1 98.81 41 GLY B N 1
ATOM 3190 C CA . GLY B 1 41 ? 11.031 -21.359 6.113 1 98.81 41 GLY B CA 1
ATOM 3191 C C . GLY B 1 41 ? 12.195 -21.359 5.137 1 98.81 41 GLY B C 1
ATOM 3192 O O . GLY B 1 41 ? 12.516 -22.375 4.535 1 98.81 41 GLY B O 1
ATOM 3193 N N . GLY B 1 42 ? 12.773 -20.188 4.926 1 98.38 42 GLY B N 1
ATOM 3194 C CA . GLY B 1 42 ? 13.945 -20.109 4.074 1 98.38 42 GLY B CA 1
ATOM 3195 C C . GLY B 1 42 ? 13.617 -19.844 2.619 1 98.38 42 GLY B C 1
ATOM 3196 O O . GLY B 1 42 ? 14.492 -19.906 1.756 1 98.38 42 GLY B O 1
ATOM 3197 N N . PHE B 1 43 ? 12.406 -19.609 2.297 1 98.88 43 PHE B N 1
ATOM 3198 C CA . PHE B 1 43 ? 12.047 -19.188 0.945 1 98.88 43 PHE B CA 1
ATOM 3199 C C . PHE B 1 43 ? 12.742 -17.891 0.581 1 98.88 43 PHE B C 1
ATOM 3201 O O . PHE B 1 43 ? 12.953 -17.031 1.439 1 98.88 43 PHE B O 1
ATOM 3208 N N . GLU B 1 44 ? 13.078 -17.781 -0.698 1 98.56 44 GLU B N 1
ATOM 3209 C CA . GLU B 1 44 ? 13.656 -16.531 -1.194 1 98.56 44 GLU B CA 1
ATOM 3210 C C . GLU B 1 44 ? 12.633 -15.398 -1.175 1 98.56 44 GLU B C 1
ATOM 3212 O O . GLU B 1 44 ? 12.984 -14.242 -0.929 1 98.56 44 GLU B O 1
ATOM 3217 N N . GLY B 1 45 ? 11.414 -15.727 -1.458 1 98.75 45 GLY B N 1
ATOM 3218 C CA . GLY B 1 45 ? 10.359 -14.734 -1.497 1 98.75 45 GLY B CA 1
ATOM 3219 C C . GLY B 1 45 ? 8.992 -15.32 -1.789 1 98.75 45 GLY B C 1
ATOM 3220 O O . GLY B 1 45 ? 8.789 -16.531 -1.653 1 98.75 45 GLY B O 1
ATOM 3221 N N . ALA B 1 46 ? 8.078 -14.438 -2.135 1 98.69 46 ALA B N 1
ATOM 3222 C CA . ALA B 1 46 ? 6.715 -14.875 -2.424 1 98.69 46 ALA B CA 1
ATOM 3223 C C . ALA B 1 46 ? 6.082 -14.031 -3.525 1 98.69 46 ALA B C 1
ATOM 3225 O O . ALA B 1 46 ? 6.289 -12.82 -3.58 1 98.69 46 ALA B O 1
ATOM 3226 N N . LEU B 1 47 ? 5.332 -14.711 -4.359 1 97.69 47 LEU B N 1
ATOM 3227 C CA . LEU B 1 47 ? 4.504 -14.031 -5.352 1 97.69 47 LEU B CA 1
ATOM 3228 C C . LEU B 1 47 ? 3.236 -13.469 -4.715 1 97.69 47 LEU B C 1
ATOM 3230 O O . LEU B 1 47 ? 2.457 -14.211 -4.113 1 97.69 47 LEU B O 1
ATOM 3234 N N . VAL B 1 48 ? 3.107 -12.188 -4.836 1 96.38 48 VAL B N 1
ATOM 3235 C CA . VAL B 1 48 ? 1.949 -11.508 -4.266 1 96.38 48 VAL B CA 1
ATOM 3236 C C . VAL B 1 48 ? 0.901 -11.273 -5.352 1 96.38 48 VAL B C 1
ATOM 3238 O O . VAL B 1 48 ? 1.131 -10.508 -6.289 1 96.38 48 VAL B O 1
ATOM 3241 N N . ALA B 1 49 ? -0.167 -11.961 -5.164 1 84.06 49 ALA B N 1
ATOM 3242 C CA . ALA B 1 49 ? -1.207 -11.914 -6.188 1 84.06 49 ALA B CA 1
ATOM 3243 C C . ALA B 1 49 ? -2.01 -10.617 -6.098 1 84.06 49 ALA B C 1
ATOM 3245 O O . ALA B 1 49 ? -2.086 -10 -5.035 1 84.06 49 ALA B O 1
ATOM 3246 N N . THR B 1 50 ? -2.521 -10.289 -7.242 1 76.75 50 THR B N 1
ATOM 3247 C CA . THR B 1 50 ? -3.439 -9.156 -7.297 1 76.75 50 THR B CA 1
ATOM 3248 C C . THR B 1 50 ? -4.879 -9.617 -7.09 1 76.75 50 THR B C 1
ATOM 3250 O O . THR B 1 50 ? -5.121 -10.781 -6.75 1 76.75 50 THR B O 1
ATOM 3253 N N . TRP B 1 51 ? -5.949 -8.898 -7.246 1 72.12 51 TRP B N 1
ATOM 3254 C CA . TRP B 1 51 ? -7.406 -8.859 -7.176 1 72.12 51 TRP B CA 1
ATOM 3255 C C . TRP B 1 51 ? -7.945 -10.047 -6.383 1 72.12 51 TRP B C 1
ATOM 3257 O O . TRP B 1 51 ? -7.539 -11.188 -6.605 1 72.12 51 TRP B O 1
ATOM 3267 N N . PRO B 1 52 ? -8.672 -9.688 -5.539 1 81.19 52 PRO B N 1
ATOM 3268 C CA . PRO B 1 52 ? -9.297 -8.375 -5.355 1 81.19 52 PRO B CA 1
ATOM 3269 C C . PRO B 1 52 ? -8.484 -7.465 -4.434 1 81.19 52 PRO B C 1
ATOM 3271 O O . PRO B 1 52 ? -8.805 -6.281 -4.297 1 81.19 52 PRO B O 1
ATOM 3274 N N . ASN B 1 53 ? -7.453 -8.039 -3.855 1 88.25 53 ASN B N 1
ATOM 3275 C CA . ASN B 1 53 ? -6.656 -7.207 -2.959 1 88.25 53 ASN B CA 1
ATOM 3276 C C . ASN B 1 53 ? -5.66 -6.348 -3.73 1 88.25 53 ASN B C 1
ATOM 3278 O O . ASN B 1 53 ? -5.207 -6.73 -4.809 1 88.25 53 ASN B O 1
ATOM 3282 N N . ASP B 1 54 ? -5.336 -5.227 -3.168 1 94.19 54 ASP B N 1
ATOM 3283 C CA . ASP B 1 54 ? -4.199 -4.457 -3.662 1 94.19 54 ASP B CA 1
ATOM 3284 C C . ASP B 1 54 ? -2.877 -5.137 -3.305 1 94.19 54 ASP B C 1
ATOM 3286 O O . ASP B 1 54 ? -2.602 -5.391 -2.131 1 94.19 54 ASP B O 1
ATOM 3290 N N . PRO B 1 55 ? -2.074 -5.383 -4.258 1 95.25 55 PRO B N 1
ATOM 3291 C CA . PRO B 1 55 ? -0.893 -6.203 -3.982 1 95.25 55 PRO B CA 1
ATOM 3292 C C . PRO B 1 55 ? 0.154 -5.469 -3.148 1 95.25 55 PRO B C 1
ATOM 3294 O O . PRO B 1 55 ? 0.867 -6.094 -2.357 1 95.25 55 PRO B O 1
ATOM 3297 N N . PHE B 1 56 ? 0.285 -4.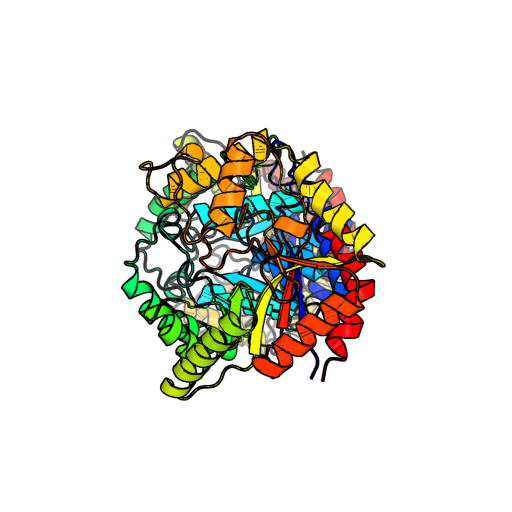125 -3.283 1 97.19 56 PHE B N 1
ATOM 3298 C CA . PHE B 1 56 ? 1.274 -3.398 -2.498 1 97.19 56 PHE B CA 1
ATOM 3299 C C . PHE B 1 56 ? 0.868 -3.342 -1.031 1 97.19 56 PHE B C 1
ATOM 3301 O O . PHE B 1 56 ? 1.716 -3.441 -0.142 1 97.19 56 PHE B O 1
ATOM 3308 N N . ILE B 1 57 ? -0.412 -3.154 -0.814 1 97.69 57 ILE B N 1
ATOM 3309 C CA . ILE B 1 57 ? -0.885 -3.131 0.565 1 97.69 57 ILE B CA 1
ATOM 3310 C C . ILE B 1 57 ? -0.701 -4.508 1.198 1 97.69 57 ILE B C 1
ATOM 3312 O O . ILE B 1 57 ? -0.206 -4.621 2.322 1 97.69 57 ILE B O 1
ATOM 3316 N N . SER B 1 58 ? -1.028 -5.523 0.445 1 97.31 58 SER B N 1
ATOM 3317 C CA . SER B 1 58 ? -0.846 -6.895 0.913 1 97.31 58 SER B CA 1
ATOM 3318 C C . SER B 1 58 ? 0.621 -7.188 1.209 1 97.31 58 SER B C 1
ATOM 3320 O O . SER B 1 58 ? 0.948 -7.758 2.252 1 97.31 58 SER B O 1
ATOM 3322 N N . ALA B 1 59 ? 1.465 -6.828 0.321 1 98.56 59 ALA B N 1
ATOM 3323 C CA . ALA B 1 59 ? 2.9 -7.039 0.486 1 98.56 59 ALA B CA 1
ATOM 3324 C C . ALA B 1 59 ? 3.438 -6.246 1.675 1 98.56 59 ALA B C 1
ATOM 3326 O O . ALA B 1 59 ? 4.234 -6.766 2.465 1 98.56 59 ALA B O 1
ATOM 3327 N N . THR B 1 60 ? 2.996 -4.996 1.796 1 98.75 60 THR B N 1
ATOM 3328 C CA . THR B 1 60 ? 3.479 -4.141 2.873 1 98.75 60 THR B CA 1
ATOM 3329 C C . THR B 1 60 ? 3.07 -4.695 4.234 1 98.75 60 THR B C 1
ATOM 3331 O O . THR B 1 60 ? 3.881 -4.738 5.16 1 98.75 60 THR B O 1
ATOM 3334 N N . TRP B 1 61 ? 1.812 -5.121 4.34 1 98.62 61 TRP B N 1
ATOM 3335 C CA . TRP B 1 61 ? 1.293 -5.727 5.562 1 98.62 61 TRP B CA 1
ATOM 3336 C C . TRP B 1 61 ? 2.162 -6.902 6 1 98.62 61 TRP B C 1
ATOM 3338 O O . TRP B 1 61 ? 2.506 -7.023 7.18 1 98.62 61 TRP B O 1
ATOM 3348 N N . ALA B 1 62 ? 2.566 -7.688 5.039 1 98.62 62 ALA B N 1
ATOM 3349 C CA . ALA B 1 62 ? 3.404 -8.859 5.297 1 98.62 62 ALA B CA 1
ATOM 3350 C C . ALA B 1 62 ? 4.844 -8.445 5.602 1 98.62 62 ALA B C 1
ATOM 3352 O O . ALA B 1 62 ? 5.461 -8.961 6.535 1 98.62 62 ALA B O 1
ATOM 3353 N N . ALA B 1 63 ? 5.387 -7.531 4.84 1 98.75 63 ALA B N 1
ATOM 3354 C CA . ALA B 1 63 ? 6.777 -7.102 4.957 1 98.75 63 ALA B CA 1
ATOM 3355 C C . ALA B 1 63 ? 7.055 -6.52 6.34 1 98.75 63 ALA B C 1
ATOM 3357 O O . ALA B 1 63 ? 8.148 -6.688 6.883 1 98.75 63 ALA B O 1
ATOM 3358 N N . ALA B 1 64 ? 6.074 -5.883 6.902 1 98.5 64 ALA B N 1
ATOM 3359 C CA . ALA B 1 64 ? 6.223 -5.23 8.203 1 98.5 64 ALA B CA 1
ATOM 3360 C C . ALA B 1 64 ? 6.477 -6.254 9.305 1 98.5 64 ALA B C 1
ATOM 3362 O O . ALA B 1 64 ? 6.867 -5.895 10.414 1 98.5 64 ALA B O 1
ATOM 3363 N N . HIS B 1 65 ? 6.309 -7.574 9.016 1 98.44 65 HIS B N 1
ATOM 3364 C CA . HIS B 1 65 ? 6.473 -8.617 10.023 1 98.44 65 HIS B CA 1
ATOM 3365 C C . HIS B 1 65 ? 7.516 -9.641 9.594 1 98.44 65 HIS B C 1
ATOM 3367 O O . HIS B 1 65 ? 7.582 -10.734 10.156 1 98.44 65 HIS B O 1
ATOM 3373 N N . THR B 1 66 ? 8.242 -9.391 8.523 1 98.62 66 THR B N 1
ATOM 3374 C CA . THR B 1 66 ? 9.273 -10.289 8.023 1 98.62 66 THR B CA 1
ATOM 3375 C C . THR B 1 66 ? 10.594 -9.555 7.836 1 98.62 66 THR B C 1
ATOM 3377 O O . THR B 1 66 ? 10.633 -8.32 7.871 1 98.62 66 THR B O 1
ATOM 3380 N N . VAL B 1 67 ? 11.727 -10.312 7.602 1 97.56 67 VAL B N 1
ATOM 3381 C CA . VAL B 1 67 ? 13.016 -9.625 7.59 1 97.56 67 VAL B CA 1
ATOM 3382 C C . VAL B 1 67 ? 13.836 -10.086 6.391 1 97.56 67 VAL B C 1
ATOM 3384 O O . VAL B 1 67 ? 14.797 -9.422 5.992 1 97.56 67 VAL B O 1
ATOM 3387 N N . ARG B 1 68 ? 13.5 -11.234 5.727 1 98 68 ARG B N 1
ATOM 3388 C CA . ARG B 1 68 ? 14.414 -11.773 4.727 1 98 68 ARG B CA 1
ATOM 3389 C C . ARG B 1 68 ? 13.719 -11.938 3.379 1 98 68 ARG B C 1
ATOM 3391 O O . ARG B 1 68 ? 14.289 -11.586 2.34 1 98 68 ARG B O 1
ATOM 3398 N N . MET B 1 69 ? 12.508 -12.477 3.412 1 98.62 69 MET B N 1
ATOM 3399 C CA . MET B 1 69 ? 11.859 -12.852 2.16 1 98.62 69 MET B CA 1
ATOM 3400 C C . MET B 1 69 ? 11.633 -11.633 1.276 1 98.62 69 MET B C 1
ATOM 3402 O O . MET B 1 69 ? 11.383 -10.531 1.78 1 98.62 69 MET B O 1
ATOM 3406 N N . LYS B 1 70 ? 11.719 -11.812 0.031 1 98.75 70 LYS B N 1
ATOM 3407 C CA . LYS B 1 70 ? 11.406 -10.781 -0.958 1 98.75 70 LYS B CA 1
ATOM 3408 C C . LYS B 1 70 ? 9.953 -10.883 -1.415 1 98.75 70 LYS B C 1
ATOM 3410 O O . LYS B 1 70 ? 9.289 -11.891 -1.164 1 98.75 70 LYS B O 1
ATOM 3415 N N . PHE B 1 71 ? 9.5 -9.82 -1.994 1 98.81 71 PHE B N 1
ATOM 3416 C CA . PHE B 1 71 ? 8.109 -9.742 -2.41 1 98.81 71 PHE B CA 1
ATOM 3417 C C . PHE B 1 71 ? 8 -9.5 -3.912 1 98.81 71 PHE B C 1
ATOM 3419 O O . PHE B 1 71 ? 8.367 -8.43 -4.402 1 98.81 71 PHE B O 1
ATOM 3426 N N . LEU B 1 72 ? 7.566 -10.477 -4.656 1 98.75 72 LEU B N 1
ATOM 3427 C CA . LEU B 1 72 ? 7.301 -10.375 -6.09 1 98.75 72 LEU B CA 1
ATOM 3428 C C . LEU B 1 72 ? 5.883 -9.875 -6.344 1 98.75 72 LEU B C 1
ATOM 3430 O O . LEU B 1 72 ? 4.945 -10.672 -6.441 1 98.75 72 LEU B O 1
ATOM 3434 N N . VAL B 1 73 ? 5.77 -8.555 -6.477 1 98 73 VAL B N 1
ATOM 3435 C CA . VAL B 1 73 ? 4.469 -7.898 -6.504 1 98 73 VAL B CA 1
ATOM 3436 C C . VAL B 1 73 ? 3.967 -7.809 -7.945 1 98 73 VAL B C 1
ATOM 3438 O O . VAL B 1 73 ? 4.645 -7.258 -8.812 1 98 73 VAL B O 1
ATOM 3441 N N . ALA B 1 74 ? 2.781 -8.328 -8.195 1 94.75 74 ALA B N 1
ATOM 3442 C CA . ALA B 1 74 ? 2.191 -8.289 -9.531 1 94.75 74 ALA B CA 1
ATOM 3443 C C . ALA B 1 74 ? 1.72 -6.879 -9.875 1 94.75 74 ALA B C 1
ATOM 3445 O O . ALA B 1 74 ? 0.988 -6.25 -9.109 1 94.75 74 ALA B O 1
ATOM 3446 N N . VAL B 1 75 ? 2.17 -6.398 -11.008 1 92.62 75 VAL B N 1
ATOM 3447 C CA . VAL B 1 75 ? 1.829 -5.051 -11.453 1 92.62 75 VAL B CA 1
ATOM 3448 C C . VAL B 1 75 ? 1.458 -5.078 -12.938 1 92.62 75 VAL B C 1
ATOM 3450 O O . VAL B 1 75 ? 2.166 -5.676 -13.75 1 92.62 75 VAL B O 1
ATOM 3453 N N . TYR B 1 76 ? 0.326 -4.469 -13.305 1 87.5 76 TYR B N 1
ATOM 3454 C CA . TYR B 1 76 ? -0.018 -4.211 -14.695 1 87.5 76 TYR B CA 1
ATOM 3455 C C . TYR B 1 76 ? 0.571 -2.887 -15.164 1 87.5 76 TYR B C 1
ATOM 3457 O O . TYR B 1 76 ? 0.282 -1.833 -14.594 1 87.5 76 TYR B O 1
ATOM 3465 N N . ALA B 1 77 ? 1.347 -3.031 -16.203 1 87 77 ALA B N 1
ATOM 3466 C CA . ALA B 1 77 ? 1.929 -1.811 -16.75 1 87 77 ALA B CA 1
ATOM 3467 C C . ALA B 1 77 ? 0.842 -0.83 -17.188 1 87 77 ALA B C 1
ATOM 3469 O O . ALA B 1 77 ? -0.182 -1.233 -17.734 1 87 77 ALA B O 1
ATOM 3470 N N . ASN B 1 78 ? 1 0.403 -16.922 1 82.5 78 ASN B N 1
ATOM 3471 C CA . ASN B 1 78 ? 0.194 1.529 -17.391 1 82.5 78 ASN B CA 1
ATOM 3472 C C . ASN B 1 78 ? -1.105 1.648 -16.594 1 82.5 78 ASN B C 1
ATOM 3474 O O . ASN B 1 78 ? -1.933 2.516 -16.891 1 82.5 78 ASN B O 1
ATOM 3478 N N . MET B 1 79 ? -1.277 0.758 -15.672 1 83.56 79 MET B N 1
ATOM 3479 C CA . MET B 1 79 ? -2.451 0.907 -14.82 1 83.56 79 MET B CA 1
ATOM 3480 C C . MET B 1 79 ? -2.373 2.197 -14.008 1 83.56 79 MET B C 1
ATOM 3482 O O . MET B 1 79 ? -3.398 2.818 -13.727 1 83.56 79 MET B O 1
ATOM 3486 N N . THR B 1 80 ? -1.213 2.574 -13.602 1 86.56 80 THR B N 1
ATOM 3487 C CA . THR B 1 80 ? -0.893 3.85 -12.969 1 86.56 80 THR B CA 1
ATOM 3488 C C . THR B 1 80 ? 0.33 4.484 -13.625 1 86.56 80 THR B C 1
ATOM 3490 O O . THR B 1 80 ? 1.103 3.803 -14.305 1 86.56 80 THR B O 1
ATOM 3493 N N . PRO B 1 81 ? 0.468 5.801 -13.422 1 87.88 81 PRO B N 1
ATOM 3494 C CA . PRO B 1 81 ? 1.679 6.41 -13.977 1 87.88 81 PRO B CA 1
ATOM 3495 C C . PRO B 1 81 ? 2.959 5.789 -13.422 1 87.88 81 PRO B C 1
ATOM 3497 O O . PRO B 1 81 ? 3.01 5.422 -12.242 1 87.88 81 PRO B O 1
ATOM 3500 N N . ALA B 1 82 ? 3.984 5.711 -14.297 1 92.56 82 ALA B N 1
ATOM 3501 C CA . ALA B 1 82 ? 5.262 5.117 -13.914 1 92.56 82 ALA B CA 1
ATOM 3502 C C . ALA B 1 82 ? 5.844 5.805 -12.68 1 92.56 82 ALA B C 1
ATOM 3504 O O . ALA B 1 82 ? 6.457 5.152 -11.836 1 92.56 82 ALA B O 1
ATOM 3505 N N . ARG B 1 83 ? 5.633 7.086 -12.578 1 92.38 83 ARG B N 1
ATOM 3506 C CA . ARG B 1 83 ? 6.156 7.836 -11.438 1 92.38 83 ARG B CA 1
ATOM 3507 C C . ARG B 1 83 ? 5.508 7.379 -10.141 1 92.38 83 ARG B C 1
ATOM 3509 O O . ARG B 1 83 ? 6.184 7.23 -9.117 1 92.38 83 ARG B O 1
ATOM 3516 N N . LEU B 1 84 ? 4.176 7.176 -10.141 1 92.69 84 LEU B N 1
ATOM 3517 C CA . LEU B 1 84 ? 3.48 6.707 -8.953 1 92.69 84 LEU B CA 1
ATOM 3518 C C . LEU B 1 84 ? 3.982 5.328 -8.539 1 92.69 84 LEU B C 1
ATOM 3520 O O . LEU B 1 84 ? 4.16 5.062 -7.344 1 92.69 84 LEU B O 1
ATOM 3524 N N . LEU B 1 85 ? 4.207 4.477 -9.547 1 95.25 85 LEU B N 1
ATOM 3525 C CA . LEU B 1 85 ? 4.746 3.162 -9.219 1 95.25 85 LEU B CA 1
ATOM 3526 C C . LEU B 1 85 ? 6.141 3.281 -8.609 1 95.25 85 LEU B C 1
ATOM 3528 O O . LEU B 1 85 ? 6.473 2.564 -7.664 1 95.25 85 LEU B O 1
ATOM 3532 N N . ALA B 1 86 ? 6.945 4.156 -9.172 1 96.19 86 ALA B N 1
ATOM 3533 C CA . ALA B 1 86 ? 8.289 4.355 -8.648 1 96.19 86 ALA B CA 1
ATOM 3534 C C . ALA B 1 86 ? 8.25 4.852 -7.203 1 96.19 86 ALA B C 1
ATOM 3536 O O . ALA B 1 86 ? 9.039 4.41 -6.363 1 96.19 86 ALA B O 1
ATOM 3537 N N . GLU B 1 87 ? 7.344 5.746 -6.91 1 94.62 87 GLU B N 1
ATOM 3538 C CA . GLU B 1 87 ? 7.188 6.25 -5.547 1 94.62 87 GLU B CA 1
ATOM 3539 C C . GLU B 1 87 ? 6.781 5.129 -4.59 1 94.62 87 GLU B C 1
ATOM 3541 O O . GLU B 1 87 ? 7.293 5.047 -3.473 1 94.62 87 GLU B O 1
ATOM 3546 N N . LYS B 1 88 ? 5.914 4.289 -5.047 1 96.56 88 LYS B N 1
ATOM 3547 C CA . LYS B 1 88 ? 5.52 3.125 -4.258 1 96.56 88 LYS B CA 1
ATOM 3548 C C . LYS B 1 88 ? 6.711 2.207 -3.998 1 96.56 88 LYS B C 1
ATOM 3550 O O . LYS B 1 88 ? 6.945 1.788 -2.861 1 96.56 88 LYS B O 1
ATOM 3555 N N . ALA B 1 89 ? 7.41 1.971 -5.059 1 98.25 89 ALA B N 1
ATOM 3556 C CA . ALA B 1 89 ? 8.555 1.068 -4.98 1 98.25 89 ALA B CA 1
ATOM 3557 C C . ALA B 1 89 ? 9.625 1.615 -4.035 1 98.25 89 ALA B C 1
ATOM 3559 O O . ALA B 1 89 ? 10.156 0.882 -3.201 1 98.25 89 ALA B O 1
ATOM 3560 N N . LEU B 1 90 ? 9.898 2.885 -4.191 1 97.62 90 LEU B N 1
ATOM 3561 C CA . LEU B 1 90 ? 10.914 3.523 -3.357 1 97.62 90 LEU B CA 1
ATOM 3562 C C . LEU B 1 90 ? 10.508 3.498 -1.888 1 97.62 90 LEU B C 1
ATOM 3564 O O . LEU B 1 90 ? 11.328 3.205 -1.016 1 97.62 90 LEU B O 1
ATOM 3568 N N . THR B 1 91 ? 9.25 3.795 -1.615 1 96.94 91 THR B N 1
ATOM 3569 C CA . THR B 1 91 ? 8.766 3.764 -0.241 1 96.94 91 THR B CA 1
ATOM 3570 C C . THR B 1 91 ? 8.859 2.355 0.336 1 96.94 91 THR B C 1
ATOM 3572 O O . THR B 1 91 ? 9.391 2.162 1.432 1 96.94 91 THR B O 1
ATOM 3575 N N . PHE B 1 92 ? 8.359 1.369 -0.413 1 98.44 92 PHE B N 1
ATOM 3576 C CA . PHE B 1 92 ? 8.383 -0.023 0.019 1 98.44 92 PHE B CA 1
ATOM 3577 C C . PHE B 1 92 ? 9.812 -0.473 0.314 1 98.44 92 PHE B C 1
ATOM 3579 O O . PHE B 1 92 ? 10.078 -1.065 1.362 1 98.44 92 PHE B O 1
ATOM 3586 N N . ASP B 1 93 ? 10.742 -0.163 -0.569 1 98.25 93 ASP B N 1
ATOM 3587 C CA . ASP B 1 93 ? 12.125 -0.613 -0.433 1 98.25 93 ASP B CA 1
ATOM 3588 C C . ASP B 1 93 ? 12.828 0.121 0.703 1 98.25 93 ASP B C 1
ATOM 3590 O O . ASP B 1 93 ? 13.664 -0.459 1.399 1 98.25 93 ASP B O 1
ATOM 3594 N N . ALA B 1 94 ? 12.484 1.364 0.854 1 96.62 94 ALA B N 1
ATOM 3595 C CA . ALA B 1 94 ? 13.07 2.102 1.971 1 96.62 94 ALA B CA 1
ATOM 3596 C C . ALA B 1 94 ? 12.672 1.482 3.307 1 96.62 94 ALA B C 1
ATOM 3598 O O . ALA B 1 94 ? 13.469 1.439 4.242 1 96.62 94 ALA B O 1
ATOM 3599 N N . PHE B 1 95 ? 11.461 1.03 3.424 1 97.12 95 PHE B N 1
ATOM 3600 C CA . PHE B 1 95 ? 10.953 0.483 4.676 1 97.12 95 PHE B CA 1
ATOM 3601 C C . PHE B 1 95 ? 11.375 -0.971 4.844 1 97.12 95 PHE B C 1
ATOM 3603 O O . PHE B 1 95 ? 11.703 -1.404 5.949 1 97.12 95 PHE B O 1
ATOM 3610 N N . SER B 1 96 ? 11.398 -1.749 3.754 1 97.31 96 SER B N 1
ATOM 3611 C CA . SER B 1 96 ? 11.617 -3.188 3.854 1 97.31 96 SER B CA 1
ATOM 3612 C C . SER B 1 96 ? 13.102 -3.527 3.695 1 97.31 96 SER B C 1
ATOM 3614 O O . SER B 1 96 ? 13.516 -4.652 3.979 1 97.31 96 SER B O 1
ATOM 3616 N N . GLY B 1 97 ? 13.914 -2.58 3.232 1 96 97 GLY B N 1
ATOM 3617 C CA . GLY B 1 97 ? 15.328 -2.814 3.021 1 96 97 GLY B CA 1
ATOM 3618 C C . GLY B 1 97 ? 15.641 -3.414 1.663 1 96 97 GLY B C 1
ATOM 3619 O O . GLY B 1 97 ? 16.5 -4.289 1.547 1 96 97 GLY B O 1
ATOM 3620 N N . GLY B 1 98 ? 14.898 -2.994 0.647 1 97.69 98 GLY B N 1
ATOM 3621 C CA . GLY B 1 98 ? 15.203 -3.418 -0.71 1 97.69 98 GLY B CA 1
ATOM 3622 C C . GLY B 1 98 ? 14.703 -4.816 -1.024 1 97.69 98 GLY B C 1
ATOM 3623 O O . GLY B 1 98 ? 15.422 -5.613 -1.63 1 97.69 98 GLY B O 1
ATOM 3624 N N . ARG B 1 99 ? 13.484 -5.152 -0.695 1 98.31 99 ARG B N 1
ATOM 3625 C CA . ARG B 1 99 ? 13 -6.523 -0.825 1 98.31 99 ARG B CA 1
ATOM 3626 C C . ARG B 1 99 ? 11.953 -6.633 -1.928 1 98.31 99 ARG B C 1
ATOM 3628 O O . ARG B 1 99 ? 11.32 -7.676 -2.086 1 98.31 99 ARG B O 1
ATOM 3635 N N . LEU B 1 100 ? 11.789 -5.539 -2.76 1 98.69 100 LEU B N 1
ATOM 3636 C CA . LEU B 1 100 ? 10.766 -5.531 -3.799 1 98.69 100 LEU B CA 1
ATOM 3637 C C . LEU B 1 100 ? 11.289 -6.18 -5.078 1 98.69 100 LEU B C 1
ATOM 3639 O O . LEU B 1 100 ? 12.406 -5.906 -5.508 1 98.69 100 LEU B O 1
ATOM 3643 N N . LEU B 1 101 ? 10.555 -7.082 -5.625 1 98.75 101 LEU B N 1
ATOM 3644 C CA . LEU B 1 101 ? 10.539 -7.508 -7.02 1 98.75 101 LEU B CA 1
ATOM 3645 C C . LEU B 1 101 ? 9.188 -7.199 -7.664 1 98.75 101 LEU B C 1
ATOM 3647 O O . LEU B 1 101 ? 8.18 -7.051 -6.965 1 98.75 101 LEU B O 1
ATOM 3651 N N . ILE B 1 102 ? 9.18 -7.051 -8.953 1 98.31 102 ILE B N 1
ATOM 3652 C CA . ILE B 1 102 ? 7.914 -6.793 -9.633 1 98.31 102 ILE B CA 1
ATOM 3653 C C . ILE B 1 102 ? 7.645 -7.895 -10.656 1 98.31 102 ILE B C 1
ATOM 3655 O O . ILE B 1 102 ? 8.531 -8.266 -11.43 1 98.31 102 ILE B O 1
ATOM 3659 N N . ASN B 1 103 ? 6.469 -8.484 -10.539 1 96.88 103 ASN B N 1
ATOM 3660 C CA . ASN B 1 103 ? 5.941 -9.352 -11.586 1 96.88 103 ASN B CA 1
ATOM 3661 C C . ASN B 1 103 ? 5.113 -8.57 -12.602 1 96.88 103 ASN B C 1
ATOM 3663 O O . ASN B 1 103 ? 3.977 -8.188 -12.32 1 96.88 103 ASN B O 1
ATOM 3667 N N . SER B 1 104 ? 5.77 -8.32 -13.727 1 94.12 104 SER B N 1
ATOM 3668 C CA . SER B 1 104 ? 5.078 -7.59 -14.789 1 94.12 104 SER B CA 1
ATOM 3669 C C . SER B 1 104 ? 4.008 -8.453 -15.445 1 94.12 104 SER B C 1
ATOM 3671 O O . SER B 1 104 ? 4.324 -9.43 -16.125 1 94.12 104 SER B O 1
ATOM 3673 N N . VAL B 1 105 ? 2.805 -7.996 -15.211 1 86.12 105 VAL B N 1
ATOM 3674 C CA . VAL B 1 105 ? 1.688 -8.773 -15.742 1 86.12 105 VAL B CA 1
ATOM 3675 C C . VAL B 1 105 ? 1.131 -8.094 -16.984 1 86.12 105 VAL B C 1
ATOM 3677 O O . VAL B 1 105 ? 0.975 -6.871 -17.016 1 86.12 105 VAL B O 1
ATOM 3680 N N . ASN B 1 106 ? 1.114 -8.727 -18.125 1 69.69 106 ASN B N 1
ATOM 3681 C CA . ASN B 1 106 ? 0.593 -8.164 -19.375 1 69.69 106 ASN B CA 1
ATOM 3682 C C . ASN B 1 106 ? -0.796 -8.703 -19.688 1 69.69 106 ASN B C 1
ATOM 3684 O O . ASN B 1 106 ? -1.434 -8.266 -20.656 1 69.69 106 ASN B O 1
ATOM 3688 N N . GLY B 1 107 ? -1.513 -8.969 -18.484 1 57.16 107 GLY B N 1
ATOM 3689 C CA . GLY B 1 107 ? -2.83 -9.578 -18.422 1 57.16 107 GLY B CA 1
ATOM 3690 C C . GLY B 1 107 ? -3.344 -10.055 -19.766 1 57.16 107 GLY B C 1
ATOM 3691 O O . GLY B 1 107 ? -2.834 -9.648 -20.812 1 57.16 107 GLY B O 1
ATOM 3692 N N . ARG B 1 108 ? -3.902 -11.164 -19.75 1 51 108 ARG B N 1
ATOM 3693 C CA . ARG B 1 108 ? -4.84 -11.625 -20.781 1 51 108 ARG B CA 1
ATOM 3694 C C . ARG B 1 108 ? -5.738 -10.484 -21.234 1 51 108 ARG B C 1
ATOM 3696 O O . ARG B 1 108 ? -5.527 -9.328 -20.875 1 51 108 ARG B O 1
ATOM 3703 N N . GLU B 1 109 ? -7.039 -10.797 -21.281 1 52.06 109 GLU B N 1
ATOM 3704 C CA . GLU B 1 109 ? -8.227 -10.031 -21.656 1 52.06 109 GLU B CA 1
ATOM 3705 C C . GLU B 1 109 ? -8.328 -8.742 -20.859 1 52.06 109 GLU B C 1
ATOM 3707 O O . GLU B 1 109 ? -7.539 -8.516 -19.938 1 52.06 109 GLU B O 1
ATOM 3712 N N . ASN B 1 110 ? -9.469 -7.883 -20.906 1 56.5 110 ASN B N 1
ATOM 3713 C CA . ASN B 1 110 ? -10.039 -6.547 -20.781 1 56.5 110 ASN B CA 1
ATOM 3714 C C . ASN B 1 110 ? -10.07 -6.086 -19.328 1 56.5 110 ASN B C 1
ATOM 3716 O O . ASN B 1 110 ? -10.945 -5.309 -18.922 1 56.5 110 ASN B O 1
ATOM 3720 N N . ILE B 1 111 ? -8.977 -6.539 -18.5 1 61.56 111 ILE B N 1
ATOM 3721 C CA . ILE B 1 111 ? -9.125 -6.086 -17.125 1 61.56 111 ILE B CA 1
ATOM 3722 C C . ILE B 1 111 ? -8.938 -4.57 -17.062 1 61.56 111 ILE B C 1
ATOM 3724 O O . ILE B 1 111 ? -9.602 -3.893 -16.266 1 61.56 111 ILE B O 1
ATOM 3728 N N . LEU B 1 112 ? -8.039 -4.164 -17.875 1 64.19 112 LEU B N 1
ATOM 3729 C CA . LEU B 1 112 ? -7.762 -2.732 -17.859 1 64.19 112 LEU B CA 1
ATOM 3730 C C . LEU B 1 112 ? -9.008 -1.934 -18.234 1 64.19 112 LEU B C 1
ATOM 3732 O O . LEU B 1 112 ? -9.141 -0.766 -17.859 1 64.19 112 LEU B O 1
ATOM 3736 N N . THR B 1 113 ? -9.828 -2.783 -18.875 1 67.62 113 THR B N 1
ATOM 3737 C CA . THR B 1 113 ? -11.062 -2.1 -19.266 1 67.62 113 THR B CA 1
ATOM 3738 C C . THR B 1 113 ? -11.898 -1.748 -18.047 1 67.62 113 THR B C 1
ATOM 3740 O O . THR B 1 113 ? -12.617 -0.748 -18.047 1 67.62 113 THR B O 1
ATOM 3743 N N . LYS B 1 114 ? -11.664 -2.566 -17.047 1 71.62 114 LYS B N 1
ATOM 3744 C CA . LYS B 1 114 ? -12.383 -2.322 -15.805 1 71.62 114 LYS B CA 1
ATOM 3745 C C . LYS B 1 114 ? -11.906 -1.038 -15.133 1 71.62 114 LYS B C 1
ATOM 3747 O O . LYS B 1 114 ? -12.602 -0.483 -14.281 1 71.62 114 LYS B O 1
ATOM 3752 N N . TYR B 1 115 ? -10.766 -0.656 -15.602 1 71.56 115 TYR B N 1
ATOM 3753 C CA . TYR B 1 115 ? -10.18 0.533 -14.992 1 71.56 115 TYR B CA 1
ATOM 3754 C C . TYR B 1 115 ? -10.141 1.689 -15.984 1 71.56 115 TYR B C 1
ATOM 3756 O O . TYR B 1 115 ? -9.375 2.639 -15.812 1 71.56 115 TYR B O 1
ATOM 3764 N N . ASP B 1 116 ? -10.883 1.538 -17.047 1 65.31 116 ASP B N 1
ATOM 3765 C CA . ASP B 1 116 ? -11.086 2.529 -18.094 1 65.31 116 ASP B CA 1
ATOM 3766 C C . ASP B 1 116 ? -9.812 2.738 -18.906 1 65.31 116 ASP B C 1
ATOM 3768 O O . ASP B 1 116 ? -9.539 3.85 -19.359 1 65.31 116 ASP B O 1
ATOM 3772 N N . MET B 1 117 ? -9.055 1.735 -18.875 1 67.81 117 MET B N 1
ATOM 3773 C CA . MET B 1 117 ? -7.816 1.805 -19.641 1 67.81 117 MET B CA 1
ATOM 3774 C C . MET B 1 117 ? -7.918 0.949 -20.906 1 67.81 117 MET B C 1
ATOM 3776 O O . MET B 1 117 ? -7.602 -0.243 -20.875 1 67.81 117 MET B O 1
ATOM 3780 N N . ASN B 1 118 ? -8.445 1.524 -21.844 1 63.19 118 ASN B N 1
ATOM 3781 C CA . ASN B 1 118 ? -8.703 0.816 -23.094 1 63.19 118 ASN B CA 1
ATOM 3782 C C . ASN B 1 118 ? -7.539 0.958 -24.062 1 63.19 118 ASN B C 1
ATOM 3784 O O . ASN B 1 118 ? -7.324 2.033 -24.641 1 63.19 118 ASN B O 1
ATOM 3788 N N . VAL B 1 119 ? -6.562 0.146 -23.906 1 62.09 119 VAL B N 1
ATOM 3789 C CA . VAL B 1 119 ? -5.461 0.151 -24.859 1 62.09 119 VAL B CA 1
ATOM 3790 C C . VAL B 1 119 ? -5.508 -1.118 -25.703 1 62.09 119 VAL B C 1
ATOM 3792 O O . VAL B 1 119 ? -5.641 -2.223 -25.172 1 62.09 119 VAL B O 1
ATOM 3795 N N . PRO B 1 120 ? -5.453 -0.931 -27.078 1 61.91 120 PRO B N 1
ATOM 3796 C CA . PRO B 1 120 ? -5.391 -2.125 -27.922 1 61.91 120 PRO B CA 1
ATOM 3797 C C . PRO B 1 120 ? -4.223 -3.041 -27.562 1 61.91 120 PRO B C 1
ATOM 3799 O O . PRO B 1 120 ? -3.18 -2.568 -27.109 1 61.91 120 PRO B O 1
ATOM 3802 N N . HIS B 1 121 ? -4.324 -4.34 -27.812 1 59.81 121 HIS B N 1
ATOM 3803 C CA . HIS B 1 121 ? -3.428 -5.414 -27.391 1 59.81 121 HIS B CA 1
ATOM 3804 C C . HIS B 1 121 ? -1.99 -5.125 -27.812 1 59.81 121 HIS B C 1
ATOM 3806 O O . HIS B 1 121 ? -1.073 -5.211 -27 1 59.81 121 HIS B O 1
ATOM 3812 N N . ASP B 1 122 ? -1.824 -4.785 -29.109 1 59.06 122 ASP B N 1
ATOM 3813 C CA . ASP B 1 122 ? -0.466 -4.648 -29.625 1 59.06 122 ASP B CA 1
ATOM 3814 C C . ASP B 1 122 ? 0.192 -3.373 -29.109 1 59.06 122 ASP B C 1
ATOM 3816 O O . ASP B 1 122 ? 1.417 -3.307 -28.984 1 59.06 122 ASP B O 1
ATOM 3820 N N . ASP B 1 123 ? -0.631 -2.441 -28.781 1 69.81 123 ASP B N 1
ATOM 3821 C CA . ASP B 1 123 ? -0.09 -1.175 -28.297 1 69.81 123 ASP B CA 1
ATOM 3822 C C . ASP B 1 123 ? 0.369 -1.293 -26.844 1 69.81 123 ASP B C 1
ATOM 3824 O O . ASP B 1 123 ? 1.169 -0.481 -26.375 1 69.81 123 ASP B O 1
ATOM 3828 N N . ARG B 1 124 ? 0.016 -2.465 -26.344 1 72.06 124 ARG B N 1
ATOM 3829 C CA . ARG B 1 124 ? 0.31 -2.645 -24.938 1 72.06 124 ARG B CA 1
ATOM 3830 C C . ARG B 1 124 ? 1.796 -2.91 -24.703 1 72.06 124 ARG B C 1
ATOM 3832 O O . ARG B 1 124 ? 2.375 -2.443 -23.734 1 72.06 124 ARG B O 1
ATOM 3839 N N . TYR B 1 125 ? 2.408 -3.605 -25.703 1 73.06 125 TYR B N 1
ATOM 3840 C CA . TYR B 1 125 ? 3.812 -3.961 -25.516 1 73.06 125 TYR B CA 1
ATOM 3841 C C . TYR B 1 125 ? 4.707 -2.74 -25.688 1 73.06 125 TYR B C 1
ATOM 3843 O O . TYR B 1 125 ? 5.648 -2.541 -24.922 1 73.06 125 TYR B O 1
ATOM 3851 N N . GLU B 1 126 ? 4.359 -1.967 -26.703 1 73.44 126 GLU B N 1
ATOM 3852 C CA . GLU B 1 126 ? 5.145 -0.751 -26.875 1 73.44 126 GLU B CA 1
ATOM 3853 C C . GLU B 1 126 ? 4.984 0.192 -25.688 1 73.44 126 GLU B C 1
ATOM 3855 O O . GLU B 1 126 ? 5.969 0.741 -25.188 1 73.44 126 GLU B O 1
ATOM 3860 N N . LEU B 1 127 ? 3.805 0.26 -25.25 1 77.44 127 LEU B N 1
ATOM 3861 C CA . LEU B 1 127 ? 3.525 1.114 -24.109 1 77.44 127 LEU B CA 1
ATOM 3862 C C . LEU B 1 127 ? 4.16 0.546 -22.844 1 77.44 127 LEU B C 1
ATOM 3864 O O . LEU B 1 127 ? 4.652 1.298 -22 1 77.44 127 LEU B O 1
ATOM 3868 N N . GLY B 1 128 ? 4.23 -0.701 -22.859 1 85.19 128 GLY B N 1
ATOM 3869 C CA . GLY B 1 128 ? 4.855 -1.352 -21.719 1 85.19 128 GLY B CA 1
ATOM 3870 C C . GLY B 1 128 ? 6.359 -1.142 -21.656 1 85.19 128 GLY B C 1
ATOM 3871 O O . GLY B 1 128 ? 6.918 -0.918 -20.578 1 85.19 128 GLY B O 1
ATOM 3872 N N . GLU B 1 129 ? 6.98 -1.188 -22.828 1 91.12 129 GLU B N 1
ATOM 3873 C CA . GLU B 1 129 ? 8.422 -0.971 -22.891 1 91.12 129 GLU B CA 1
ATOM 3874 C C . GLU B 1 129 ? 8.797 0.409 -22.359 1 91.12 129 GLU B C 1
ATOM 3876 O O . GLU B 1 129 ? 9.688 0.535 -21.516 1 91.12 129 GLU B O 1
ATOM 3881 N N . GLN B 1 130 ? 8.133 1.37 -22.859 1 93 130 GLN B N 1
ATOM 3882 C CA . GLN B 1 130 ? 8.398 2.73 -22.406 1 93 130 GLN B CA 1
ATOM 3883 C C . GLN B 1 130 ? 8.07 2.895 -20.938 1 93 130 GLN B C 1
ATOM 3885 O O . GLN B 1 130 ? 8.789 3.574 -20.203 1 93 130 GLN B O 1
ATOM 3890 N N . TYR B 1 131 ? 7.012 2.303 -20.516 1 93 131 TYR B N 1
ATOM 3891 C CA . TYR B 1 131 ? 6.559 2.373 -19.141 1 93 131 TYR B CA 1
ATOM 3892 C C . TYR B 1 131 ? 7.637 1.871 -18.188 1 93 131 TYR B C 1
ATOM 3894 O O . TYR B 1 131 ? 7.984 2.553 -17.219 1 93 131 TYR B O 1
ATOM 3902 N N . TRP B 1 132 ? 8.203 0.764 -18.453 1 96.38 132 TRP B N 1
ATOM 3903 C CA . TRP B 1 132 ? 9.18 0.151 -17.562 1 96.38 132 TRP B CA 1
ATOM 3904 C C . TRP B 1 132 ? 10.508 0.894 -17.625 1 96.38 132 TRP B C 1
ATOM 3906 O O . TRP B 1 132 ? 11.219 0.991 -16.625 1 96.38 132 TRP B O 1
ATOM 3916 N N . ALA B 1 133 ? 10.82 1.417 -18.812 1 96.88 133 ALA B N 1
ATOM 3917 C CA . ALA B 1 133 ? 12 2.271 -18.906 1 96.88 133 ALA B CA 1
ATOM 3918 C C . ALA B 1 133 ? 11.859 3.504 -18.016 1 96.88 133 ALA B C 1
ATOM 3920 O O . ALA B 1 133 ? 12.797 3.875 -17.312 1 96.88 133 ALA B O 1
ATOM 3921 N N . ASP B 1 134 ? 10.68 4.133 -18.094 1 95.81 134 ASP B N 1
ATOM 3922 C CA . ASP B 1 134 ? 10.406 5.297 -17.25 1 95.81 134 ASP B CA 1
ATOM 3923 C C . ASP B 1 134 ? 10.453 4.93 -15.773 1 95.81 134 ASP B C 1
ATOM 3925 O O . ASP B 1 134 ? 11.047 5.652 -14.969 1 95.81 134 ASP B O 1
ATOM 3929 N N . PHE B 1 135 ? 9.836 3.83 -15.422 1 97.19 135 PHE B N 1
ATOM 3930 C CA . PHE B 1 135 ? 9.852 3.355 -14.039 1 97.19 135 PHE B CA 1
ATOM 3931 C C . PHE B 1 135 ? 11.281 3.207 -13.539 1 97.19 135 PHE B C 1
ATOM 3933 O O . PHE B 1 135 ? 11.633 3.738 -12.477 1 97.19 135 PHE B O 1
ATOM 3940 N N . ARG B 1 136 ? 12.133 2.492 -14.297 1 98 136 ARG B N 1
ATOM 3941 C CA . ARG B 1 136 ? 13.516 2.242 -13.891 1 98 136 ARG B CA 1
ATOM 3942 C C . ARG B 1 136 ? 14.281 3.551 -13.734 1 98 136 ARG B C 1
ATOM 3944 O O . ARG B 1 136 ? 15.055 3.713 -12.781 1 98 136 ARG B O 1
ATOM 3951 N N . ARG B 1 137 ? 14.055 4.422 -14.656 1 97.5 137 ARG B N 1
ATOM 3952 C CA . ARG B 1 137 ? 14.742 5.711 -14.602 1 97.5 137 ARG B CA 1
ATOM 3953 C C . ARG B 1 137 ? 14.352 6.484 -13.352 1 97.5 137 ARG B C 1
ATOM 3955 O O . ARG B 1 137 ? 15.219 6.961 -12.617 1 97.5 137 ARG B O 1
ATOM 3962 N N . ILE B 1 138 ? 13.07 6.629 -13.102 1 96.31 138 ILE B N 1
ATOM 3963 C CA . ILE B 1 138 ? 12.586 7.418 -11.969 1 96.31 138 ILE B CA 1
ATOM 3964 C C . ILE B 1 138 ? 13.008 6.754 -10.664 1 96.31 138 ILE B C 1
ATOM 3966 O O . ILE B 1 138 ? 13.43 7.43 -9.719 1 96.31 138 ILE B O 1
ATOM 3970 N N . TYR B 1 139 ? 12.875 5.434 -10.602 1 98 139 TYR B N 1
ATOM 3971 C CA . TYR B 1 139 ? 13.312 4.703 -9.422 1 98 139 TYR B CA 1
ATOM 3972 C C . TYR B 1 139 ? 14.789 4.973 -9.133 1 98 139 TYR B C 1
ATOM 3974 O O . TYR B 1 139 ? 15.164 5.223 -7.984 1 98 139 TYR B O 1
ATOM 3982 N N . ALA B 1 140 ? 15.617 4.902 -10.148 1 97.69 140 ALA B N 1
ATOM 3983 C CA . ALA B 1 140 ? 17.047 5.121 -9.992 1 97.69 140 ALA B CA 1
ATOM 3984 C C . ALA B 1 140 ? 17.344 6.559 -9.57 1 97.69 140 ALA B C 1
ATOM 3986 O O . ALA B 1 140 ? 18.266 6.805 -8.789 1 97.69 140 ALA B O 1
ATOM 3987 N N . GLU B 1 141 ? 16.578 7.484 -10.07 1 96.25 141 GLU B N 1
ATOM 3988 C CA . GLU B 1 141 ? 16.781 8.898 -9.766 1 96.25 141 GLU B CA 1
ATOM 3989 C C . GLU B 1 141 ? 16.328 9.227 -8.344 1 96.25 141 GLU B C 1
ATOM 3991 O O . GLU B 1 141 ? 16.859 10.156 -7.723 1 96.25 141 GLU B O 1
ATOM 3996 N N . GLY B 1 142 ? 15.414 8.461 -7.836 1 95.44 142 GLY B N 1
ATOM 3997 C CA . GLY B 1 142 ? 14.789 8.812 -6.57 1 95.44 142 GLY B CA 1
ATOM 3998 C C . GLY B 1 142 ? 13.695 9.859 -6.707 1 95.44 142 GLY B C 1
ATOM 3999 O O . GLY B 1 142 ? 13.461 10.367 -7.801 1 95.44 142 GLY B O 1
ATOM 4000 N N . THR B 1 143 ? 12.961 10.039 -5.648 1 91.06 143 THR B N 1
ATOM 4001 C CA . THR B 1 143 ? 11.891 11.039 -5.645 1 91.06 143 THR B CA 1
ATOM 4002 C C . THR B 1 143 ? 12.062 12.008 -4.484 1 91.06 143 THR B C 1
ATOM 4004 O O . THR B 1 143 ? 12.68 11.672 -3.471 1 91.06 143 THR B O 1
ATOM 4007 N N . GLU B 1 144 ? 11.539 13.188 -4.641 1 88.38 144 GLU B N 1
ATOM 4008 C CA . GLU B 1 144 ? 11.641 14.234 -3.623 1 88.38 144 GLU B CA 1
ATOM 4009 C C . GLU B 1 144 ? 10.281 14.859 -3.34 1 88.38 144 GLU B C 1
ATOM 4011 O O . GLU B 1 144 ? 9.398 14.867 -4.207 1 88.38 144 GLU B O 1
ATOM 4016 N N . SER B 1 145 ? 10.211 15.312 -2.078 1 83.19 145 SER B N 1
ATOM 4017 C CA . SER B 1 145 ? 8.984 16.016 -1.708 1 83.19 145 SER B CA 1
ATOM 4018 C C . SER B 1 145 ? 8.883 17.359 -2.406 1 83.19 145 SER B C 1
ATOM 4020 O O . SER B 1 145 ? 9.883 17.891 -2.904 1 83.19 145 SER B O 1
ATOM 4022 N N . ASN B 1 146 ? 7.613 17.766 -2.449 1 71.88 146 ASN B N 1
ATOM 4023 C CA . ASN B 1 146 ? 7.375 19.078 -3.018 1 71.88 146 ASN B CA 1
ATOM 4024 C C . ASN B 1 146 ? 7.32 20.156 -1.936 1 71.88 146 ASN B C 1
ATOM 4026 O O . ASN B 1 146 ? 6.922 21.297 -2.201 1 71.88 146 ASN B O 1
ATOM 4030 N N . PHE B 1 147 ? 7.727 19.797 -0.725 1 72.38 147 PHE B N 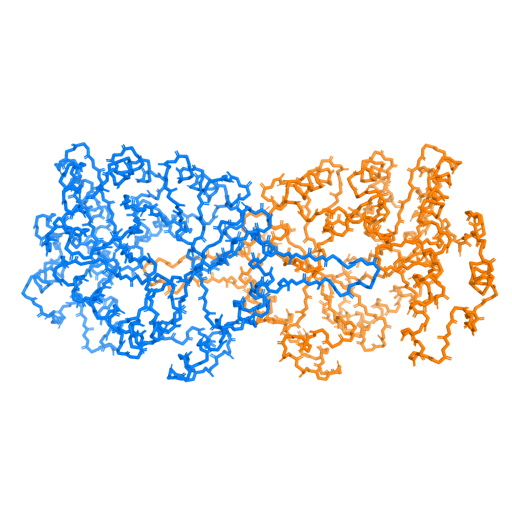1
ATOM 4031 C CA . PHE B 1 147 ? 7.703 20.781 0.346 1 72.38 147 PHE B CA 1
ATOM 4032 C C . PHE B 1 147 ? 8.992 21.594 0.367 1 72.38 147 PHE B C 1
ATOM 4034 O O . PHE B 1 147 ? 10.078 21.047 0.546 1 72.38 147 PHE B O 1
ATOM 4041 N N . PRO B 1 148 ? 8.859 22.844 0.213 1 69.56 148 PRO B N 1
ATOM 4042 C CA . PRO B 1 148 ? 10.062 23.656 0.025 1 69.56 148 PRO B CA 1
ATOM 4043 C C . PRO B 1 148 ? 10.961 23.672 1.26 1 69.56 148 PRO B C 1
ATOM 4045 O O . PRO B 1 148 ? 12.188 23.781 1.138 1 69.56 148 PRO B O 1
ATOM 4048 N N . ASN B 1 149 ? 10.352 23.547 2.41 1 75.19 149 ASN B N 1
ATOM 4049 C CA . ASN B 1 149 ? 11.156 23.703 3.621 1 75.19 149 ASN B CA 1
ATOM 4050 C C . ASN B 1 149 ? 11.672 22.375 4.133 1 75.19 149 ASN B C 1
ATOM 4052 O O . ASN B 1 149 ? 12.516 22.328 5.023 1 75.19 149 ASN B O 1
ATOM 4056 N N . THR B 1 150 ? 11.141 21.281 3.58 1 77.88 150 THR B N 1
ATOM 4057 C CA . THR B 1 150 ? 11.555 19.938 3.963 1 77.88 150 THR B CA 1
ATOM 4058 C C . THR B 1 150 ? 11.75 19.062 2.73 1 77.88 150 THR B C 1
ATOM 4060 O O . THR B 1 150 ? 10.922 18.203 2.441 1 77.88 150 THR B O 1
ATOM 4063 N N . PRO B 1 151 ? 12.906 19.281 2.107 1 81.44 151 PRO B N 1
ATOM 4064 C CA . PRO B 1 151 ? 13.164 18.531 0.869 1 81.44 151 PRO B CA 1
ATOM 4065 C C . PRO B 1 151 ? 13.469 17.062 1.115 1 81.44 151 PRO B C 1
ATOM 4067 O O . PRO B 1 151 ? 14.547 16.578 0.764 1 81.44 151 PRO B O 1
ATOM 4070 N N . LEU B 1 152 ? 12.492 16.422 1.709 1 89 152 LEU B N 1
ATOM 4071 C CA . LEU B 1 152 ? 12.602 14.984 1.951 1 89 152 LEU B CA 1
ATOM 4072 C C . LEU B 1 152 ? 12.758 14.219 0.639 1 89 152 LEU B C 1
ATOM 4074 O O . LEU B 1 152 ? 12.07 14.516 -0.34 1 89 152 LEU B O 1
ATOM 4078 N N . ARG B 1 153 ? 13.68 13.359 0.663 1 91.62 153 ARG B N 1
ATOM 4079 C CA . ARG B 1 153 ? 13.93 12.539 -0.52 1 91.62 153 ARG B CA 1
ATOM 4080 C C . ARG B 1 153 ? 13.984 11.055 -0.158 1 91.62 153 ARG B C 1
ATOM 4082 O O . ARG B 1 153 ? 14.375 10.695 0.957 1 91.62 153 ARG B O 1
ATOM 4089 N N . ILE B 1 154 ? 13.508 10.242 -1.072 1 95.12 154 ILE B N 1
ATOM 4090 C CA . ILE B 1 154 ? 13.672 8.797 -0.966 1 95.12 154 ILE B CA 1
ATOM 4091 C C . ILE B 1 154 ? 14.477 8.281 -2.156 1 95.12 154 ILE B C 1
ATOM 4093 O O . ILE B 1 154 ? 14.086 8.477 -3.311 1 95.12 154 ILE B O 1
ATOM 4097 N N . ASP B 1 155 ? 15.594 7.703 -1.856 1 95.5 155 ASP B N 1
ATOM 4098 C CA . ASP B 1 155 ? 16.453 7.117 -2.873 1 95.5 155 ASP B CA 1
ATOM 4099 C C . ASP B 1 155 ? 16.406 5.59 -2.828 1 95.5 155 ASP B C 1
ATOM 4101 O O . ASP B 1 155 ? 16.047 5.008 -1.802 1 95.5 155 ASP B O 1
ATOM 4105 N N . ALA B 1 156 ? 16.703 5.051 -3.979 1 95.25 156 ALA B N 1
ATOM 4106 C CA . ALA B 1 156 ? 16.844 3.6 -4 1 95.25 156 ALA B CA 1
ATOM 4107 C C . ALA B 1 156 ? 17.938 3.146 -3.039 1 95.25 156 ALA B C 1
ATOM 4109 O O . ALA B 1 156 ? 18.969 3.814 -2.9 1 95.25 156 ALA B O 1
ATOM 4110 N N . PRO B 1 157 ? 17.703 2.016 -2.369 1 93.31 157 PRO B N 1
ATOM 4111 C CA . PRO B 1 157 ? 18.828 1.457 -1.614 1 93.31 157 PRO B CA 1
ATOM 4112 C C . PRO B 1 157 ? 20.078 1.269 -2.471 1 93.31 157 PRO B C 1
ATOM 4114 O O . PRO B 1 157 ? 19.969 0.978 -3.664 1 93.31 157 PRO B O 1
ATOM 4117 N N . ALA B 1 158 ? 21.172 1.505 -1.845 1 89.5 158 ALA B N 1
ATOM 4118 C CA . ALA B 1 158 ? 22.453 1.479 -2.555 1 89.5 158 ALA B CA 1
ATOM 4119 C C . ALA B 1 158 ? 22.609 0.181 -3.338 1 89.5 158 ALA B C 1
ATOM 4121 O O . ALA B 1 158 ? 22.516 -0.91 -2.773 1 89.5 158 ALA B O 1
ATOM 4122 N N . GLY B 1 159 ? 22.828 0.319 -4.613 1 89.69 159 GLY B N 1
ATOM 4123 C CA . GLY B 1 159 ? 23.125 -0.819 -5.473 1 89.69 159 GLY B CA 1
ATOM 4124 C C . GLY B 1 159 ? 21.906 -1.677 -5.762 1 89.69 159 GLY B C 1
ATOM 4125 O O . GLY B 1 159 ? 22.031 -2.789 -6.277 1 89.69 159 GLY B O 1
ATOM 4126 N N . HIS B 1 160 ? 20.812 -1.128 -5.359 1 90.81 160 HIS B N 1
ATOM 4127 C CA . HIS B 1 160 ? 19.609 -1.935 -5.531 1 90.81 160 HIS B CA 1
ATOM 4128 C C . HIS B 1 160 ? 18.797 -1.451 -6.723 1 90.81 160 HIS B C 1
ATOM 4130 O O . HIS B 1 160 ? 18.688 -0.247 -6.969 1 90.81 160 HIS B O 1
ATOM 4136 N N . GLN B 1 161 ? 18.328 -2.395 -7.512 1 95.81 161 GLN B N 1
ATOM 4137 C CA . GLN B 1 161 ? 17.297 -2.197 -8.523 1 95.81 161 GLN B CA 1
ATOM 4138 C C . GLN B 1 161 ? 16.141 -3.166 -8.32 1 95.81 161 GLN B C 1
ATOM 4140 O O . GLN B 1 161 ? 16.281 -4.199 -7.668 1 95.81 161 GLN B O 1
ATOM 4145 N N . VAL B 1 162 ? 15.031 -2.793 -8.805 1 98.56 162 VAL B N 1
ATOM 4146 C CA . VAL B 1 162 ? 13.875 -3.674 -8.688 1 98.56 162 VAL B CA 1
ATOM 4147 C C . VAL B 1 162 ? 13.836 -4.633 -9.875 1 98.56 162 VAL B C 1
ATOM 4149 O O . VAL B 1 162 ? 13.523 -4.227 -11 1 98.56 162 VAL B O 1
ATOM 4152 N N . PRO B 1 163 ? 14.164 -5.887 -9.656 1 98.44 163 PRO B N 1
ATOM 4153 C CA . PRO B 1 163 ? 14.086 -6.824 -10.781 1 98.44 163 PRO B CA 1
ATOM 4154 C C . PRO B 1 163 ? 12.672 -6.953 -11.344 1 98.44 163 PRO B C 1
ATOM 4156 O O . PRO B 1 163 ? 11.703 -6.969 -10.586 1 98.44 163 PRO B O 1
ATOM 4159 N N . LEU B 1 164 ? 12.617 -6.992 -12.656 1 98.31 164 LEU B N 1
ATOM 4160 C CA . LEU B 1 164 ? 11.344 -7.199 -13.344 1 98.31 164 LEU B CA 1
ATOM 4161 C C . LEU B 1 164 ? 11.227 -8.641 -13.836 1 98.31 164 LEU B C 1
ATOM 4163 O O . LEU B 1 164 ? 12.023 -9.086 -14.664 1 98.31 164 LEU B O 1
ATOM 4167 N N . TRP B 1 165 ? 10.242 -9.312 -13.273 1 98.25 165 TRP B N 1
ATOM 4168 C CA . TRP B 1 165 ? 9.914 -10.68 -13.672 1 98.25 165 TRP B CA 1
ATOM 4169 C C . TRP B 1 165 ? 8.68 -10.703 -14.562 1 98.25 165 TRP B C 1
ATOM 4171 O O . TRP B 1 165 ? 7.891 -9.75 -14.57 1 98.25 165 TRP B O 1
ATOM 4181 N N . GLY B 1 166 ? 8.547 -11.703 -15.32 1 95.69 166 GLY B N 1
ATOM 4182 C CA . GLY B 1 166 ? 7.328 -11.844 -16.109 1 95.69 166 GLY B CA 1
ATOM 4183 C C . GLY B 1 166 ? 7.387 -12.977 -17.109 1 95.69 166 GLY B C 1
ATOM 4184 O O . GLY B 1 166 ? 8.375 -13.711 -17.156 1 95.69 166 GLY B O 1
ATOM 4185 N N . THR B 1 167 ? 6.285 -13.039 -17.766 1 91.25 167 THR B N 1
ATOM 4186 C CA . THR B 1 167 ? 6.164 -14.062 -18.797 1 91.25 167 THR B CA 1
ATOM 4187 C C . THR B 1 167 ? 6.051 -13.422 -20.188 1 91.25 167 THR B C 1
ATOM 4189 O O . THR B 1 167 ? 6.074 -12.195 -20.312 1 91.25 167 THR B O 1
ATOM 4192 N N . GLY B 1 168 ? 6.031 -14.203 -21.266 1 86.69 168 GLY B N 1
ATOM 4193 C CA . GLY B 1 168 ? 5.801 -13.883 -22.656 1 86.69 168 GLY B CA 1
ATOM 4194 C C . GLY B 1 168 ? 5.82 -15.102 -23.562 1 86.69 168 GLY B C 1
ATOM 4195 O O . GLY B 1 168 ? 6.887 -15.562 -23.969 1 86.69 168 GLY B O 1
ATOM 4196 N N . ASP B 1 169 ? 4.609 -15.492 -23.891 1 82.06 169 ASP B N 1
ATOM 4197 C CA . ASP B 1 169 ? 4.559 -16.75 -24.625 1 82.06 169 ASP B CA 1
ATOM 4198 C C . ASP B 1 169 ? 4.344 -16.516 -26.109 1 82.06 169 ASP B C 1
ATOM 4200 O O . ASP B 1 169 ? 4.887 -17.25 -26.953 1 82.06 169 ASP B O 1
ATOM 4204 N N . SER B 1 170 ? 3.545 -15.516 -26.469 1 82.5 170 SER B N 1
ATOM 4205 C CA . SER B 1 170 ? 3.381 -15.172 -27.875 1 82.5 170 SER B CA 1
ATOM 4206 C C . SER B 1 170 ? 4.668 -14.602 -28.453 1 82.5 170 SER B C 1
ATOM 4208 O O . SER B 1 170 ? 5.551 -14.156 -27.719 1 82.5 170 SER B O 1
ATOM 4210 N N . PRO B 1 171 ? 4.781 -14.695 -29.766 1 87.38 171 PRO B N 1
ATOM 4211 C CA . PRO B 1 171 ? 5.98 -14.102 -30.359 1 87.38 171 PRO B CA 1
ATOM 4212 C C . PRO B 1 171 ? 6.203 -12.656 -29.922 1 87.38 171 PRO B C 1
ATOM 4214 O O . PRO B 1 171 ? 7.324 -12.273 -29.578 1 87.38 171 PRO B O 1
ATOM 4217 N N . ALA B 1 172 ? 5.16 -11.93 -29.891 1 86.25 172 ALA B N 1
ATOM 4218 C CA . ALA B 1 172 ? 5.262 -10.547 -29.438 1 86.25 172 ALA B CA 1
ATOM 4219 C C . ALA B 1 172 ? 5.637 -10.469 -27.969 1 86.25 172 ALA B C 1
ATOM 4221 O O . ALA B 1 172 ? 6.426 -9.617 -27.562 1 86.25 172 ALA B O 1
ATOM 4222 N N . GLY B 1 173 ? 5.043 -11.352 -27.203 1 89.38 173 GLY B N 1
ATOM 4223 C CA . GLY B 1 173 ? 5.355 -11.414 -25.781 1 89.38 173 GLY B CA 1
ATOM 4224 C C . GLY B 1 173 ? 6.797 -11.789 -25.5 1 89.38 173 GLY B C 1
ATOM 4225 O O . GLY B 1 173 ? 7.434 -11.211 -24.609 1 89.38 173 GLY B O 1
ATOM 4226 N N . LEU B 1 174 ? 7.223 -12.711 -26.297 1 92 174 LEU B N 1
ATOM 4227 C CA . LEU B 1 174 ? 8.602 -13.156 -26.156 1 92 174 LEU B CA 1
ATOM 4228 C C . LEU B 1 174 ? 9.578 -12.031 -26.5 1 92 174 LEU B C 1
ATOM 4230 O O . LEU B 1 174 ? 10.547 -11.797 -25.781 1 92 174 LEU B O 1
ATOM 4234 N N . ALA B 1 175 ? 9.328 -11.406 -27.578 1 92.5 175 ALA B N 1
ATOM 4235 C CA . ALA B 1 175 ? 10.172 -10.289 -27.984 1 92.5 175 ALA B CA 1
ATOM 4236 C C . ALA B 1 175 ? 10.203 -9.203 -26.922 1 92.5 175 ALA B C 1
ATOM 4238 O O . ALA B 1 175 ? 11.266 -8.672 -26.594 1 92.5 175 ALA B O 1
ATOM 4239 N N . ASN B 1 176 ? 9.062 -8.906 -26.422 1 92.12 176 ASN B N 1
ATOM 4240 C CA . ASN B 1 176 ? 8.969 -7.887 -25.375 1 92.12 176 ASN B CA 1
ATOM 4241 C C . ASN B 1 176 ? 9.703 -8.312 -24.109 1 92.12 176 ASN B C 1
ATOM 4243 O O . ASN B 1 176 ? 10.352 -7.496 -23.453 1 92.12 176 ASN B O 1
ATOM 4247 N N . SER B 1 177 ? 9.539 -9.539 -23.75 1 94.69 177 SER B N 1
ATOM 4248 C CA . SER B 1 177 ? 10.227 -10.055 -22.562 1 94.69 177 SER B CA 1
ATOM 4249 C C . SER B 1 177 ? 11.734 -9.836 -22.656 1 94.69 177 SER B C 1
ATOM 4251 O O . SER B 1 177 ? 12.375 -9.445 -21.688 1 94.69 177 SER B O 1
ATOM 4253 N N . GLY B 1 178 ? 12.281 -10.07 -23.781 1 96.62 178 GLY B N 1
ATOM 4254 C CA . GLY B 1 178 ? 13.703 -9.898 -24 1 96.62 178 GLY B CA 1
ATOM 4255 C C . GLY B 1 178 ? 14.164 -8.469 -23.828 1 96.62 178 GLY B C 1
ATOM 4256 O O . GLY B 1 178 ? 15.312 -8.219 -23.438 1 96.62 178 GLY B O 1
ATOM 4257 N N . LYS B 1 179 ? 13.25 -7.574 -24.109 1 95.88 179 LYS B N 1
ATOM 4258 C CA . LYS B 1 179 ? 13.594 -6.156 -24.078 1 95.88 179 LYS B CA 1
ATOM 4259 C C . LYS B 1 179 ? 13.453 -5.598 -22.656 1 95.88 179 LYS B C 1
ATOM 4261 O O . LYS B 1 179 ? 14.133 -4.641 -22.297 1 95.88 179 LYS B O 1
ATOM 4266 N N . VAL B 1 180 ? 12.609 -6.25 -21.812 1 95.62 180 VAL B N 1
ATOM 4267 C CA . VAL B 1 180 ? 12.148 -5.523 -20.641 1 95.62 180 VAL B CA 1
ATOM 4268 C C . VAL B 1 180 ? 12.484 -6.312 -19.375 1 95.62 180 VAL B C 1
ATOM 4270 O O . VAL B 1 180 ? 12.883 -5.734 -18.359 1 95.62 180 VAL B O 1
ATOM 4273 N N . LEU B 1 181 ? 12.43 -7.586 -19.391 1 97.31 181 LEU B N 1
ATOM 4274 C CA . LEU B 1 181 ? 12.438 -8.383 -18.172 1 97.31 181 LEU B CA 1
ATOM 4275 C C . LEU B 1 181 ? 13.859 -8.734 -17.766 1 97.31 181 LEU B C 1
ATOM 4277 O O . LEU B 1 181 ? 14.734 -8.883 -18.609 1 97.31 181 LEU B O 1
ATOM 4281 N N . ASP B 1 182 ? 14.031 -8.859 -16.469 1 98.31 182 ASP B N 1
ATOM 4282 C CA . ASP B 1 182 ? 15.266 -9.398 -15.906 1 98.31 182 ASP B CA 1
ATOM 4283 C C . ASP B 1 182 ? 15.172 -10.914 -15.711 1 98.31 182 ASP B C 1
ATOM 4285 O O . ASP B 1 182 ? 16.172 -11.617 -15.773 1 98.31 182 ASP B O 1
ATOM 4289 N N . THR B 1 183 ? 14 -11.383 -15.461 1 98.56 183 THR B N 1
ATOM 4290 C CA . THR B 1 183 ? 13.734 -12.805 -15.25 1 98.56 183 THR B CA 1
ATOM 4291 C C . THR B 1 183 ? 12.562 -13.266 -16.109 1 98.56 183 THR B C 1
ATOM 4293 O O . THR B 1 183 ? 11.5 -12.641 -16.125 1 98.56 183 THR B O 1
ATOM 4296 N N . TYR B 1 184 ? 12.766 -14.328 -16.828 1 98.25 184 TYR B N 1
ATOM 4297 C CA . TYR B 1 184 ? 11.695 -14.945 -17.609 1 98.25 184 TYR B CA 1
ATOM 4298 C C . TYR B 1 184 ? 11.023 -16.062 -16.844 1 98.25 184 TYR B C 1
ATOM 4300 O O . TYR B 1 184 ? 11.703 -16.953 -16.312 1 98.25 184 TYR B O 1
ATOM 4308 N N . LEU B 1 185 ? 9.734 -15.977 -16.766 1 97.12 185 LEU B N 1
ATOM 4309 C CA . LEU B 1 185 ? 8.938 -16.984 -16.062 1 97.12 185 LEU B CA 1
ATOM 4310 C C . LEU B 1 185 ? 8.125 -17.812 -17.047 1 97.12 185 LEU B C 1
ATOM 4312 O O . LEU B 1 185 ? 7.645 -17.297 -18.062 1 97.12 185 LEU B O 1
ATOM 4316 N N . ALA B 1 186 ? 7.906 -19.109 -16.688 1 94.56 186 ALA B N 1
ATOM 4317 C CA . ALA B 1 186 ? 7.016 -20 -17.438 1 94.56 186 ALA B CA 1
ATOM 4318 C C . ALA B 1 186 ? 6.203 -20.875 -16.484 1 94.56 186 ALA B C 1
ATOM 4320 O O . ALA B 1 186 ? 6.645 -21.172 -15.375 1 94.56 186 ALA B O 1
ATOM 4321 N N . MET B 1 187 ? 4.992 -21.219 -16.938 1 92.88 187 MET B N 1
ATOM 4322 C CA . MET B 1 187 ? 4.297 -22.297 -16.234 1 92.88 187 MET B CA 1
ATOM 4323 C C . MET B 1 187 ? 5 -23.641 -16.453 1 92.88 187 MET B C 1
ATOM 4325 O O . MET B 1 187 ? 5.332 -23.984 -17.594 1 92.88 187 MET B O 1
ATOM 4329 N N . LEU B 1 188 ? 5.172 -24.312 -15.43 1 94.12 188 LEU B N 1
ATOM 4330 C CA . LEU B 1 188 ? 5.98 -25.516 -15.531 1 94.12 188 LEU B CA 1
ATOM 4331 C C . LEU B 1 188 ? 5.262 -26.594 -16.359 1 94.12 188 LEU B C 1
ATOM 4333 O O . LEU B 1 188 ? 4.051 -26.766 -16.219 1 94.12 18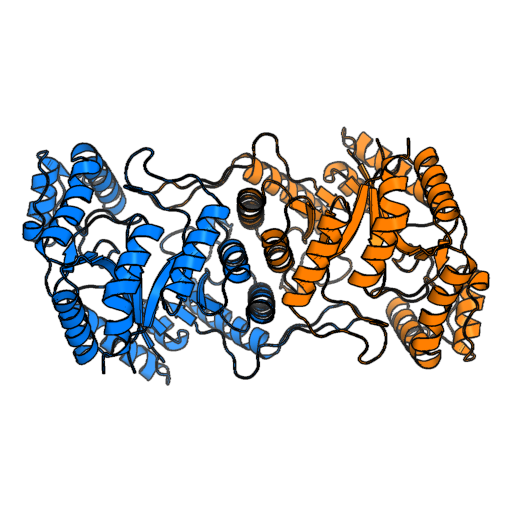8 LEU B O 1
ATOM 4337 N N . ARG B 1 189 ? 6.074 -27.25 -17.094 1 92.88 189 ARG B N 1
ATOM 4338 C CA . ARG B 1 189 ? 5.73 -28.422 -17.875 1 92.88 189 ARG B CA 1
ATOM 4339 C C . ARG B 1 189 ? 6.918 -29.375 -17.984 1 92.88 189 ARG B C 1
ATOM 4341 O O . ARG B 1 189 ? 7.891 -29.25 -17.234 1 92.88 189 ARG B O 1
ATOM 4348 N N . GLU B 1 190 ? 6.711 -30.344 -18.891 1 92.69 190 GLU B N 1
ATOM 4349 C CA . GLU B 1 190 ? 7.809 -31.281 -19.078 1 92.69 190 GLU B CA 1
ATOM 4350 C C . GLU B 1 190 ? 9.109 -30.547 -19.422 1 92.69 190 GLU B C 1
ATOM 4352 O O . GLU B 1 190 ? 9.086 -29.5 -20.062 1 92.69 190 GLU B O 1
ATOM 4357 N N . THR B 1 191 ? 10.203 -31.172 -19.047 1 96.25 191 THR B N 1
ATOM 4358 C CA . THR B 1 191 ? 11.516 -30.562 -19.172 1 96.25 191 THR B CA 1
ATOM 4359 C C . THR B 1 191 ? 11.773 -30.109 -20.594 1 96.25 191 THR B C 1
ATOM 4361 O O . THR B 1 191 ? 12.305 -29.016 -20.828 1 96.25 191 THR B O 1
ATOM 4364 N N . SER B 1 192 ? 11.383 -30.922 -21.578 1 95.69 192 SER B N 1
ATOM 4365 C CA . SER B 1 192 ? 11.617 -30.578 -22.969 1 95.69 192 SER B CA 1
ATOM 4366 C C . SER B 1 192 ? 10.859 -29.312 -23.375 1 95.69 192 SER B C 1
ATOM 4368 O O . SER B 1 192 ? 11.375 -28.484 -24.125 1 95.69 192 SER B O 1
ATOM 4370 N N . PHE B 1 193 ? 9.68 -29.188 -22.859 1 92.56 193 PHE B N 1
ATOM 4371 C CA . PHE B 1 193 ? 8.867 -28 -23.125 1 92.56 193 PHE B CA 1
ATOM 4372 C C . PHE B 1 193 ? 9.539 -26.75 -22.562 1 92.56 193 PHE B C 1
ATOM 4374 O O . PHE B 1 193 ? 9.633 -25.734 -23.25 1 92.56 193 PHE B O 1
ATOM 4381 N N . ILE B 1 194 ? 10.016 -26.828 -21.375 1 95.81 194 ILE B N 1
ATOM 4382 C CA . ILE B 1 194 ? 10.648 -25.703 -20.719 1 95.81 194 ILE B CA 1
ATOM 4383 C C . ILE B 1 194 ? 11.969 -25.375 -21.422 1 95.81 194 ILE B C 1
ATOM 4385 O O . ILE B 1 194 ? 12.336 -24.203 -21.547 1 95.81 194 ILE B O 1
ATOM 4389 N N . GLU B 1 195 ? 12.664 -26.375 -21.828 1 97.38 195 GLU B N 1
ATOM 4390 C CA . GLU B 1 195 ? 13.898 -26.156 -22.562 1 97.38 195 GLU B CA 1
ATOM 4391 C C . GLU B 1 195 ? 13.664 -25.312 -23.812 1 97.38 195 GLU B C 1
ATOM 4393 O O . GLU B 1 195 ? 14.414 -24.375 -24.094 1 97.38 195 GLU B O 1
ATOM 4398 N N . ASP B 1 196 ? 12.641 -25.672 -24.547 1 95.88 196 ASP B N 1
ATOM 4399 C CA . ASP B 1 196 ? 12.289 -24.922 -25.75 1 95.88 196 ASP B CA 1
ATOM 4400 C C . ASP B 1 196 ? 11.898 -23.484 -25.406 1 95.88 196 ASP B C 1
ATOM 4402 O O . ASP B 1 196 ? 12.328 -22.547 -26.062 1 95.88 196 ASP B O 1
ATOM 4406 N N . LYS B 1 197 ? 11.109 -23.359 -24.359 1 94.88 197 LYS B N 1
ATOM 4407 C CA . LYS B 1 197 ? 10.641 -22.031 -23.953 1 94.88 197 LYS B CA 1
ATOM 4408 C C . LYS B 1 197 ? 11.797 -21.141 -23.516 1 94.88 197 LYS B C 1
ATOM 4410 O O . LYS B 1 197 ? 11.883 -19.984 -23.938 1 94.88 197 LYS B O 1
ATOM 4415 N N . PHE B 1 198 ? 12.688 -21.656 -22.719 1 98 198 PHE B N 1
ATOM 4416 C CA . PHE B 1 198 ? 13.812 -20.875 -22.219 1 98 198 PHE B CA 1
ATOM 4417 C C . PHE B 1 198 ? 14.789 -20.547 -23.344 1 98 198 PHE B C 1
ATOM 4419 O O . PHE B 1 198 ? 15.383 -19.469 -23.375 1 98 198 PHE B O 1
ATOM 4426 N N . SER B 1 199 ? 14.977 -21.5 -24.281 1 97.88 199 SER B N 1
ATOM 4427 C CA . SER B 1 199 ? 15.828 -21.234 -25.438 1 97.88 199 SER B CA 1
ATOM 4428 C C . SER B 1 199 ? 15.281 -20.078 -26.266 1 97.88 199 SER B C 1
ATOM 4430 O O . SER B 1 199 ? 16.031 -19.203 -26.688 1 97.88 199 SER B O 1
ATOM 4432 N N . ALA B 1 200 ? 13.992 -20.125 -26.484 1 97.69 200 ALA B N 1
ATOM 4433 C CA . ALA B 1 200 ? 13.352 -19.062 -27.234 1 97.69 200 ALA B CA 1
ATOM 4434 C C . ALA B 1 200 ? 13.484 -17.719 -26.5 1 97.69 200 ALA B C 1
ATOM 4436 O O . ALA B 1 200 ? 13.711 -16.688 -27.141 1 97.69 200 ALA B O 1
ATOM 4437 N N . ALA B 1 201 ? 13.328 -17.719 -25.219 1 98 201 ALA B N 1
ATOM 4438 C CA . ALA B 1 201 ? 13.469 -16.516 -24.422 1 98 201 ALA B CA 1
ATOM 4439 C C . ALA B 1 201 ? 14.898 -15.969 -24.5 1 98 201 ALA B C 1
ATOM 4441 O O . ALA B 1 201 ? 15.094 -14.758 -24.656 1 98 201 ALA B O 1
ATOM 4442 N N . ARG B 1 202 ? 15.875 -16.844 -24.391 1 98.19 202 ARG B N 1
ATOM 4443 C CA . ARG B 1 202 ? 17.266 -16.422 -24.5 1 98.19 202 ARG B CA 1
ATOM 4444 C C . ARG B 1 202 ? 17.531 -15.758 -25.844 1 98.19 202 ARG B C 1
ATOM 4446 O O . ARG B 1 202 ? 18.219 -14.734 -25.922 1 98.19 202 ARG B O 1
ATOM 4453 N N . ALA B 1 203 ? 17.016 -16.359 -26.828 1 98.06 203 ALA B N 1
ATOM 4454 C CA . ALA B 1 203 ? 17.203 -15.797 -28.156 1 98.06 203 ALA B CA 1
ATOM 4455 C C . ALA B 1 203 ? 16.578 -14.406 -28.266 1 98.06 203 ALA B C 1
ATOM 4457 O O . ALA B 1 203 ? 17.156 -13.516 -28.891 1 98.06 203 ALA B O 1
ATOM 4458 N N . ALA B 1 204 ? 15.422 -14.281 -27.719 1 97.38 204 ALA B N 1
ATOM 4459 C CA . ALA B 1 204 ? 14.742 -12.992 -27.734 1 97.38 204 ALA B CA 1
ATOM 4460 C C . ALA B 1 204 ? 15.57 -11.93 -27.016 1 97.38 204 ALA B C 1
ATOM 4462 O O . ALA B 1 204 ? 15.688 -10.797 -27.5 1 97.38 204 ALA B O 1
ATOM 4463 N N . ALA B 1 205 ? 16.141 -12.25 -25.859 1 98 205 ALA B N 1
ATOM 4464 C CA . ALA B 1 205 ? 16.984 -11.32 -25.109 1 98 205 ALA B CA 1
ATOM 4465 C C . ALA B 1 205 ? 18.25 -10.984 -25.891 1 98 205 ALA B C 1
ATOM 4467 O O . ALA B 1 205 ? 18.656 -9.82 -25.953 1 98 205 ALA B O 1
ATOM 4468 N N . GLU B 1 206 ? 18.844 -11.977 -26.484 1 98.25 206 GLU B N 1
ATOM 4469 C CA . GLU B 1 206 ? 20.031 -11.766 -27.297 1 98.25 206 GLU B CA 1
ATOM 4470 C C . GLU 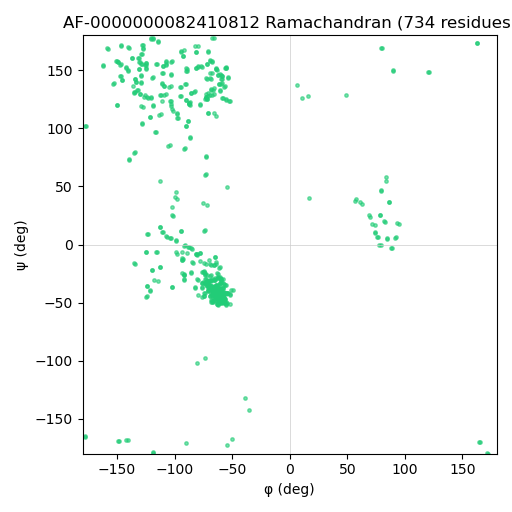B 1 206 ? 19.766 -10.797 -28.438 1 98.25 206 GLU B C 1
ATOM 4472 O O . GLU B 1 206 ? 20.594 -9.938 -28.75 1 98.25 206 GLU B O 1
ATOM 4477 N N . ALA B 1 207 ? 18.641 -11.008 -29.078 1 97.81 207 ALA B N 1
ATOM 4478 C CA . ALA B 1 207 ? 18.25 -10.133 -30.172 1 97.81 207 ALA B CA 1
ATOM 4479 C C . ALA B 1 207 ? 18.141 -8.68 -29.719 1 97.81 207 ALA B C 1
ATOM 4481 O O . ALA B 1 207 ? 18.359 -7.754 -30.5 1 97.81 207 ALA B O 1
ATOM 4482 N N . ALA B 1 208 ? 17.812 -8.516 -28.484 1 96.88 208 ALA B N 1
ATOM 4483 C CA . ALA B 1 208 ? 17.672 -7.176 -27.922 1 96.88 208 ALA B CA 1
ATOM 4484 C C . ALA B 1 208 ? 18.984 -6.699 -27.312 1 96.88 208 ALA B C 1
ATOM 4486 O O . ALA B 1 208 ? 19.047 -5.621 -26.719 1 96.88 208 ALA B O 1
ATOM 4487 N N . GLY B 1 209 ? 20.031 -7.516 -27.344 1 98.12 209 GLY B N 1
ATOM 4488 C CA . GLY B 1 209 ? 21.344 -7.172 -26.797 1 98.12 209 GLY B CA 1
ATOM 4489 C C . GLY B 1 209 ? 21.391 -7.309 -25.281 1 98.12 209 GLY B C 1
ATOM 4490 O O . GLY B 1 209 ? 22.156 -6.598 -24.625 1 98.12 209 GLY B O 1
ATOM 4491 N N . ARG B 1 210 ? 20.531 -8.164 -24.734 1 98 210 ARG B N 1
ATOM 4492 C CA . ARG B 1 210 ? 20.422 -8.344 -23.281 1 98 210 ARG B CA 1
ATOM 4493 C C . ARG B 1 210 ? 20.531 -9.812 -22.906 1 98 210 ARG B C 1
ATOM 4495 O O . ARG B 1 210 ? 20.703 -10.68 -23.766 1 98 210 ARG B O 1
ATOM 4502 N N . GLU B 1 211 ? 20.625 -10.102 -21.641 1 98 211 GLU B N 1
ATOM 4503 C CA . GLU B 1 211 ? 20.547 -11.438 -21.062 1 98 211 GLU B CA 1
ATOM 4504 C C . GLU B 1 211 ? 19.641 -11.438 -19.828 1 98 211 GLU B C 1
ATOM 4506 O O . GLU B 1 211 ? 19.641 -10.477 -19.047 1 98 211 GLU B O 1
ATOM 4511 N N . PHE B 1 212 ? 18.922 -12.453 -19.672 1 98.19 212 PHE B N 1
ATOM 4512 C CA . PHE B 1 212 ? 18.172 -12.633 -18.422 1 98.19 212 PHE B CA 1
ATOM 4513 C C . PHE B 1 212 ? 19.094 -12.977 -17.266 1 98.19 212 PHE B C 1
ATOM 4515 O O . PHE B 1 212 ? 20.062 -13.727 -17.438 1 98.19 212 PHE B O 1
ATOM 4522 N N . THR B 1 213 ? 18.781 -12.445 -16.141 1 96.25 213 THR B N 1
ATOM 4523 C CA . THR B 1 213 ? 19.531 -12.805 -14.945 1 96.25 213 THR B CA 1
ATOM 4524 C C . THR B 1 213 ? 19.062 -14.148 -14.398 1 96.25 213 THR B C 1
ATOM 4526 O O . THR B 1 213 ? 19.844 -14.875 -13.781 1 96.25 213 THR B O 1
ATOM 4529 N N . ASP B 1 214 ? 17.781 -14.445 -14.602 1 97.94 214 ASP B N 1
ATOM 4530 C CA . ASP B 1 214 ? 17.188 -15.648 -14.039 1 97.94 214 ASP B CA 1
ATOM 4531 C C . ASP B 1 214 ? 16.109 -16.219 -14.961 1 97.94 214 ASP B C 1
ATOM 4533 O O . ASP B 1 214 ? 15.562 -15.5 -15.805 1 97.94 214 ASP B O 1
ATOM 4537 N N . PHE B 1 215 ? 15.898 -17.484 -14.812 1 98.5 215 PHE B N 1
ATOM 4538 C CA . PHE B 1 215 ? 14.797 -18.234 -15.398 1 98.5 215 PHE B CA 1
ATOM 4539 C C . PHE B 1 215 ? 14 -18.953 -14.328 1 98.5 215 PHE B C 1
ATOM 4541 O O . PHE B 1 215 ? 14.578 -19.641 -13.477 1 98.5 215 PHE B O 1
ATOM 4548 N N . GLY B 1 216 ? 12.711 -18.719 -14.344 1 98.19 216 GLY B N 1
ATOM 4549 C CA . GLY B 1 216 ? 11.883 -19.312 -13.312 1 98.19 216 GLY B CA 1
ATOM 4550 C C . GLY B 1 216 ? 10.68 -20.047 -13.867 1 98.19 216 GLY B C 1
ATOM 4551 O O . GLY B 1 216 ? 10.336 -19.891 -15.047 1 98.19 216 GLY B O 1
ATOM 4552 N N . ALA B 1 217 ? 10.086 -20.875 -13.039 1 96.88 217 ALA B N 1
ATOM 4553 C CA . ALA B 1 217 ? 8.859 -21.578 -13.391 1 96.88 217 ALA B CA 1
ATOM 4554 C C . ALA B 1 217 ? 7.918 -21.688 -12.195 1 96.88 217 ALA B C 1
ATOM 4556 O O . ALA B 1 217 ? 8.359 -21.641 -11.047 1 96.88 217 ALA B O 1
ATOM 4557 N N . LEU B 1 218 ? 6.676 -21.766 -12.461 1 96 218 LEU B N 1
ATOM 4558 C CA . LEU B 1 218 ? 5.648 -21.891 -11.438 1 96 218 LEU B CA 1
ATOM 4559 C C . LEU B 1 218 ? 5.008 -23.281 -11.484 1 96 218 LEU B C 1
ATOM 4561 O O . LEU B 1 218 ? 4.734 -23.812 -12.562 1 96 218 LEU B O 1
ATOM 4565 N N . THR B 1 219 ? 4.762 -23.875 -10.344 1 95.5 219 THR B N 1
ATOM 4566 C CA . THR B 1 219 ? 4.062 -25.156 -10.266 1 95.5 219 THR B CA 1
ATOM 4567 C C . THR B 1 219 ? 3.533 -25.391 -8.852 1 95.5 219 THR B C 1
ATOM 4569 O O . THR B 1 219 ? 4.047 -24.828 -7.887 1 95.5 219 THR B O 1
ATOM 4572 N N . GLY B 1 220 ? 2.502 -26.172 -8.75 1 96.12 220 GLY B N 1
ATOM 4573 C CA . GLY B 1 220 ? 2.117 -26.719 -7.461 1 96.12 220 GLY B CA 1
ATOM 4574 C C . GLY B 1 220 ? 3.07 -27.781 -6.953 1 96.12 220 GLY B C 1
ATOM 4575 O O . GLY B 1 220 ? 3.885 -28.312 -7.719 1 96.12 220 GLY B O 1
ATOM 4576 N N . VAL B 1 221 ? 2.918 -28.078 -5.652 1 98.19 221 VAL B N 1
ATOM 4577 C CA . VAL B 1 221 ? 3.773 -29.125 -5.098 1 98.19 221 VAL B CA 1
ATOM 4578 C C . VAL B 1 221 ? 3.074 -29.797 -3.918 1 98.19 221 VAL B C 1
ATOM 4580 O O . VAL B 1 221 ? 2.381 -29.125 -3.143 1 98.19 221 VAL B O 1
ATOM 4583 N N . ILE B 1 222 ? 3.17 -31.031 -3.834 1 98.44 222 ILE B N 1
ATOM 4584 C CA . ILE B 1 222 ? 2.822 -31.844 -2.672 1 98.44 222 ILE B CA 1
ATOM 4585 C C . ILE B 1 222 ? 3.99 -32.75 -2.311 1 98.44 222 ILE B C 1
ATOM 4587 O O . ILE B 1 222 ? 4.23 -33.75 -2.982 1 98.44 222 ILE B O 1
ATOM 4591 N N . VAL B 1 223 ? 4.703 -32.406 -1.27 1 98.94 223 VAL B N 1
ATOM 4592 C CA . VAL B 1 223 ? 5.816 -33.219 -0.79 1 98.94 223 VAL B CA 1
ATOM 4593 C C . VAL B 1 223 ? 5.445 -33.875 0.541 1 98.94 223 VAL B C 1
ATOM 4595 O O . VAL B 1 223 ? 4.812 -33.25 1.393 1 98.94 223 VAL B O 1
ATOM 4598 N N . ARG B 1 224 ? 5.773 -35.125 0.674 1 98.88 224 ARG B N 1
ATOM 4599 C CA . ARG B 1 224 ? 5.656 -35.938 1.897 1 98.88 224 ARG B CA 1
ATOM 4600 C C . ARG B 1 224 ? 6.855 -36.844 2.068 1 98.88 224 ARG B C 1
ATOM 4602 O O . ARG B 1 224 ? 7.645 -37.031 1.139 1 98.88 224 ARG B O 1
ATOM 4609 N N . PRO B 1 225 ? 6.965 -37.469 3.266 1 98.62 225 PRO B N 1
ATOM 4610 C CA . PRO B 1 225 ? 8.102 -38.375 3.484 1 98.62 225 PRO B CA 1
ATOM 4611 C C . PRO B 1 225 ? 8.141 -39.531 2.496 1 98.62 225 PRO B C 1
ATOM 4613 O O . PRO B 1 225 ? 9.219 -40 2.125 1 98.62 225 PRO B O 1
ATOM 4616 N N . THR B 1 226 ? 6.895 -39.938 2.014 1 98.56 226 THR B N 1
ATOM 4617 C CA . THR B 1 226 ? 6.855 -41.031 1.024 1 98.56 226 THR B CA 1
ATOM 4618 C C . THR B 1 226 ? 5.965 -40.625 -0.155 1 98.56 226 THR B C 1
ATOM 4620 O O . THR B 1 226 ? 5.047 -39.812 -0.009 1 98.56 226 THR B O 1
ATOM 4623 N N . LYS B 1 227 ? 6.293 -41.312 -1.223 1 97.56 227 LYS B N 1
ATOM 4624 C CA . LYS B 1 227 ? 5.48 -41.094 -2.414 1 97.56 227 LYS B CA 1
ATOM 4625 C C . LYS B 1 227 ? 4.023 -41.469 -2.166 1 97.56 227 LYS B C 1
ATOM 4627 O O . LYS B 1 227 ? 3.111 -40.781 -2.639 1 97.56 227 LYS B O 1
ATOM 4632 N N . ALA B 1 228 ? 3.832 -42.531 -1.445 1 98.19 228 ALA B N 1
ATOM 4633 C CA . ALA B 1 228 ? 2.479 -43 -1.144 1 98.19 228 ALA B CA 1
ATOM 4634 C C . ALA B 1 228 ? 1.698 -41.938 -0.374 1 98.19 228 ALA B C 1
ATOM 4636 O O . ALA B 1 228 ? 0.536 -41.656 -0.685 1 98.19 228 ALA B O 1
ATOM 4637 N N . GLN B 1 229 ? 2.322 -41.344 0.586 1 98.62 229 GLN B N 1
ATOM 4638 C CA . GLN B 1 229 ? 1.681 -40.281 1.381 1 98.62 229 GLN B CA 1
ATOM 4639 C C . GLN B 1 229 ? 1.367 -39.062 0.53 1 98.62 229 GLN B C 1
ATOM 4641 O O . GLN B 1 229 ? 0.327 -38.438 0.709 1 98.62 229 GLN B O 1
ATOM 4646 N N . ALA B 1 230 ? 2.287 -38.688 -0.34 1 98.62 230 ALA B N 1
ATOM 4647 C CA . ALA B 1 230 ? 2.057 -37.562 -1.233 1 98.62 230 ALA B CA 1
ATOM 4648 C C . ALA B 1 230 ? 0.874 -37.844 -2.162 1 98.62 230 ALA B C 1
ATOM 4650 O O . ALA B 1 230 ? 0.028 -36.969 -2.365 1 98.62 230 ALA B O 1
ATOM 4651 N N . HIS B 1 231 ? 0.818 -39.031 -2.662 1 98.25 231 HIS B N 1
ATOM 4652 C CA . HIS B 1 231 ? -0.278 -39.438 -3.545 1 98.25 231 HIS B CA 1
ATOM 4653 C C . HIS B 1 231 ? -1.608 -39.438 -2.799 1 98.25 231 HIS B C 1
ATOM 4655 O O . HIS B 1 231 ? -2.646 -39.094 -3.369 1 98.25 231 HIS B O 1
ATOM 4661 N N . ASP B 1 232 ? -1.534 -39.844 -1.566 1 98.25 232 ASP B N 1
ATOM 4662 C CA . ASP B 1 232 ? -2.746 -39.844 -0.751 1 98.25 232 ASP B CA 1
ATOM 4663 C C . ASP B 1 232 ? -3.271 -38.406 -0.591 1 98.25 232 ASP B C 1
ATOM 4665 O O . ASP B 1 232 ? -4.477 -38.156 -0.701 1 98.25 232 ASP B O 1
ATOM 4669 N N . ARG B 1 233 ? -2.375 -37.531 -0.342 1 97.75 233 ARG B N 1
ATOM 4670 C CA . ARG B 1 233 ? -2.777 -36.125 -0.215 1 97.75 233 ARG B CA 1
ATOM 4671 C C . ARG B 1 233 ? -3.299 -35.594 -1.541 1 97.75 233 ARG B C 1
ATOM 4673 O O . ARG B 1 233 ? -4.309 -34.875 -1.576 1 97.75 233 ARG B O 1
ATOM 4680 N N . PHE B 1 234 ? -2.623 -35.906 -2.566 1 97.25 234 PHE B N 1
ATOM 4681 C CA . PHE B 1 234 ? -3.035 -35.5 -3.902 1 97.25 234 PHE B CA 1
ATOM 4682 C C . PHE B 1 234 ? -4.426 -36.031 -4.227 1 97.25 234 PHE B C 1
ATOM 4684 O O . PHE B 1 234 ? -5.289 -35.281 -4.688 1 97.25 234 PHE B O 1
ATOM 4691 N N . ARG B 1 235 ? -4.629 -37.25 -3.959 1 96.38 235 ARG B N 1
ATOM 4692 C CA . ARG B 1 235 ? -5.926 -37.906 -4.145 1 96.38 235 ARG B CA 1
ATOM 4693 C C . ARG B 1 235 ? -7.008 -37.219 -3.328 1 96.38 235 ARG B C 1
ATOM 4695 O O . ARG B 1 235 ? -8.125 -37.031 -3.807 1 96.38 235 ARG B O 1
ATOM 4702 N N . SER B 1 236 ? -6.684 -36.844 -2.145 1 95.31 236 SER B N 1
ATOM 4703 C CA . SER B 1 236 ? -7.656 -36.25 -1.241 1 95.31 236 SER B CA 1
ATOM 4704 C C . SER B 1 236 ? -8.164 -34.906 -1.786 1 95.31 236 SER B C 1
ATOM 4706 O O . SER B 1 236 ? -9.297 -34.531 -1.511 1 95.31 236 SER B O 1
ATOM 4708 N N . LEU B 1 237 ? -7.344 -34.188 -2.576 1 93.12 237 LEU B N 1
ATOM 4709 C CA . LEU B 1 237 ? -7.785 -32.938 -3.18 1 93.12 237 LEU B CA 1
ATOM 4710 C C . LEU B 1 237 ? -8.969 -33.156 -4.109 1 93.12 237 LEU B C 1
ATOM 4712 O O . LEU B 1 237 ? -9.914 -32.375 -4.125 1 93.12 237 LEU B O 1
ATOM 4716 N N . PHE B 1 238 ? -8.961 -34.25 -4.812 1 93.06 238 PHE B N 1
ATOM 4717 C CA . PHE B 1 238 ? -10.039 -34.562 -5.738 1 93.06 238 PHE B CA 1
ATOM 4718 C C . PHE B 1 238 ? -11.242 -35.125 -4.984 1 93.06 238 PHE B C 1
ATOM 4720 O O . PHE B 1 238 ? -12.375 -34.688 -5.223 1 93.06 238 PHE B O 1
ATOM 4727 N N . GLU B 1 239 ? -10.953 -36 -4.066 1 94.62 239 GLU B N 1
ATOM 4728 C CA . GLU B 1 239 ? -12.023 -36.688 -3.34 1 94.62 239 GLU B CA 1
ATOM 4729 C C . GLU B 1 239 ? -12.844 -35.688 -2.516 1 94.62 239 GLU B C 1
ATOM 4731 O O . GLU B 1 239 ? -14.078 -35.75 -2.502 1 94.62 239 GLU B O 1
ATOM 4736 N N . LYS B 1 240 ? -12.125 -34.844 -1.881 1 93.31 240 LYS B N 1
ATOM 4737 C CA . LYS B 1 240 ? -12.82 -33.906 -1.003 1 93.31 240 LYS B CA 1
ATOM 4738 C C . LYS B 1 240 ? -13.539 -32.844 -1.81 1 93.31 240 LYS B C 1
ATOM 4740 O O . LYS B 1 240 ? -14.578 -32.344 -1.393 1 93.31 240 LYS B O 1
ATOM 4745 N N . THR B 1 241 ? -13.008 -32.469 -2.908 1 91.38 241 THR B N 1
ATOM 4746 C CA . THR B 1 241 ? -13.703 -31.547 -3.807 1 91.38 241 THR B CA 1
ATOM 4747 C C . THR B 1 241 ? -14.945 -32.219 -4.391 1 91.38 241 THR B C 1
ATOM 4749 O O . THR B 1 241 ? -16 -31.578 -4.473 1 91.38 241 THR B O 1
ATOM 4752 N N . GLY B 1 242 ? -14.852 -33.406 -4.734 1 93.06 242 GLY B N 1
ATOM 4753 C CA . GLY B 1 242 ? -15.961 -34.156 -5.297 1 93.06 242 GLY B CA 1
ATOM 4754 C C . GLY B 1 242 ? -16.047 -34.062 -6.805 1 93.06 242 GLY B C 1
ATOM 4755 O O . GLY B 1 242 ? -15.758 -33 -7.379 1 93.06 242 GLY B O 1
ATOM 4756 N N . VAL B 1 243 ? -16.547 -35.094 -7.371 1 94.88 243 VAL B N 1
ATOM 4757 C CA . VAL B 1 243 ? -16.547 -35.219 -8.82 1 94.88 243 VAL B CA 1
ATOM 4758 C C . VAL B 1 243 ? -17.531 -34.219 -9.43 1 94.88 243 VAL B C 1
ATOM 4760 O O . VAL B 1 243 ? -17.297 -33.688 -10.516 1 94.88 243 VAL B O 1
ATOM 4763 N N . GLU B 1 244 ? -18.594 -33.969 -8.773 1 95.06 244 GLU B N 1
ATOM 4764 C CA . GLU B 1 244 ? -19.594 -33.031 -9.289 1 95.06 244 GLU B CA 1
ATOM 4765 C C . GLU B 1 244 ? -19.031 -31.625 -9.406 1 95.06 244 GLU B C 1
ATOM 4767 O O . GLU B 1 244 ? -19.219 -30.953 -10.422 1 95.06 244 GLU B O 1
ATOM 4772 N N . GLN B 1 245 ? -18.328 -31.25 -8.359 1 91.94 245 GLN B N 1
ATOM 4773 C CA . GLN B 1 245 ? -17.734 -29.922 -8.359 1 91.94 245 GLN B CA 1
ATOM 4774 C C . GLN B 1 245 ? -16.625 -29.812 -9.406 1 91.94 245 GLN B C 1
ATOM 4776 O O . GLN B 1 245 ? -16.516 -28.797 -10.086 1 91.94 245 GLN B O 1
ATOM 4781 N N . ILE B 1 246 ? -15.805 -30.797 -9.508 1 92.56 246 ILE B N 1
ATOM 4782 C CA . ILE B 1 246 ? -14.734 -30.797 -10.5 1 92.56 246 ILE B CA 1
ATOM 4783 C C . ILE B 1 246 ? -15.328 -30.734 -11.898 1 92.56 246 ILE B C 1
ATOM 4785 O O . ILE B 1 246 ? -14.859 -29.969 -12.75 1 92.56 246 ILE B O 1
ATOM 4789 N N . ALA B 1 247 ? -16.359 -31.5 -12.094 1 94.06 247 ALA B N 1
ATOM 4790 C CA . ALA B 1 247 ? -17.031 -31.484 -13.383 1 94.06 247 ALA B CA 1
ATOM 4791 C C . ALA B 1 247 ? -17.594 -30.094 -13.688 1 94.06 247 ALA B C 1
ATOM 4793 O O . ALA B 1 247 ? -17.516 -29.625 -14.828 1 94.06 247 ALA B O 1
ATOM 4794 N N . HIS B 1 248 ? -18.125 -29.578 -12.719 1 91.75 248 HIS B N 1
ATOM 4795 C CA . HIS B 1 248 ? -18.703 -28.234 -12.875 1 91.75 248 HIS B CA 1
ATOM 4796 C C . HIS B 1 248 ? -17.625 -27.234 -13.258 1 91.75 248 HIS B C 1
ATOM 4798 O O . HIS B 1 248 ? -17.828 -26.422 -14.172 1 91.75 248 HIS B O 1
ATOM 4804 N N . VAL B 1 249 ? -16.516 -27.25 -12.578 1 88.94 249 VAL B N 1
ATOM 4805 C CA . VAL B 1 249 ? -15.406 -26.328 -12.836 1 88.94 249 VAL B CA 1
ATOM 4806 C C . VAL B 1 249 ? -14.883 -26.531 -14.25 1 88.94 249 VAL B C 1
ATOM 4808 O O . VAL B 1 249 ? -14.633 -25.562 -14.977 1 88.94 249 VAL B O 1
ATOM 4811 N N . LEU B 1 250 ? -14.727 -27.766 -14.648 1 91.69 250 LEU B N 1
ATOM 4812 C CA . LEU B 1 250 ? -14.219 -28.078 -15.984 1 91.69 250 LEU B CA 1
ATOM 4813 C C . LEU B 1 250 ? -15.219 -27.656 -17.047 1 91.69 250 LEU B C 1
ATOM 4815 O O . LEU B 1 250 ? -14.828 -27.156 -18.109 1 91.69 250 LEU B O 1
ATOM 4819 N N . ASP B 1 251 ? -16.438 -27.891 -16.797 1 93.62 251 ASP B N 1
ATOM 4820 C CA . ASP B 1 251 ? -17.484 -27.516 -17.75 1 93.62 251 ASP B CA 1
ATOM 4821 C C . ASP B 1 251 ? -17.469 -26.016 -18.016 1 93.62 251 ASP B C 1
ATOM 4823 O O . ASP B 1 251 ? -17.516 -25.578 -19.172 1 93.62 251 ASP B O 1
ATOM 4827 N N . ASN B 1 252 ? -17.391 -25.281 -16.938 1 89.06 252 ASN B N 1
ATOM 4828 C CA . ASN B 1 252 ? -17.328 -23.828 -17.062 1 89.06 252 ASN B CA 1
ATOM 4829 C C . ASN B 1 252 ? -16.094 -23.391 -17.859 1 89.06 252 ASN B C 1
ATOM 4831 O O . ASN B 1 252 ? -16.172 -22.469 -18.672 1 89.06 252 ASN B O 1
ATOM 4835 N N . ALA B 1 253 ? -14.969 -24.016 -17.562 1 88.19 253 ALA B N 1
ATOM 4836 C CA . ALA B 1 253 ? -13.734 -23.688 -18.266 1 88.19 253 ALA B CA 1
ATOM 4837 C C . ALA B 1 253 ? -13.844 -23.984 -19.766 1 88.19 253 ALA B C 1
ATOM 4839 O O . ALA B 1 253 ? -13.422 -23.172 -20.594 1 88.19 253 ALA B O 1
ATOM 4840 N N . VAL B 1 254 ? -14.422 -25.109 -20.125 1 91.56 254 VAL B N 1
ATOM 4841 C CA . VAL B 1 254 ? -14.586 -25.516 -21.516 1 91.56 254 VAL B CA 1
ATOM 4842 C C . VAL B 1 254 ? -15.508 -24.531 -22.234 1 91.56 254 VAL B C 1
ATOM 4844 O O . VAL B 1 254 ? -15.203 -24.078 -23.344 1 91.56 254 VAL B O 1
ATOM 4847 N N . ARG B 1 255 ? -16.562 -24.172 -21.594 1 93.12 255 ARG B N 1
ATOM 4848 C CA . ARG B 1 255 ? -17.516 -23.234 -22.188 1 93.12 255 ARG B CA 1
ATOM 4849 C C . ARG B 1 255 ? -16.859 -21.875 -22.438 1 93.12 255 ARG B C 1
ATOM 4851 O O . ARG B 1 255 ? -17.047 -21.266 -23.484 1 93.12 255 ARG B O 1
ATOM 4858 N N . ARG B 1 256 ? -16.125 -21.422 -21.453 1 86.25 256 ARG B N 1
ATOM 4859 C CA . ARG B 1 256 ? -15.445 -20.141 -21.594 1 86.25 256 ARG B CA 1
ATOM 4860 C C . ARG B 1 256 ? -14.43 -20.172 -22.719 1 86.25 256 ARG B C 1
ATOM 4862 O O . ARG B 1 256 ? -14.391 -19.266 -23.562 1 86.25 256 ARG B O 1
ATOM 4869 N N . ARG B 1 257 ? -13.656 -21.234 -22.781 1 85.75 257 ARG B N 1
ATOM 4870 C CA . ARG B 1 257 ? -12.578 -21.359 -23.766 1 85.75 257 ARG B CA 1
ATOM 4871 C C . ARG B 1 257 ? -13.141 -21.5 -25.172 1 85.75 257 ARG B C 1
ATOM 4873 O O . ARG B 1 257 ? -12.539 -21.016 -26.141 1 85.75 257 ARG B O 1
ATOM 4880 N N . THR B 1 258 ? -14.305 -22.109 -25.281 1 91.31 258 THR B N 1
ATOM 4881 C CA . THR B 1 258 ? -14.859 -22.406 -26.594 1 91.31 258 THR B CA 1
ATOM 4882 C C . THR B 1 258 ? -15.984 -21.438 -26.938 1 91.31 258 THR B C 1
ATOM 4884 O O . THR B 1 258 ? -16.703 -21.625 -27.922 1 91.31 258 THR B O 1
ATOM 4887 N N . GLN B 1 259 ? -16.188 -20.484 -26.109 1 92.5 259 GLN B N 1
ATOM 4888 C CA . GLN B 1 259 ? -17.234 -19.484 -26.281 1 92.5 259 GLN B CA 1
ATOM 4889 C C . GLN B 1 259 ? -18.609 -20.109 -26.406 1 92.5 259 GLN B C 1
ATOM 4891 O O . GLN B 1 259 ? -19.391 -19.75 -27.281 1 92.5 259 GLN B O 1
ATOM 4896 N N . GLY B 1 260 ? -18.766 -21.125 -25.641 1 93.19 260 GLY B N 1
ATOM 4897 C CA . GLY B 1 260 ? -20.078 -21.75 -25.531 1 93.19 260 GLY B CA 1
ATOM 4898 C C . GLY B 1 260 ? -20.297 -22.828 -26.562 1 93.19 260 GLY B C 1
ATOM 4899 O O . GLY B 1 260 ? -21.328 -23.516 -26.547 1 93.19 260 GLY B O 1
ATOM 4900 N N . LYS B 1 261 ? -19.438 -23.125 -27.484 1 93.88 261 LYS B N 1
ATOM 4901 C CA . LYS B 1 261 ? -19.625 -24.109 -28.547 1 93.88 261 LYS B CA 1
ATOM 4902 C C . LYS B 1 261 ? -19.594 -25.531 -28 1 93.88 261 LYS B C 1
ATOM 4904 O O . LYS B 1 261 ? -20.203 -26.438 -28.578 1 93.88 261 LYS B O 1
ATOM 4909 N N . GLN B 1 262 ? -18.766 -25.703 -26.891 1 96.38 262 GLN B N 1
ATOM 4910 C CA . GLN B 1 262 ? -18.672 -27.016 -26.281 1 96.38 262 GLN B CA 1
ATOM 4911 C C . GLN B 1 262 ? -18.922 -26.938 -24.766 1 96.38 262 GLN B C 1
ATOM 4913 O O . GLN B 1 262 ? -18.844 -25.859 -24.172 1 96.38 262 GLN B O 1
ATOM 4918 N N . ASP B 1 263 ? -19.344 -28.062 -24.281 1 96.69 263 ASP B N 1
ATOM 4919 C CA . ASP B 1 263 ? -19.344 -28.312 -22.844 1 96.69 263 ASP B CA 1
ATOM 4920 C C . ASP B 1 263 ? -18.453 -29.516 -22.484 1 96.69 263 ASP B C 1
ATOM 4922 O O . ASP B 1 263 ? -17.766 -30.047 -23.359 1 96.69 263 ASP B O 1
ATOM 4926 N N . LEU B 1 264 ? -18.359 -29.891 -21.203 1 96.38 264 LEU B N 1
ATOM 4927 C CA . LEU B 1 264 ? -17.438 -30.938 -20.797 1 96.38 264 LEU B CA 1
ATOM 4928 C C . LEU B 1 264 ? -17.75 -32.25 -21.516 1 96.38 264 LEU B C 1
ATOM 4930 O O . LEU B 1 264 ? -16.828 -32.969 -21.922 1 96.38 264 LEU B O 1
ATOM 4934 N N . LYS B 1 265 ? -18.969 -32.5 -21.812 1 95.69 265 LYS B N 1
ATOM 4935 C CA . LYS B 1 265 ? -19.391 -33.75 -22.438 1 95.69 265 LYS B CA 1
ATOM 4936 C C . LYS B 1 265 ? -18.984 -33.781 -23.906 1 95.69 265 LYS B C 1
ATOM 4938 O O . LYS B 1 265 ? -18.703 -34.875 -24.438 1 95.69 265 LYS B O 1
ATOM 4943 N N . THR B 1 266 ? -18.922 -32.656 -24.469 1 96.5 266 THR B N 1
ATOM 4944 C CA . THR B 1 266 ? -18.641 -32.625 -25.891 1 96.5 266 THR B CA 1
ATOM 4945 C C . THR B 1 266 ? -17.219 -32.125 -26.156 1 96.5 266 THR B C 1
ATOM 4947 O O . THR B 1 266 ? -16.844 -31.859 -27.297 1 96.5 266 THR B O 1
ATOM 4950 N N . PHE B 1 267 ? -16.5 -31.969 -25.109 1 95.12 267 PHE B N 1
ATOM 4951 C CA . PHE B 1 267 ? -15.148 -31.438 -25.188 1 95.12 267 PHE B CA 1
ATOM 4952 C C . PHE B 1 267 ? -14.227 -32.406 -25.938 1 95.12 267 PHE B C 1
ATOM 4954 O O . PHE B 1 267 ? -14.289 -33.594 -25.719 1 95.12 267 PHE B O 1
ATOM 4961 N N . THR B 1 268 ? -13.422 -31.828 -26.859 1 94.38 268 THR B N 1
ATOM 4962 C CA . THR B 1 268 ? -12.352 -32.562 -27.531 1 94.38 268 THR B CA 1
ATOM 4963 C C . THR B 1 268 ? -10.984 -32.031 -27.141 1 94.38 268 THR B C 1
ATOM 4965 O O . THR B 1 268 ? -10.633 -30.891 -27.5 1 94.38 268 THR B O 1
ATOM 4968 N N . ALA B 1 269 ? -10.227 -32.844 -26.406 1 92.5 269 ALA B N 1
ATOM 4969 C CA . ALA B 1 269 ? -8.914 -32.438 -25.922 1 92.5 269 ALA B CA 1
ATOM 4970 C C . ALA B 1 269 ? -7.863 -32.562 -27.016 1 92.5 269 ALA B C 1
ATOM 4972 O O . ALA B 1 269 ? -8.141 -33.125 -28.094 1 92.5 269 ALA B O 1
ATOM 4973 N N . ARG B 1 270 ? -6.723 -32.062 -26.766 1 89.38 270 ARG B N 1
ATOM 4974 C CA . ARG B 1 270 ? -5.625 -32.031 -27.734 1 89.38 270 ARG B CA 1
ATOM 4975 C C . ARG B 1 270 ? -4.969 -33.406 -27.859 1 89.38 270 ARG B C 1
ATOM 4977 O O . ARG B 1 270 ? -4.301 -33.688 -28.844 1 89.38 270 ARG B O 1
ATOM 4984 N N . ASP B 1 271 ? -5.102 -34.25 -26.828 1 91.38 271 ASP B N 1
ATOM 4985 C CA . ASP B 1 271 ? -4.504 -35.594 -26.844 1 91.38 271 ASP B CA 1
ATOM 4986 C C . ASP B 1 271 ? -5.371 -36.594 -26.094 1 91.38 271 ASP B C 1
ATOM 4988 O O . ASP B 1 271 ? -6.309 -36.188 -25.391 1 91.38 271 ASP B O 1
ATOM 4992 N N . ALA B 1 272 ? -5.008 -37.875 -26.219 1 94.56 272 ALA B N 1
ATOM 4993 C CA . ALA B 1 272 ? -5.836 -38.938 -25.703 1 94.56 272 ALA B CA 1
ATOM 4994 C C . ALA B 1 272 ? -5.84 -38.969 -24.188 1 94.56 272 ALA B C 1
ATOM 4996 O O . ALA B 1 272 ? -6.848 -39.312 -23.562 1 94.56 272 ALA B O 1
ATOM 4997 N N . GLN B 1 273 ? -4.777 -38.656 -23.625 1 93.44 273 GLN B N 1
ATOM 4998 C CA . GLN B 1 273 ? -4.68 -38.656 -22.172 1 93.44 273 GLN B CA 1
ATOM 4999 C C . GLN B 1 273 ? -5.637 -37.625 -21.562 1 93.44 273 GLN B C 1
ATOM 5001 O O . GLN B 1 273 ? -6.441 -38 -20.688 1 93.44 273 GLN B O 1
ATOM 5006 N N . ARG B 1 274 ? -5.637 -36.438 -21.984 1 94.12 274 ARG B N 1
ATOM 5007 C CA . ARG B 1 274 ? -6.5 -35.375 -21.469 1 94.12 274 ARG B CA 1
ATOM 5008 C C . ARG B 1 274 ? -7.965 -35.656 -21.781 1 94.12 274 ARG B C 1
ATOM 5010 O O . ARG B 1 274 ? -8.852 -35.344 -20.984 1 94.12 274 ARG B O 1
ATOM 5017 N N . GLN B 1 275 ? -8.117 -36.219 -22.984 1 95.25 275 GLN B N 1
ATOM 5018 C CA . GLN B 1 275 ? -9.484 -36.625 -23.312 1 95.25 275 GLN B CA 1
ATOM 5019 C C . GLN B 1 275 ? -9.984 -37.688 -22.312 1 95.25 275 GLN B C 1
ATOM 5021 O O . GLN B 1 275 ? -11.156 -37.656 -21.906 1 95.25 275 GLN B O 1
ATOM 5026 N N . GLY B 1 276 ? -9.141 -38.594 -21.984 1 95.75 276 GLY B N 1
ATOM 5027 C CA . GLY B 1 276 ? -9.492 -39.594 -21 1 95.75 276 GLY B CA 1
ATOM 5028 C C . GLY B 1 276 ? -9.898 -39 -19.656 1 95.75 276 GLY B C 1
ATOM 5029 O O . GLY B 1 276 ? -10.852 -39.469 -19.031 1 95.75 276 GLY B O 1
ATOM 5030 N N . TRP B 1 277 ? -9.141 -38 -19.156 1 94.94 277 TRP B N 1
ATOM 5031 C CA . TRP B 1 277 ? -9.484 -37.312 -17.906 1 94.94 277 TRP B CA 1
ATOM 5032 C C . TRP B 1 277 ? -10.867 -36.688 -18.016 1 94.94 277 TRP B C 1
ATOM 5034 O O . TRP B 1 277 ? -11.695 -36.844 -17.109 1 94.94 277 TRP B O 1
ATOM 5044 N N . ALA B 1 278 ? -11.078 -35.969 -19.094 1 94.81 278 ALA B N 1
ATOM 5045 C CA . ALA B 1 278 ? -12.344 -35.25 -19.312 1 94.81 278 ALA B CA 1
ATOM 5046 C C . ALA B 1 278 ? -13.516 -36.25 -19.328 1 94.81 278 ALA B C 1
ATOM 5048 O O . ALA B 1 278 ? -14.531 -36 -18.672 1 94.81 278 ALA B O 1
ATOM 5049 N N . ASP B 1 279 ? -13.32 -37.312 -20.062 1 96.69 279 ASP B N 1
ATOM 5050 C CA . ASP B 1 279 ? -14.383 -38.312 -20.188 1 96.69 279 ASP B CA 1
ATOM 5051 C C . ASP B 1 279 ? -14.68 -38.938 -18.828 1 96.69 279 ASP B C 1
ATOM 5053 O O . ASP B 1 279 ? -15.844 -39.156 -18.484 1 96.69 279 ASP B O 1
ATOM 5057 N N . LYS B 1 280 ? -13.664 -39.281 -18.172 1 96.62 280 LYS B N 1
ATOM 5058 C CA . LYS B 1 280 ? -13.82 -39.906 -16.875 1 96.62 280 LYS B CA 1
ATOM 5059 C C . LYS B 1 280 ? -14.586 -39 -15.906 1 96.62 280 LYS B C 1
ATOM 5061 O O . LYS B 1 280 ? -15.531 -39.469 -15.25 1 96.62 280 LYS B O 1
ATOM 5066 N N . ILE B 1 281 ? -14.227 -37.812 -15.812 1 95.94 281 ILE B N 1
ATOM 5067 C CA . ILE B 1 281 ? -14.875 -36.844 -14.914 1 95.94 281 ILE B CA 1
ATOM 5068 C C . ILE B 1 281 ? -16.312 -36.625 -15.375 1 95.94 281 ILE B C 1
ATOM 5070 O O . ILE B 1 281 ? -17.234 -36.594 -14.547 1 95.94 281 ILE B O 1
ATOM 5074 N N . ALA B 1 282 ? -16.516 -36.5 -16.688 1 96.19 282 ALA B N 1
ATOM 5075 C CA . ALA B 1 282 ? -17.844 -36.312 -17.234 1 96.19 282 ALA B CA 1
ATOM 5076 C C . ALA B 1 282 ? -18.75 -37.5 -16.891 1 96.19 282 ALA B C 1
ATOM 5078 O O . ALA B 1 282 ? -19.969 -37.344 -16.75 1 96.19 282 ALA B O 1
ATOM 5079 N N . SER B 1 283 ? -18.188 -38.625 -16.719 1 97.12 283 SER B N 1
ATOM 5080 C CA . SER B 1 283 ? -18.953 -39.844 -16.422 1 97.12 283 SER B CA 1
ATOM 5081 C C . SER B 1 283 ? -19.156 -40 -14.914 1 97.12 283 SER B C 1
ATOM 5083 O O . SER B 1 283 ? -19.734 -41 -14.469 1 97.12 283 SER B O 1
ATOM 5085 N N . GLY B 1 284 ? -18.578 -39.062 -14.133 1 96.5 284 GLY B N 1
ATOM 5086 C CA . GLY B 1 284 ? -18.812 -39.062 -12.695 1 96.5 284 GLY B CA 1
ATOM 5087 C C . GLY B 1 284 ? -17.75 -39.844 -11.922 1 96.5 284 GLY B C 1
ATOM 5088 O O . GLY B 1 284 ? -18 -40.281 -10.789 1 96.5 284 GLY B O 1
ATOM 5089 N N . ARG B 1 285 ? -16.625 -40.062 -12.555 1 97.12 285 ARG B N 1
ATOM 5090 C CA . ARG B 1 285 ? -15.547 -40.781 -11.891 1 97.12 285 ARG B CA 1
ATOM 5091 C C . ARG B 1 285 ? -14.305 -39.906 -11.781 1 97.12 285 ARG B C 1
ATOM 5093 O O . ARG B 1 285 ? -14.008 -39.094 -12.672 1 97.12 285 ARG B O 1
ATOM 5100 N N . LEU B 1 286 ? -13.602 -40.062 -10.672 1 95.94 286 LEU B N 1
ATOM 5101 C CA . LEU B 1 286 ? -12.367 -39.312 -10.445 1 95.94 286 LEU B CA 1
ATOM 5102 C C . LEU B 1 286 ? -11.164 -40.094 -10.961 1 95.94 286 LEU B C 1
ATOM 5104 O O . LEU B 1 286 ? -11.094 -41.312 -10.797 1 95.94 286 LEU B O 1
ATOM 5108 N N . PRO B 1 287 ? -10.305 -39.406 -11.578 1 94.56 287 PRO B N 1
ATOM 5109 C CA . PRO B 1 287 ? -9.055 -40.094 -11.922 1 94.56 287 PRO B CA 1
ATOM 5110 C C . PRO B 1 287 ? -8.211 -40.406 -10.703 1 94.56 287 PRO B C 1
ATOM 5112 O O . PRO B 1 287 ? -8.219 -39.688 -9.711 1 94.56 287 PRO B O 1
ATOM 5115 N N . GLU B 1 288 ? -7.492 -41.531 -10.82 1 94.94 288 GLU B N 1
ATOM 5116 C CA . GLU B 1 288 ? -6.477 -41.844 -9.82 1 94.94 288 GLU B CA 1
ATOM 5117 C C . GLU B 1 288 ? -5.199 -41.062 -10.055 1 94.94 288 GLU B C 1
ATOM 5119 O O . GLU B 1 288 ? -4.906 -40.656 -11.188 1 94.94 288 GLU B O 1
ATOM 5124 N N . PRO B 1 289 ? -4.414 -40.781 -9.016 1 94.62 289 PRO B N 1
ATOM 5125 C CA . PRO B 1 289 ? -3.188 -40 -9.148 1 94.62 289 PRO B CA 1
ATOM 5126 C C . PRO B 1 289 ? -2.289 -40.5 -10.281 1 94.62 289 PRO B C 1
ATOM 5128 O O . PRO B 1 289 ? -1.764 -39.688 -11.055 1 94.62 289 PRO B O 1
ATOM 5131 N N . GLU B 1 290 ? -2.201 -41.781 -10.445 1 94.81 290 GLU B N 1
ATOM 5132 C CA . GLU B 1 290 ? -1.31 -42.344 -11.445 1 94.81 290 GLU B CA 1
ATOM 5133 C C . GLU B 1 290 ? -1.766 -42 -12.859 1 94.81 290 GLU B C 1
ATOM 5135 O O . GLU B 1 290 ? -0.942 -41.844 -13.766 1 94.81 290 GLU B O 1
ATOM 5140 N N . GLU B 1 291 ? -3.002 -41.844 -13.031 1 95.56 291 GLU B N 1
ATOM 5141 C CA . GLU B 1 291 ? -3.568 -41.5 -14.328 1 95.56 291 GLU B CA 1
ATOM 5142 C C . GLU B 1 291 ? -3.271 -40.031 -14.688 1 95.56 291 GLU B C 1
ATOM 5144 O O . GLU B 1 291 ? -3.387 -39.656 -15.852 1 95.56 291 GLU B O 1
ATOM 5149 N N . LEU B 1 292 ? -2.91 -39.281 -13.711 1 95.56 292 LEU B N 1
ATOM 5150 C CA . LEU B 1 292 ? -2.756 -37.844 -13.906 1 95.56 292 LEU B CA 1
ATOM 5151 C C . LEU B 1 292 ? -1.29 -37.469 -14.117 1 95.56 292 LEU B C 1
ATOM 5153 O O . LEU B 1 292 ? -0.946 -36.281 -14.211 1 95.56 292 LEU B O 1
ATOM 5157 N N . TYR B 1 293 ? -0.434 -38.5 -14.164 1 95.44 293 TYR B N 1
ATOM 5158 C CA . TYR B 1 293 ? 0.986 -38.25 -14.398 1 95.44 293 TYR B CA 1
ATOM 5159 C C . TYR B 1 293 ? 1.224 -37.719 -15.797 1 95.44 293 TYR B C 1
ATOM 5161 O O . TYR B 1 293 ? 0.763 -38.281 -16.781 1 95.44 293 TYR B O 1
ATOM 5169 N N . VAL B 1 294 ? 1.951 -36.594 -15.945 1 92.56 294 VAL B N 1
ATOM 5170 C CA . VAL B 1 294 ? 2.123 -35.969 -17.25 1 92.56 294 VAL B CA 1
ATOM 5171 C C . VAL B 1 294 ? 3.594 -36.031 -17.656 1 92.56 294 VAL B C 1
ATOM 5173 O O . VAL B 1 294 ? 3.947 -35.656 -18.781 1 92.56 294 VAL B O 1
ATOM 5176 N N . GLY B 1 295 ? 4.496 -36.5 -16.766 1 93.12 295 GLY B N 1
ATOM 5177 C CA . GLY B 1 295 ? 5.906 -36.656 -17.109 1 93.12 295 GLY B CA 1
ATOM 5178 C C . GLY B 1 295 ? 6.82 -35.812 -16.219 1 93.12 295 GLY B C 1
ATOM 5179 O O . GLY B 1 295 ? 6.43 -34.781 -15.719 1 93.12 295 GLY B O 1
ATOM 5180 N N . ASP B 1 296 ? 8.031 -36.312 -15.969 1 96.31 296 ASP B N 1
ATOM 5181 C CA . ASP B 1 296 ? 9.109 -35.625 -15.289 1 96.31 296 ASP B CA 1
ATOM 5182 C C . ASP B 1 296 ? 8.719 -35.25 -13.859 1 96.31 296 ASP B C 1
ATOM 5184 O O . ASP B 1 296 ? 9.023 -34.156 -13.391 1 96.31 296 ASP B O 1
ATOM 5188 N N . GLY B 1 297 ? 7.93 -36.188 -13.211 1 95.69 297 GLY B N 1
ATOM 5189 C CA . GLY B 1 297 ? 7.543 -35.969 -11.82 1 95.69 297 GLY B CA 1
ATOM 5190 C C . GLY B 1 297 ? 6.316 -35.094 -11.656 1 95.69 297 GLY B C 1
ATOM 5191 O O . GLY B 1 297 ? 5.883 -34.844 -10.539 1 95.69 297 GLY B O 1
ATOM 5192 N N . LEU B 1 298 ? 5.688 -34.719 -12.781 1 96.12 298 LEU B N 1
ATOM 5193 C CA . LEU B 1 298 ? 4.574 -33.781 -12.734 1 96.12 298 LEU B CA 1
ATOM 5194 C C . LEU B 1 298 ? 3.242 -34.5 -12.906 1 96.12 298 LEU B C 1
ATOM 5196 O O . LEU B 1 298 ? 3.162 -35.5 -13.625 1 96.12 298 LEU B O 1
ATOM 5200 N N . TYR B 1 299 ? 2.285 -33.938 -12.219 1 95.75 299 TYR B N 1
ATOM 5201 C CA . TYR B 1 299 ? 0.916 -34.438 -12.266 1 95.75 299 TYR B CA 1
ATOM 5202 C C . TYR B 1 299 ? -0.067 -33.312 -12.555 1 95.75 299 TYR B C 1
ATOM 5204 O O . TYR B 1 299 ? 0.083 -32.219 -12.047 1 95.75 299 TYR B O 1
ATOM 5212 N N . ALA B 1 300 ? -1.041 -33.625 -13.383 1 93.94 300 ALA B N 1
ATOM 5213 C CA . ALA B 1 300 ? -2.123 -32.656 -13.586 1 93.94 300 ALA B CA 1
ATOM 5214 C C . ALA B 1 300 ? -3.006 -32.562 -12.352 1 93.94 300 ALA B C 1
ATOM 5216 O O . ALA B 1 300 ? -3.422 -33.562 -11.789 1 93.94 300 ALA B O 1
ATOM 5217 N N . GLY B 1 301 ? -3.211 -31.375 -11.883 1 92 301 GLY B N 1
ATOM 5218 C CA . GLY B 1 301 ? -4.004 -31.188 -10.68 1 92 301 GLY B CA 1
ATOM 5219 C C . GLY B 1 301 ? -4.922 -29.984 -10.758 1 92 301 GLY B C 1
ATOM 5220 O O . GLY B 1 301 ? -5.262 -29.516 -11.852 1 92 301 GLY B O 1
ATOM 5221 N N . ILE B 1 302 ? -5.453 -29.672 -9.594 1 85.81 302 ILE B N 1
ATOM 5222 C CA . ILE B 1 302 ? -6.371 -28.547 -9.461 1 85.81 302 ILE B CA 1
ATOM 5223 C C . ILE B 1 302 ? -5.715 -27.438 -8.648 1 85.81 302 ILE B C 1
ATOM 5225 O O . ILE B 1 302 ? -5.082 -27.703 -7.621 1 85.81 302 ILE B O 1
ATOM 5229 N N . THR B 1 303 ? -5.734 -26.234 -9.164 1 81.81 303 THR B N 1
ATOM 5230 C CA . THR B 1 303 ? -5.266 -25.062 -8.422 1 81.81 303 THR B CA 1
ATOM 5231 C C . THR B 1 303 ? -6.391 -24.062 -8.227 1 81.81 303 THR B C 1
ATOM 5233 O O . THR B 1 303 ? -7.508 -24.266 -8.703 1 81.81 303 THR B O 1
ATOM 5236 N N . ALA B 1 304 ? -6.039 -23.031 -7.512 1 71.56 304 ALA B N 1
ATOM 5237 C CA . ALA B 1 304 ? -7.016 -21.953 -7.305 1 71.56 304 ALA B CA 1
ATOM 5238 C C . ALA B 1 304 ? -7.375 -21.281 -8.625 1 71.56 304 ALA B C 1
ATOM 5240 O O . ALA B 1 304 ? -8.438 -20.672 -8.742 1 71.56 304 ALA B O 1
ATOM 5241 N N . TRP B 1 305 ? -6.598 -21.516 -9.641 1 73.75 305 TRP B N 1
ATOM 5242 C CA . TRP B 1 305 ? -6.754 -20.734 -10.867 1 73.75 305 TRP B CA 1
ATOM 5243 C C . TRP B 1 305 ? -7.145 -21.641 -12.031 1 73.75 305 TRP B C 1
ATOM 5245 O O . TRP B 1 305 ? -7.75 -21.188 -13 1 73.75 305 TRP B O 1
ATOM 5255 N N . SER B 1 306 ? -6.656 -22.797 -11.867 1 72 306 SER B N 1
ATOM 5256 C CA . SER B 1 306 ? -6.848 -23.703 -12.992 1 72 306 SER B CA 1
ATOM 5257 C C . SER B 1 306 ? -7.27 -25.094 -12.516 1 72 306 SER B C 1
ATOM 5259 O O . SER B 1 306 ? -6.77 -25.594 -11.508 1 72 306 SER B O 1
ATOM 5261 N N . PRO B 1 307 ? -8.148 -25.625 -13.125 1 73.06 307 PRO B N 1
ATOM 5262 C CA . PRO B 1 307 ? -8.531 -26.953 -12.641 1 73.06 307 PRO B CA 1
ATOM 5263 C C . PRO B 1 307 ? -7.59 -28.062 -13.133 1 73.06 307 PRO B C 1
ATOM 5265 O O . PRO B 1 307 ? -6.547 -28.297 -12.516 1 73.06 307 PRO B O 1
ATOM 5268 N N . LEU B 1 308 ? -7.793 -28.938 -14.117 1 79.38 308 LEU B N 1
ATOM 5269 C CA . LEU B 1 308 ? -7.141 -30.172 -14.523 1 79.38 308 LEU B CA 1
ATOM 5270 C C . LEU B 1 308 ? -6.438 -30.016 -15.867 1 79.38 308 LEU B C 1
ATOM 5272 O O . LEU B 1 308 ? -6.27 -30.984 -16.609 1 79.38 308 LEU B O 1
ATOM 5276 N N . ASP B 1 309 ? -5.551 -29.094 -16.156 1 84.25 309 ASP B N 1
ATOM 5277 C CA . ASP B 1 309 ? -4.754 -28.812 -17.344 1 84.25 309 ASP B CA 1
ATOM 5278 C C . ASP B 1 309 ? -5.32 -29.531 -18.562 1 84.25 309 ASP B C 1
ATOM 5280 O O . ASP B 1 309 ? -4.574 -30.109 -19.359 1 84.25 309 ASP B O 1
ATOM 5284 N N . ILE B 1 310 ? -6.551 -29.594 -18.734 1 85.25 310 ILE B N 1
ATOM 5285 C CA . ILE B 1 310 ? -7.176 -30.344 -19.812 1 85.25 310 ILE B CA 1
ATOM 5286 C C . ILE B 1 310 ? -6.914 -29.656 -21.141 1 85.25 310 ILE B C 1
ATOM 5288 O O . ILE B 1 310 ? -7.102 -30.25 -22.203 1 85.25 310 ILE B O 1
ATOM 5292 N N . PHE B 1 311 ? -6.457 -28.438 -21.109 1 83.12 311 PHE B N 1
ATOM 5293 C CA . PHE B 1 311 ? -6.227 -27.703 -22.344 1 83.12 311 PHE B CA 1
ATOM 5294 C C . PHE B 1 311 ? -4.785 -27.859 -22.812 1 83.12 311 PHE B C 1
ATOM 5296 O O . PHE B 1 311 ? -4.477 -27.625 -23.984 1 83.12 311 PHE B O 1
ATOM 5303 N N . GLY B 1 312 ? -3.896 -28.141 -21.969 1 74.19 312 GLY B N 1
ATOM 5304 C CA . GLY B 1 312 ? -2.512 -28.422 -22.312 1 74.19 312 GLY B CA 1
ATOM 5305 C C . GLY B 1 312 ? -1.747 -27.188 -22.75 1 74.19 312 GLY B C 1
ATOM 5306 O O . GLY B 1 312 ? -0.809 -27.281 -23.547 1 74.19 312 GLY B O 1
ATOM 5307 N N . THR B 1 313 ? -2.166 -26 -22.5 1 66.44 313 THR B N 1
ATOM 5308 C CA . THR B 1 313 ? -1.541 -24.781 -23 1 66.44 313 THR B CA 1
ATOM 5309 C C . THR B 1 313 ? -0.695 -24.125 -21.906 1 66.44 313 THR B C 1
ATOM 5311 O O . THR B 1 313 ? -0.362 -22.938 -22.016 1 66.44 313 THR B O 1
ATOM 5314 N N . GLY B 1 314 ? -0.231 -24.875 -20.922 1 63.75 314 GLY B N 1
ATOM 5315 C CA . GLY B 1 314 ? 0.612 -24.25 -19.906 1 63.75 314 GLY B CA 1
ATOM 5316 C C . GLY B 1 314 ? -0.178 -23.578 -18.812 1 63.75 314 GLY B C 1
ATOM 5317 O O . GLY B 1 314 ? 0.031 -22.391 -18.531 1 63.75 314 GLY B O 1
ATOM 5318 N N . SER B 1 315 ? -0.975 -24.266 -18.156 1 67.12 315 SER B N 1
ATOM 5319 C CA . SER B 1 315 ? -1.748 -23.734 -17.047 1 67.12 315 SER B CA 1
ATOM 5320 C C . SER B 1 315 ? -1.046 -23.984 -15.711 1 67.12 315 SER B C 1
ATOM 5322 O O . SER B 1 315 ? -0.049 -24.719 -15.656 1 67.12 315 SER B O 1
ATOM 5324 N N . SER B 1 316 ? -1.491 -23.328 -14.727 1 73.12 316 SER B N 1
ATOM 5325 C CA . SER B 1 316 ? -0.947 -23.5 -13.383 1 73.12 316 SER B CA 1
ATOM 5326 C C . SER B 1 316 ? -1.379 -24.812 -12.766 1 73.12 316 SER B C 1
ATOM 5328 O O . SER B 1 316 ? -1.012 -25.141 -11.633 1 73.12 316 SER B O 1
ATOM 5330 N N . ALA B 1 317 ? -1.936 -25.703 -13.555 1 86.81 317 ALA B N 1
ATOM 5331 C CA . ALA B 1 317 ? -2.611 -26.844 -12.961 1 86.81 317 ALA B CA 1
ATOM 5332 C C . ALA B 1 317 ? -1.722 -28.078 -12.992 1 86.81 317 ALA B C 1
ATOM 5334 O O . ALA B 1 317 ? -2.176 -29.172 -13.344 1 86.81 317 ALA B O 1
ATOM 5335 N N . VAL B 1 318 ? -0.477 -27.906 -12.727 1 92.56 318 VAL B N 1
ATOM 5336 C CA . VAL B 1 318 ? 0.444 -29.031 -12.602 1 92.56 318 VAL B CA 1
ATOM 5337 C C . VAL B 1 318 ? 1.153 -28.969 -11.25 1 92.56 318 VAL B C 1
ATOM 5339 O O . VAL B 1 318 ? 1.342 -27.891 -10.688 1 92.56 318 VAL B O 1
ATOM 5342 N N . TYR B 1 319 ? 1.51 -30.219 -10.766 1 96.12 319 TYR B N 1
ATOM 5343 C CA . TYR B 1 319 ? 2.131 -30.359 -9.461 1 96.12 319 TYR B CA 1
ATOM 5344 C C . TYR B 1 319 ? 3.344 -31.281 -9.531 1 96.12 319 TYR B C 1
ATOM 5346 O O . TYR B 1 319 ? 3.316 -32.312 -10.219 1 96.12 319 TYR B O 1
ATOM 5354 N N . TYR B 1 320 ? 4.391 -30.938 -8.836 1 98 320 TYR B N 1
ATOM 5355 C CA . TYR B 1 320 ? 5.254 -32 -8.336 1 98 320 TYR B CA 1
ATOM 5356 C C . TYR B 1 320 ? 4.586 -32.75 -7.191 1 98 320 TYR B C 1
ATOM 5358 O O . TYR B 1 320 ? 4.137 -32.156 -6.223 1 98 320 TYR B O 1
ATOM 5366 N N . VAL B 1 321 ? 4.48 -34.094 -7.289 1 98.44 321 VAL B N 1
ATOM 5367 C CA . VAL B 1 321 ? 3.904 -34.906 -6.23 1 98.44 321 VAL B CA 1
ATOM 5368 C C . VAL B 1 321 ? 4.852 -36.062 -5.898 1 98.44 321 VAL B C 1
ATOM 5370 O O . VAL B 1 321 ? 5.125 -36.906 -6.746 1 98.44 321 VAL B O 1
ATOM 5373 N N . GLY B 1 322 ? 5.316 -36.094 -4.66 1 98.62 322 GLY B N 1
ATOM 5374 C CA . GLY B 1 322 ? 6.211 -37.188 -4.344 1 98.62 322 GLY B CA 1
ATOM 5375 C C . GLY B 1 322 ? 6.988 -36.969 -3.059 1 98.62 322 GLY B C 1
ATOM 5376 O O . GLY B 1 322 ? 6.609 -36.125 -2.23 1 98.62 322 GLY B O 1
ATOM 5377 N N . ASP B 1 323 ? 7.988 -37.875 -2.855 1 98.75 323 ASP B N 1
ATOM 5378 C CA . ASP B 1 323 ? 8.906 -37.75 -1.73 1 98.75 323 ASP B CA 1
ATOM 5379 C C . ASP B 1 323 ? 10.023 -36.75 -2.049 1 98.75 323 ASP B C 1
ATOM 5381 O O . ASP B 1 323 ? 10.195 -36.344 -3.203 1 98.75 323 ASP B O 1
ATOM 5385 N N . PRO B 1 324 ? 10.781 -36.281 -1.059 1 98.69 324 PRO B N 1
ATOM 5386 C CA . PRO B 1 324 ? 11.789 -35.219 -1.26 1 98.69 324 PRO B CA 1
ATOM 5387 C C . PRO B 1 324 ? 12.836 -35.594 -2.303 1 98.69 324 PRO B C 1
ATOM 5389 O O . PRO B 1 324 ? 13.219 -34.781 -3.135 1 98.69 324 PRO B O 1
ATOM 5392 N N . ASP B 1 325 ? 13.242 -36.844 -2.338 1 98.5 325 ASP B N 1
ATOM 5393 C CA . ASP B 1 325 ? 14.289 -37.281 -3.258 1 98.5 325 ASP B CA 1
ATOM 5394 C C . ASP B 1 325 ? 13.805 -37.219 -4.703 1 98.5 325 ASP B C 1
ATOM 5396 O O . ASP B 1 325 ? 14.516 -36.719 -5.578 1 98.5 325 ASP B O 1
ATOM 5400 N N . SER B 1 326 ? 12.664 -37.781 -4.93 1 98.25 326 SER B N 1
ATOM 5401 C CA . SER B 1 326 ? 12.156 -37.812 -6.297 1 98.25 326 SER B CA 1
ATOM 5402 C C . SER B 1 326 ? 11.906 -36.406 -6.848 1 98.25 326 SER B C 1
ATOM 5404 O O . SER B 1 326 ? 12.227 -36.125 -8.008 1 98.25 326 SER B O 1
ATOM 5406 N N . ILE B 1 327 ? 11.32 -35.531 -6.055 1 98.69 327 ILE B N 1
ATOM 5407 C CA . ILE B 1 327 ? 11.07 -34.156 -6.508 1 98.69 327 ILE B CA 1
ATOM 5408 C C . ILE B 1 327 ? 12.391 -33.438 -6.762 1 98.69 327 ILE B C 1
ATOM 5410 O O . ILE B 1 327 ? 12.562 -32.781 -7.789 1 98.69 327 ILE B O 1
ATOM 5414 N N . THR B 1 328 ? 13.344 -33.594 -5.836 1 98.56 328 THR B N 1
ATOM 5415 C CA . THR B 1 328 ? 14.648 -32.969 -5.98 1 98.56 328 THR B CA 1
ATOM 5416 C C . THR B 1 328 ? 15.344 -33.438 -7.25 1 98.56 328 THR B C 1
ATOM 5418 O O . THR B 1 328 ? 15.969 -32.656 -7.961 1 98.56 328 THR B O 1
ATOM 5421 N N . ASP B 1 329 ? 15.227 -34.719 -7.516 1 98 329 ASP B N 1
ATOM 5422 C CA . ASP B 1 329 ? 15.836 -35.281 -8.719 1 98 329 ASP B CA 1
ATOM 5423 C C . ASP B 1 329 ? 15.211 -34.688 -9.977 1 98 329 ASP B C 1
ATOM 5425 O O . ASP B 1 329 ? 15.922 -34.406 -10.945 1 98 329 ASP B O 1
ATOM 5429 N N . SER B 1 330 ? 13.906 -34.562 -9.961 1 98.12 330 SER B N 1
ATOM 5430 C CA . SER B 1 330 ? 13.227 -33.938 -11.094 1 98.12 330 SER B CA 1
ATOM 5431 C C . SER B 1 330 ? 13.695 -32.5 -11.305 1 98.12 330 SER B C 1
ATOM 5433 O O . SER B 1 330 ? 13.945 -32.062 -12.438 1 98.12 330 SER B O 1
ATOM 5435 N N . VAL B 1 331 ? 13.836 -31.703 -10.242 1 98.5 331 VAL B N 1
ATOM 5436 C CA . VAL B 1 331 ? 14.25 -30.312 -10.328 1 98.5 331 VAL B CA 1
ATOM 5437 C C . VAL B 1 331 ? 15.711 -30.234 -10.75 1 98.5 331 VAL B C 1
ATOM 5439 O O . VAL B 1 331 ? 16.094 -29.344 -11.508 1 98.5 331 VAL B O 1
ATOM 5442 N N . ARG B 1 332 ? 16.547 -31.156 -10.273 1 98 332 ARG B N 1
ATOM 5443 C CA . ARG B 1 332 ? 17.953 -31.219 -10.688 1 98 332 ARG B CA 1
ATOM 5444 C C . ARG B 1 332 ? 18.062 -31.406 -12.203 1 98 332 ARG B C 1
ATOM 5446 O O . ARG B 1 332 ? 18.828 -30.703 -12.859 1 98 332 ARG B O 1
ATOM 5453 N N . THR B 1 333 ? 17.312 -32.375 -12.688 1 97.81 333 THR B N 1
ATOM 5454 C CA . THR B 1 333 ? 17.312 -32.625 -14.117 1 97.81 333 THR B CA 1
ATOM 5455 C C . THR B 1 333 ? 16.828 -31.406 -14.891 1 97.81 333 THR B C 1
ATOM 5457 O O . THR B 1 333 ? 17.453 -31.016 -15.883 1 97.81 333 THR B O 1
ATOM 5460 N N . LEU B 1 334 ? 15.711 -30.812 -14.453 1 98 334 LEU B N 1
ATOM 5461 C CA . LEU B 1 334 ? 15.172 -29.609 -15.086 1 98 334 LEU B CA 1
ATOM 5462 C C . LEU B 1 334 ? 16.219 -28.5 -15.125 1 98 334 LEU B C 1
ATOM 5464 O O . LEU B 1 334 ? 16.438 -27.891 -16.172 1 98 334 LEU B O 1
ATOM 5468 N N . ARG B 1 335 ? 16.812 -28.266 -13.992 1 98.06 335 ARG B N 1
ATOM 5469 C CA . ARG B 1 335 ? 17.844 -27.234 -13.906 1 98.06 335 ARG B CA 1
ATOM 5470 C C . ARG B 1 335 ? 19 -27.516 -14.852 1 98.06 335 ARG B C 1
ATOM 5472 O O . ARG B 1 335 ? 19.469 -26.625 -15.562 1 98.06 335 ARG B O 1
ATOM 5479 N N . GLY B 1 336 ? 19.5 -28.719 -14.828 1 97.5 336 GLY B N 1
ATOM 5480 C CA . GLY B 1 336 ? 20.625 -29.094 -15.664 1 97.5 336 GLY B CA 1
ATOM 5481 C C . GLY B 1 336 ? 20.359 -28.891 -17.141 1 97.5 336 GLY B C 1
ATOM 5482 O O . GLY B 1 336 ? 21.25 -28.469 -17.891 1 97.5 336 GLY B O 1
ATOM 5483 N N . ARG B 1 337 ? 19.188 -29.078 -17.516 1 97.81 337 ARG B N 1
ATOM 5484 C CA . ARG B 1 337 ? 18.859 -29.047 -18.938 1 97.81 337 ARG B CA 1
ATOM 5485 C C . ARG B 1 337 ? 18.438 -27.641 -19.359 1 97.81 337 ARG B C 1
ATOM 5487 O O . ARG B 1 337 ? 18.562 -27.281 -20.531 1 97.81 337 ARG B O 1
ATOM 5494 N N . THR B 1 338 ? 17.938 -26.844 -18.516 1 97.94 338 THR B N 1
ATOM 5495 C CA . THR B 1 338 ? 17.297 -25.609 -18.938 1 97.94 338 THR B CA 1
ATOM 5496 C C . THR B 1 338 ? 18 -24.391 -18.344 1 97.94 338 THR B C 1
ATOM 5498 O O . THR B 1 338 ? 17.797 -23.266 -18.812 1 97.94 338 THR B O 1
ATOM 5501 N N . GLY B 1 339 ? 18.734 -24.594 -17.25 1 97.12 339 GLY B N 1
ATOM 5502 C CA . GLY B 1 339 ? 19.344 -23.469 -16.562 1 97.12 339 GLY B CA 1
ATOM 5503 C C . GLY B 1 339 ? 18.375 -22.766 -15.617 1 97.12 339 GLY B C 1
ATOM 5504 O O . GLY B 1 339 ? 18.609 -21.625 -15.219 1 97.12 339 GLY B O 1
ATOM 5505 N N . LEU B 1 340 ? 17.312 -23.406 -15.219 1 98.12 340 LEU B N 1
ATOM 5506 C CA . LEU B 1 340 ? 16.344 -22.844 -14.273 1 98.12 340 LEU B CA 1
ATOM 5507 C C . LEU B 1 340 ? 17.047 -22.438 -12.977 1 98.12 340 LEU B C 1
ATOM 5509 O O . LEU B 1 340 ? 17.875 -23.188 -12.453 1 98.12 340 LEU B O 1
ATOM 5513 N N . THR B 1 341 ? 16.672 -21.234 -12.484 1 98.31 341 THR B N 1
ATOM 5514 C CA . THR B 1 341 ? 17.328 -20.75 -11.273 1 98.31 341 THR B CA 1
ATOM 5515 C C . THR B 1 341 ? 16.297 -20.422 -10.195 1 98.31 341 THR B C 1
ATOM 5517 O O . THR B 1 341 ? 16.656 -20.125 -9.055 1 98.31 341 THR B O 1
ATOM 5520 N N . ALA B 1 342 ? 14.969 -20.469 -10.492 1 98.62 342 ALA B N 1
ATOM 5521 C CA . ALA B 1 342 ? 13.945 -20.156 -9.5 1 98.62 342 ALA B CA 1
ATOM 5522 C C . ALA B 1 342 ? 12.688 -21 -9.727 1 98.62 342 ALA B C 1
ATOM 5524 O O . ALA B 1 342 ? 12.312 -21.25 -10.875 1 98.62 342 ALA B O 1
ATOM 5525 N N . LEU B 1 343 ? 12.07 -21.344 -8.648 1 98.56 343 LEU B N 1
ATOM 5526 C CA . LEU B 1 343 ? 10.758 -21.984 -8.672 1 98.56 343 LEU B CA 1
ATOM 5527 C C . LEU B 1 343 ? 9.766 -21.234 -7.805 1 98.56 343 LEU B C 1
ATOM 5529 O O . LEU B 1 343 ? 10.07 -20.891 -6.66 1 98.56 343 LEU B O 1
ATOM 5533 N N . ILE B 1 344 ? 8.633 -20.875 -8.336 1 98 344 ILE B N 1
ATOM 5534 C CA . ILE B 1 344 ? 7.5 -20.375 -7.566 1 98 344 ILE B CA 1
ATOM 5535 C C . ILE B 1 344 ? 6.508 -21.5 -7.301 1 98 344 ILE B C 1
ATOM 5537 O O . ILE B 1 344 ? 5.812 -21.953 -8.211 1 98 344 ILE B O 1
ATOM 5541 N N . LEU B 1 345 ? 6.457 -21.906 -6.074 1 97.88 345 LEU B N 1
ATOM 5542 C CA . LEU B 1 345 ? 5.668 -23.078 -5.695 1 97.88 345 LEU B CA 1
ATOM 5543 C C . LEU B 1 345 ? 4.414 -22.656 -4.93 1 97.88 345 LEU B C 1
ATOM 5545 O O . LEU B 1 345 ? 4.363 -21.562 -4.363 1 97.88 345 LEU B O 1
ATOM 5549 N N . ALA B 1 346 ? 3.438 -23.547 -4.969 1 95.75 346 ALA B N 1
ATOM 5550 C CA . ALA B 1 346 ? 2.217 -23.359 -4.191 1 95.75 346 ALA B CA 1
ATOM 5551 C C . ALA B 1 346 ? 1.621 -24.688 -3.762 1 95.75 346 ALA B C 1
ATOM 5553 O O . ALA B 1 346 ? 1.882 -25.719 -4.387 1 95.75 346 ALA B O 1
ATOM 5554 N N . GLY B 1 347 ? 0.867 -24.703 -2.758 1 95.44 347 GLY B N 1
ATOM 5555 C CA . GLY B 1 347 ? 0.033 -25.781 -2.244 1 95.44 347 GLY B CA 1
ATOM 5556 C C . GLY B 1 347 ? -1.1 -25.297 -1.363 1 95.44 347 GLY B C 1
ATOM 5557 O O . GLY B 1 347 ? -1.146 -24.109 -1.006 1 95.44 347 GLY B O 1
ATOM 5558 N N . TRP B 1 348 ? -1.947 -26.188 -1.111 1 93.62 348 TRP B N 1
ATOM 5559 C CA . TRP B 1 348 ? -3.109 -25.781 -0.326 1 93.62 348 TRP B CA 1
ATOM 5560 C C . TRP B 1 348 ? -3.361 -26.766 0.815 1 93.62 348 TRP B C 1
ATOM 5562 O O . TRP B 1 348 ? -3.371 -27.969 0.607 1 93.62 348 TRP B O 1
ATOM 5572 N N . PRO B 1 349 ? -3.588 -26.266 2.035 1 96.25 349 PRO B N 1
ATOM 5573 C CA . PRO B 1 349 ? -3.549 -24.828 2.354 1 96.25 349 PRO B CA 1
ATOM 5574 C C . PRO B 1 349 ? -2.133 -24.266 2.336 1 96.25 349 PRO B C 1
ATOM 5576 O O . PRO B 1 349 ? -1.174 -24.969 2.646 1 96.25 349 PRO B O 1
ATOM 5579 N N . LEU B 1 350 ? -2.047 -22.953 2.111 1 97.19 350 LEU B N 1
ATOM 5580 C CA . LEU B 1 350 ? -0.762 -22.328 1.836 1 97.19 350 LEU B CA 1
ATOM 5581 C C . LEU B 1 350 ? 0.172 -22.438 3.035 1 97.19 350 LEU B C 1
ATOM 5583 O O . LEU B 1 350 ? 1.344 -22.797 2.881 1 97.19 350 LEU B O 1
ATOM 5587 N N . ILE B 1 351 ? -0.302 -22.203 4.289 1 98.62 351 ILE B N 1
ATOM 5588 C CA . ILE B 1 351 ? 0.559 -22.203 5.469 1 98.62 351 ILE B CA 1
ATOM 5589 C C . ILE B 1 351 ? 1.06 -23.609 5.738 1 98.62 351 ILE B C 1
ATOM 5591 O O . ILE B 1 351 ? 2.262 -23.828 5.906 1 98.62 351 ILE B O 1
ATOM 5595 N N . GLU B 1 352 ? 0.21 -24.594 5.73 1 98.44 352 GLU B N 1
ATOM 5596 C CA . GLU B 1 352 ? 0.554 -25.984 6.039 1 98.44 352 GLU B CA 1
ATOM 5597 C C . GLU B 1 352 ? 1.511 -26.547 4.996 1 98.44 352 GLU B C 1
ATOM 5599 O O . GLU B 1 352 ? 2.506 -27.188 5.344 1 98.44 352 GLU B O 1
ATOM 5604 N N . GLU B 1 353 ? 1.208 -26.281 3.787 1 98.62 353 GLU B N 1
ATOM 5605 C CA . GLU B 1 353 ? 2.047 -26.828 2.727 1 98.62 353 GLU B CA 1
ATOM 5606 C C . GLU B 1 353 ? 3.4 -26.125 2.674 1 98.62 353 GLU B C 1
ATOM 5608 O O . GLU B 1 353 ? 4.41 -26.734 2.328 1 98.62 353 GLU B O 1
ATOM 5613 N N . ALA B 1 354 ? 3.402 -24.875 3.012 1 98.88 354 ALA B N 1
ATOM 5614 C CA . ALA B 1 354 ? 4.684 -24.172 3.08 1 98.88 354 ALA B CA 1
ATOM 5615 C C . ALA B 1 354 ? 5.617 -24.844 4.086 1 98.88 354 ALA B C 1
ATOM 5617 O O . ALA B 1 354 ? 6.828 -24.922 3.865 1 98.88 354 ALA B O 1
ATOM 5618 N N . LYS B 1 355 ? 5.07 -25.328 5.203 1 98.88 355 LYS B N 1
ATOM 5619 C CA . LYS B 1 355 ? 5.879 -25.984 6.227 1 98.88 355 LYS B CA 1
ATOM 5620 C C . LYS B 1 355 ? 6.512 -27.266 5.688 1 98.88 355 LYS B C 1
ATOM 5622 O O . LYS B 1 355 ? 7.68 -27.547 5.949 1 98.88 355 LYS B O 1
ATOM 5627 N N . TRP B 1 356 ? 5.75 -28 4.91 1 98.88 356 TRP B N 1
ATOM 5628 C CA . TRP B 1 356 ? 6.277 -29.219 4.289 1 98.88 356 TRP B CA 1
ATOM 5629 C C . TRP B 1 356 ? 7.422 -28.875 3.338 1 98.88 356 TRP B C 1
ATOM 5631 O O . TRP B 1 356 ? 8.461 -29.531 3.359 1 98.88 356 TRP B O 1
ATOM 5641 N N . VAL B 1 357 ? 7.23 -27.891 2.533 1 98.94 357 VAL B N 1
ATOM 5642 C CA . VAL B 1 357 ? 8.211 -27.516 1.519 1 98.94 357 VAL B CA 1
ATOM 5643 C C . VAL B 1 357 ? 9.469 -26.953 2.191 1 98.94 357 VAL B C 1
ATOM 5645 O O . VAL B 1 357 ? 10.586 -27.281 1.789 1 98.94 357 VAL B O 1
ATOM 5648 N N . ALA B 1 358 ? 9.266 -26.141 3.186 1 98.88 358 ALA B N 1
ATOM 5649 C CA . ALA B 1 358 ? 10.383 -25.562 3.932 1 98.88 358 ALA B CA 1
ATOM 5650 C C . ALA B 1 358 ? 11.266 -26.656 4.535 1 98.88 358 ALA B C 1
ATOM 5652 O O . ALA B 1 358 ? 12.492 -26.562 4.508 1 98.88 358 ALA B O 1
ATOM 5653 N N . GLU B 1 359 ? 10.625 -27.672 5.051 1 98.62 359 GLU B N 1
ATOM 5654 C CA . GLU B 1 359 ? 11.344 -28.75 5.727 1 98.62 359 GLU B CA 1
ATOM 5655 C C . GLU B 1 359 ? 12.023 -29.672 4.723 1 98.62 359 GLU B C 1
ATOM 5657 O O . GLU B 1 359 ? 13.172 -30.078 4.922 1 98.62 359 GLU B O 1
ATOM 5662 N N . HIS B 1 360 ? 11.383 -29.906 3.6 1 98.69 360 HIS B N 1
ATOM 5663 C CA . HIS B 1 360 ? 11.812 -31.078 2.834 1 98.69 360 HIS B CA 1
ATOM 5664 C C . HIS B 1 360 ? 12.453 -30.656 1.512 1 98.69 360 HIS B C 1
ATOM 5666 O O . HIS B 1 360 ? 13.172 -31.453 0.892 1 98.69 360 HIS B O 1
ATOM 5672 N N . LEU B 1 361 ? 12.18 -29.422 1.065 1 98.88 361 LEU B N 1
ATOM 5673 C CA . LEU B 1 361 ? 12.609 -29.125 -0.299 1 98.88 361 LEU B CA 1
ATOM 5674 C C . LEU B 1 361 ? 13.555 -27.938 -0.33 1 98.88 361 LEU B C 1
ATOM 5676 O O . LEU B 1 361 ? 14.547 -27.938 -1.063 1 98.88 361 LEU B O 1
ATOM 5680 N N . VAL B 1 362 ? 13.328 -26.859 0.458 1 98.69 362 VAL B N 1
ATOM 5681 C CA . VAL B 1 362 ? 14.078 -25.609 0.359 1 98.69 362 VAL B CA 1
ATOM 5682 C C . VAL B 1 362 ? 15.562 -25.891 0.562 1 98.69 362 VAL B C 1
ATOM 5684 O O . VAL B 1 362 ? 16.391 -25.5 -0.269 1 98.69 362 VAL B O 1
ATOM 5687 N N . PRO B 1 363 ? 15.969 -26.641 1.653 1 98 363 PRO B N 1
ATOM 5688 C CA . PRO B 1 363 ? 17.406 -26.906 1.824 1 98 363 PRO B CA 1
ATOM 5689 C C . PRO B 1 363 ? 18 -27.703 0.669 1 98 363 PRO B C 1
ATOM 5691 O O . PRO B 1 363 ? 19.156 -27.484 0.291 1 98 363 PRO B O 1
ATOM 5694 N N . ARG B 1 364 ? 17.234 -28.609 0.112 1 98.19 364 ARG B N 1
ATOM 5695 C CA . ARG B 1 364 ? 17.703 -29.438 -0.993 1 98.19 364 ARG B CA 1
ATOM 5696 C C . ARG B 1 364 ? 17.875 -28.609 -2.26 1 98.19 364 ARG B C 1
ATOM 5698 O O . ARG B 1 364 ? 18.859 -28.781 -2.99 1 98.19 364 ARG B O 1
ATOM 5705 N N . PHE B 1 365 ? 16.906 -27.766 -2.537 1 98.62 365 PHE B N 1
ATOM 5706 C CA . PHE B 1 365 ? 16.984 -26.922 -3.723 1 98.62 365 PHE B CA 1
ATOM 5707 C C . PHE B 1 365 ? 18.156 -25.953 -3.629 1 98.62 365 PHE B C 1
ATOM 5709 O O . PHE B 1 365 ? 18.812 -25.656 -4.633 1 98.62 365 PHE B O 1
ATOM 5716 N N . ASP B 1 366 ? 18.469 -25.469 -2.408 1 96.5 366 ASP B N 1
ATOM 5717 C CA . ASP B 1 366 ? 19.578 -24.547 -2.178 1 96.5 366 ASP B CA 1
ATOM 5718 C C . ASP B 1 366 ? 20.906 -25.203 -2.535 1 96.5 366 ASP B C 1
ATOM 5720 O O . ASP B 1 366 ? 21.859 -24.516 -2.916 1 96.5 366 ASP B O 1
ATOM 5724 N N . GLU B 1 367 ? 20.953 -26.484 -2.49 1 94.69 367 GLU B N 1
ATOM 5725 C CA . GLU B 1 367 ? 22.203 -27.203 -2.66 1 94.69 367 GLU B CA 1
ATOM 5726 C C . GLU B 1 367 ? 22.359 -27.719 -4.094 1 94.69 367 GLU B C 1
ATOM 5728 O O . GLU B 1 367 ? 23.406 -28.25 -4.457 1 94.69 367 GLU B O 1
ATOM 5733 N N . LEU B 1 368 ? 21.281 -27.5 -4.77 1 92.81 368 LEU B N 1
ATOM 5734 C CA . LEU B 1 368 ? 21.359 -28 -6.141 1 92.81 368 LEU B CA 1
ATOM 5735 C C . LEU B 1 368 ? 22.406 -27.234 -6.934 1 92.81 368 LEU B C 1
ATOM 5737 O O . LEU B 1 368 ? 22.469 -26 -6.859 1 92.81 368 LEU B O 1
ATOM 5741 N N . SER B 1 369 ? 23.547 -27.828 -7.379 1 77.69 369 SER B N 1
ATOM 5742 C CA . SER B 1 369 ? 24.594 -27.266 -8.219 1 77.69 369 SER B CA 1
ATOM 5743 C C . SER B 1 369 ? 24.391 -27.625 -9.68 1 77.69 369 SER B C 1
ATOM 5745 O O . SER B 1 369 ? 23.828 -28.672 -9.992 1 77.69 369 SER B O 1
#

pLDDT: mean 92.1, std 9.45, range [50.97, 98.94]

Organism: Rhodococcus erythropolis (NCBI:txid1833)

InterPro domains:
  IPR011251 Luciferase-like domain [PF00296] (27-334)
  IPR036661 Luciferase-like domain superfamily [G3DSA:3.20.20.30] (3-368)
  IPR036661 Luciferase-like domain superfamily [SSF51679] (8-367)
  IPR050172 SsuD/RutA monooxygenase [PTHR42847] (32-367)

Radius of gyration: 29.15 Å; Cα contacts (8 Å, |Δi|>4): 1525; chains: 2; bounding box: 53×89×63 Å

Foldseek 3Di:
DFFAEEEAQEQCAAQQSLAVVRGDDDDLVVSQLLLVLCQVLQHQAYEQDPPPDQRLVSVLSNLVNHQGHAYATEDEFPLDQLLVVLVSQLVSCVVNVQRYAYEYDLDDDCVSVVVVDDDDSLVRLVSRLVSLVSNQVDQQVWDFDPDPVDGDTGHHPPPHDHFYEYEADDPSRLLSCLRHGQEYEAADDALVVLQVRLVSSQVSVVVNVHGHPAYEYEEAEFADQWLVVLQVSQVCSDVVSFLVSLQVQQQVVQCVVVVNPDGLCRDDFPDDLLPVQSNQSVVRHHDRQVSQDRDLQKGFACDSVRGGCSHVPGDRRMYRTGYLVSSLVSVLVSCVSRVHRYYYYADHNGSVRSNNCSPRHSVSSRPRD/DFFAEEEAQEQCAAQQSLAVVRGDDDDLVVSQLLLVLCQVLQHQAYEQDPPPDQRLVSVLSNLVNHQGHAYATEDEFPLDQLLVVLVSQLVSCVNNVQRYAYEYDLDDDCVVVVVVDDDDSLVRLVSRLVSLVSNQVDQQVWDFDPDPVDGDTGHHPPPHDHFYEYEADDPSRLLSCLRHGQEYEAADDALVVLQVRLVSSQVSVVVNVHGHPAYEYEEAEQADQWLVVLQVSQVCSDVVSFLVSLQVQQQVVQCVVVVNPDGLCRDDFPDDLLPVQSNQSVVRHHDRQVSQDRDLQKGFACDSVGGGCSHVPRDRRMYRTGYLVSSLVSVLVSCVSRVHRYYYYADHNGSVRSNNCSPRHSVSSRPRD

Sequence (738 aa):
MGVKTFWYLTQADGDYPWSPGGLFPVDGARQIELAKTIDDGGFEGALVATWPNDPFISATWAAAHTVRMKFLVAVYANMTPARLLAEKALTFDAFSGGRLLINSVNGRENILTKYDMNVPHDDRYELGEQYWADFRRIYAEGTESNFPNTPLRIDAPAGHQVPLWGTGDSPAGLANSGKVLDTYLAMLRETSFIEDKFSAARAAAEAAGREFTDFGALTGVIVRPTKAQAHDRFRSLFEKTGVEQIAHVLDNAVRRRTQGKQDLKTFTARDAQRQGWADKIASGRLPEPEELYVGDGLYAGITAWSPLDIFGTGSSAVYYVGDPDSITDSVRTLRGRTGLTALILAGWPLIEEAKWVAEHLVPRFDELSMGVKTFWYLTQADGDYPWSPGGLFPVDGARQIELAKTIDDGGFEGALVATWPNDPFISATWAAAHTVRMKFLVAVYANMTPARLLAEKALTFDAFSGGRLLINSVNGRENILTKYDMNVPHDDRYELGEQYWADFRRIYAEGTESNFPNTPLRIDAPAGHQVPLWGTGDSPAGLANSGKVLDTYLAMLRETSFIEDKFSAARAAAEAAGREFTDFGALTGVIVRPTKAQAHDRFRSLFEKTGVEQIAHVLDNAVRRRTQGKQDLKTFTARDAQRQGWADKIASGRLPEPEELYVGDGLYAGITAWSPLDIFGTGSSAVYYVGDPDSITDSVRTLRGRTGLTALILAGWPLIEEAKWVAEHLVPRFDELS

Secondary structure (DSSP, 8-state):
--PEEEEEE-S---SSTTSTT-SPPP-HHHHHHHHHHHHHTT-SEEEE--SSS-HHHHHHHHHTT-SS-EEEEEEETTSS-HHHHHHHHHHHHHHHTS-EEEEEE--SSSHHHHTT----HHHHHHHHHHHHHHHHHHHHH-EE-S-TT---EE-PPTT----EEE---SHHHHHHHHHH-SEEEEE---HHHHHHHHHHHHHHHHHTT---SEEEEEEEEEE-SSHHHHHHHHHHHHHHH-HHHHHHHHHHHHHHHTTTS--GGG---SSHHHHHHHHHHHTT-PPPGGGGEEETTEEE---SS-S---S-S--S-EEEEE-HHHHHHHHHHHHHHH---EEEEE-SSHHHHHHHHHHHTHHHHHT--/---EEEEEE-S---SSTTSTT-SPPP-HHHHHHHHHHHHHTT-SEEEE--SSS-HHHHHHHHHTT-SS-EEEEEEETTSS-HHHHHHHHHHHHHHHTS-EEEEEE--SSSHHHHTT----HHHHHHHHHHHHHHHHHHHHH-EE-S-TT---EE-PPTT---PEEE---SHHHHHHHHHH-SEEEEE---HHHHHHHHHHHHHHHHHTT---SEEEEEEEEEE-SSHHHHHHHHHHHHHHH-HHHHHHHHHHHHHHHTTTS--GGG---SSHHHHHHHHHHHTT-PPPGGGGEEETTEEE---SS-SS-TT-S--S-EEEEE-HHHHHHHHHHHHHHH---EEEEE-SSHHHHHHHHHHHTHHHHHT--